Protein AF-0000000083140421 (afdb_homodimer)

Secondary structure (DSSP, 8-state):
---HHHHHHHHTS-HHHHHHHHTT-S---HHHHHHHHHHHHHTT----HHHHS-SS----EEEEEES-TTSHHHHHHHHHHHHHHHHTT-EEEEEE-TT-HHHHHHHHHHHHTTSSSEEEE----S-HHHHHT--S-EEEESB---TTS-EEEE-HHHHHHHHHHHHHHTT--EEEEEEEE-SS-BTHHHHHHHHHHHHHHTT-EEEEEEEEET---HHHHHHHHHHHHHH-TT--EEEEEHHHHHHHHHHHHHTT--TTTT-EEEEEE--GGGSSSSSPPEEEEP-HHHHHHHHHHHHHHHHTT---S-SEEEE--EEE--S--/---HHHHHHHHTS-HHHHHHHHTT-S---HHHHHHHHHHHHHTT----HHHHS-SS----EEEEEES-TTSHHHHHHHHHHHHHHHHTT-EEEEEE-TT-HHHHHHHHHHHHTTSSSEEEE----S-HHHHHT--S-EEEESB---TTS-EEEE-HHHHHHHHHHHHHHTT--EEEEEEEE-SS-BTHHHHHHHHHHHHHHTT-EEEEEEEEET---HHHHHHHHHHHHHH-TT--EEEEEHHHHHHHHHHHHHTT--TTTT-EEEEEE--GGGSSSSSPPEEEE--HHHHHHHHHHHHHHHHTT---S-SEEEE--EEE--S--

Nearest PDB structures (foldseek):
  5ysz-assembly1_A-2  TM=7.248E-01  e=3.208E-23  Thermobifida fusca YX
  3c3k-assembly1_B  TM=9.009E-01  e=6.404E-18  Actinobacillus succinogenes 130Z
  3h5o-assembly1_A  TM=8.463E-01  e=3.401E-14  Chromobacterium violaceum
  4xxh-assembly1_B  TM=8.665E-01  e=7.188E-13  Escherichia coli K-12
  7ce1-assembly5_P  TM=6.812E-01  e=3.603E-13  Agrobacterium tumefaciens A6

Structure (mmCIF, N/CA/C/O backbone):
data_AF-0000000083140421-model_v1
#
loop_
_entity.id
_entity.type
_entity.pdbx_description
1 polymer 'HTH-type transcriptional repressor CytR'
#
loop_
_atom_site.group_PDB
_atom_site.id
_atom_site.type_symbol
_atom_site.label_atom_id
_atom_site.label_alt_id
_atom_site.label_comp_id
_atom_site.label_asym_id
_atom_site.label_entity_id
_atom_site.label_seq_id
_atom_site.pdbx_PDB_ins_code
_atom_site.Cartn_x
_atom_site.Cartn_y
_atom_site.Cartn_z
_atom_site.occupancy
_atom_site.B_iso_or_equiv
_atom_site.auth_seq_id
_atom_site.auth_comp_id
_atom_site.auth_asym_id
_atom_site.auth_atom_id
_atom_site.pdbx_PDB_model_num
ATOM 1 N N . MET A 1 1 ? 19.719 34.188 2.229 1 49.88 1 MET A N 1
ATOM 2 C CA . MET A 1 1 ? 18.391 34.688 2.584 1 49.88 1 MET A CA 1
ATOM 3 C C . MET A 1 1 ? 18.469 35.75 3.68 1 49.88 1 MET A C 1
ATOM 5 O O . MET A 1 1 ? 19.344 35.656 4.547 1 49.88 1 MET A O 1
ATOM 9 N N . ALA A 1 2 ? 17.766 36.75 3.445 1 66.62 2 ALA A N 1
ATOM 10 C CA . ALA A 1 2 ? 17.875 37.875 4.387 1 66.62 2 ALA A CA 1
ATOM 11 C C . ALA A 1 2 ? 17.328 37.469 5.758 1 66.62 2 ALA A C 1
ATOM 13 O O . ALA A 1 2 ? 16.328 36.781 5.852 1 66.62 2 ALA A O 1
ATOM 14 N N . SER A 1 3 ? 18.094 37.656 6.828 1 70.56 3 SER A N 1
ATOM 15 C CA . SER A 1 3 ? 17.688 37.438 8.211 1 70.56 3 SER A CA 1
ATOM 16 C C . SER A 1 3 ? 17.016 38.656 8.797 1 70.56 3 SER A C 1
ATOM 18 O O . SER A 1 3 ? 17.047 39.75 8.188 1 70.56 3 SER A O 1
ATOM 20 N N . ILE A 1 4 ? 16.344 38.25 9.969 1 75.75 4 ILE A N 1
ATOM 21 C CA . ILE A 1 4 ? 15.758 39.375 10.695 1 75.75 4 ILE A CA 1
ATOM 22 C C . ILE A 1 4 ? 16.844 40.375 11.023 1 75.75 4 ILE A C 1
ATOM 24 O O . ILE A 1 4 ? 16.578 41.594 11.062 1 75.75 4 ILE A O 1
ATOM 28 N N . GLY A 1 5 ? 18.016 39.844 11.234 1 80.12 5 GLY A N 1
ATOM 29 C CA . GLY A 1 5 ? 19.141 40.719 11.484 1 80.12 5 GLY A CA 1
ATOM 30 C C . GLY A 1 5 ? 19.516 41.562 10.289 1 80.12 5 GLY A C 1
ATOM 31 O O . GLY A 1 5 ? 19.844 42.75 10.438 1 80.12 5 GLY A O 1
ATOM 32 N N . ASP A 1 6 ? 19.375 41.031 9.086 1 82.06 6 ASP A N 1
ATOM 33 C CA . ASP A 1 6 ? 19.656 41.781 7.859 1 82.06 6 ASP A CA 1
ATOM 34 C C . ASP A 1 6 ? 18.641 42.875 7.633 1 82.06 6 ASP A C 1
ATOM 36 O O . ASP A 1 6 ? 19 44 7.215 1 82.06 6 ASP A O 1
ATOM 40 N N . VAL A 1 7 ? 17.438 42.5 7.906 1 83.56 7 VAL A N 1
ATOM 41 C CA . VAL A 1 7 ? 16.359 43.469 7.801 1 83.56 7 VAL A CA 1
ATOM 42 C C . VAL A 1 7 ? 16.609 44.625 8.781 1 83.56 7 VAL A C 1
ATOM 44 O O . VAL A 1 7 ? 16.453 45.781 8.43 1 83.56 7 VAL A O 1
ATOM 47 N N . ALA A 1 8 ? 17 44.281 9.922 1 86.12 8 ALA A N 1
ATOM 48 C CA . ALA A 1 8 ? 17.266 45.25 10.977 1 86.12 8 ALA A CA 1
ATOM 49 C C . ALA A 1 8 ? 18.391 46.188 10.562 1 86.12 8 ALA A C 1
ATOM 51 O O . ALA A 1 8 ? 18.266 47.406 10.719 1 86.12 8 ALA A O 1
ATOM 52 N N . LYS A 1 9 ? 19.344 45.594 10.086 1 87.56 9 LYS A N 1
ATOM 53 C CA . LYS A 1 9 ? 20.5 46.375 9.648 1 87.56 9 LYS A CA 1
ATOM 54 C C . LYS A 1 9 ? 20.125 47.344 8.523 1 87.56 9 LYS A C 1
ATOM 56 O O . LYS A 1 9 ? 20.5 48.531 8.547 1 87.56 9 LYS A O 1
ATOM 61 N N . LEU A 1 10 ? 19.391 46.875 7.574 1 86.94 10 LEU A N 1
ATOM 62 C CA . LEU A 1 10 ? 19.016 47.688 6.414 1 86.94 10 LEU A CA 1
ATOM 63 C C . LEU A 1 10 ? 18.031 48.781 6.801 1 86.94 10 LEU A C 1
ATOM 65 O O . LEU A 1 10 ? 18.078 49.875 6.27 1 86.94 10 LEU A O 1
ATOM 69 N N . ALA A 1 11 ? 17.156 48.469 7.711 1 85 11 ALA A N 1
ATOM 70 C CA . ALA A 1 11 ? 16.125 49.375 8.164 1 85 11 ALA A CA 1
ATOM 71 C C . ALA A 1 11 ? 16.672 50.344 9.211 1 85 11 ALA A C 1
ATOM 73 O O . ALA A 1 11 ? 16.016 51.344 9.555 1 85 11 ALA A O 1
ATOM 74 N N . GLY A 1 12 ? 17.891 50.031 9.719 1 87.69 12 GLY A N 1
ATOM 75 C CA . GLY A 1 12 ? 18.516 50.875 10.719 1 87.69 12 GLY A CA 1
ATOM 76 C C . GLY A 1 12 ? 17.844 50.781 12.078 1 87.69 12 GLY A C 1
ATOM 77 O O . GLY A 1 12 ? 17.766 51.812 12.789 1 87.69 12 GLY A O 1
ATOM 78 N N . VAL A 1 13 ? 17.234 49.75 12.297 1 86.56 13 VAL A N 1
ATOM 79 C CA . VAL A 1 13 ? 16.562 49.531 13.57 1 86.56 13 VAL A CA 1
ATOM 80 C C . VAL A 1 13 ? 17.125 48.281 14.258 1 86.56 13 VAL A C 1
ATOM 82 O O . VAL A 1 13 ? 17.922 47.562 13.672 1 86.56 13 VAL A O 1
ATOM 85 N N . SER A 1 14 ? 16.734 48.062 15.461 1 80.88 14 SER A N 1
ATOM 86 C CA . SER A 1 14 ? 17.156 46.875 16.172 1 80.88 14 SER A CA 1
ATOM 87 C C . SER A 1 14 ? 16.422 45.625 15.648 1 80.88 14 SER A C 1
ATOM 89 O O . SER A 1 14 ? 15.352 45.75 15.055 1 80.88 14 SER A O 1
ATOM 91 N N . ARG A 1 15 ? 16.984 44.375 15.93 1 80.88 15 ARG A N 1
ATOM 92 C CA . ARG A 1 15 ? 16.312 43.125 15.594 1 80.88 15 ARG A CA 1
ATOM 93 C C . ARG A 1 15 ? 14.953 43.031 16.266 1 80.88 15 ARG A C 1
ATOM 95 O O . ARG A 1 15 ? 14.008 42.5 15.68 1 80.88 15 ARG A O 1
ATOM 102 N N . SER A 1 16 ? 14.938 43.625 17.422 1 78.25 16 SER A N 1
ATOM 103 C CA . SER A 1 16 ? 13.695 43.594 18.188 1 78.25 16 SER A CA 1
ATOM 104 C C . SER A 1 16 ? 12.617 44.438 17.516 1 78.25 16 SER A C 1
ATOM 106 O O . SER A 1 16 ? 11.445 44.062 17.5 1 78.25 16 SER A O 1
ATOM 108 N N . THR A 1 17 ? 13.008 45.531 16.969 1 80.25 17 THR A N 1
ATOM 109 C CA . THR A 1 17 ? 12.062 46.406 16.312 1 80.25 17 THR A CA 1
ATOM 110 C C . THR A 1 17 ? 11.516 45.781 15.031 1 80.25 17 THR A C 1
ATOM 112 O O . THR A 1 17 ? 10.328 45.875 14.734 1 80.25 17 THR A O 1
ATOM 115 N N . VAL A 1 18 ? 12.422 45.031 14.273 1 79.38 18 VAL A N 1
ATOM 116 C CA . VAL A 1 18 ? 11.984 44.281 13.086 1 79.38 18 VAL A CA 1
ATOM 117 C C . VAL A 1 18 ? 11.016 43.188 13.492 1 79.38 18 VAL A C 1
ATOM 119 O O . VAL A 1 18 ? 9.984 43 12.844 1 79.38 18 VAL A O 1
ATOM 122 N N . SER A 1 19 ? 11.422 42.656 14.523 1 73.44 19 SER A N 1
ATOM 123 C CA . SER A 1 19 ? 10.57 41.594 15.047 1 73.44 19 SER A CA 1
ATOM 124 C C . SER A 1 19 ? 9.188 42.125 15.43 1 73.44 19 SER A C 1
ATOM 126 O O . SER A 1 19 ? 8.172 41.469 15.148 1 73.44 19 SER A O 1
ATOM 128 N N . LEU A 1 20 ? 9.258 43.312 15.914 1 73.25 20 LEU A N 1
ATOM 129 C CA . LEU A 1 20 ? 8.008 43.938 16.312 1 73.25 20 LEU A CA 1
ATOM 130 C C . LEU A 1 20 ? 7.129 44.219 15.094 1 73.25 20 LEU A C 1
ATOM 132 O O . LEU A 1 20 ? 5.922 43.969 15.125 1 73.25 20 LEU A O 1
ATOM 136 N N . VAL A 1 21 ? 7.688 44.594 14.047 1 74.5 21 VAL A N 1
ATOM 137 C CA . VAL A 1 21 ? 6.953 44.906 12.82 1 74.5 21 VAL A CA 1
ATOM 138 C C . VAL A 1 21 ? 6.496 43.625 12.141 1 74.5 21 VAL A C 1
ATOM 140 O O . VAL A 1 21 ? 5.352 43.5 11.695 1 74.5 21 VAL A O 1
ATOM 143 N N . CYS A 1 22 ? 7.434 42.594 12.07 1 70.38 22 CYS A N 1
ATOM 144 C CA . CYS A 1 22 ? 7.141 41.312 11.398 1 70.38 22 CYS A CA 1
ATOM 145 C C . CYS A 1 22 ? 6.035 40.562 12.117 1 70.38 22 CYS A C 1
ATOM 147 O O . CYS A 1 22 ? 5.254 39.844 11.484 1 70.38 22 CYS A O 1
ATOM 149 N N . ASN A 1 23 ? 6.078 40.844 13.453 1 64.31 23 ASN A N 1
ATOM 150 C CA . ASN A 1 23 ? 5.121 40.156 14.297 1 64.31 23 ASN A CA 1
ATOM 151 C C . ASN A 1 23 ? 3.961 41.031 14.711 1 64.31 23 ASN A C 1
ATOM 153 O O . ASN A 1 23 ? 3.125 40.656 15.523 1 64.31 23 ASN A O 1
ATOM 157 N N . ASN A 1 24 ? 4.012 42.062 14.125 1 61.06 24 ASN A N 1
ATOM 158 C CA . ASN A 1 24 ? 3.045 43.125 14.414 1 61.06 24 ASN A CA 1
ATOM 159 C C . ASN A 1 24 ? 2.855 43.312 15.914 1 61.06 24 ASN A C 1
ATOM 161 O O . ASN A 1 24 ? 1.723 43.375 16.406 1 61.06 24 ASN A O 1
ATOM 165 N N . LYS A 1 25 ? 4.02 43.219 16.641 1 66.19 25 LYS A N 1
ATOM 166 C CA . LYS A 1 25 ? 4.047 43.406 18.094 1 66.19 25 LYS A CA 1
ATOM 167 C C . LYS A 1 25 ? 4.723 44.719 18.453 1 66.19 25 LYS A C 1
ATOM 169 O O . LYS A 1 25 ? 5.637 45.188 17.766 1 66.19 25 LYS A O 1
ATOM 174 N N . GLY A 1 26 ? 4.227 45.5 19.578 1 61.31 26 GLY A N 1
ATOM 175 C CA . GLY A 1 26 ? 4.832 46.688 20.125 1 61.31 26 GLY A CA 1
ATOM 176 C C . GLY A 1 26 ? 4.551 47.938 19.297 1 61.31 26 GLY A C 1
ATOM 177 O O . GLY A 1 26 ? 3.893 47.844 18.25 1 61.31 26 GLY A O 1
ATOM 178 N N . TYR A 1 27 ? 4.691 49.062 19.828 1 70.25 27 TYR A N 1
ATOM 179 C CA . TYR A 1 27 ? 4.598 50.344 19.094 1 70.25 27 TYR A CA 1
ATOM 180 C C . TYR A 1 27 ? 5.848 50.594 18.266 1 70.25 27 TYR A C 1
ATOM 182 O O . TYR A 1 27 ? 6.969 50.469 18.766 1 70.25 27 TYR A O 1
ATOM 190 N N . VAL A 1 28 ? 5.621 50.531 16.984 1 77.75 28 VAL A N 1
ATOM 191 C CA . VAL A 1 28 ? 6.641 51 16.062 1 77.75 28 VAL A CA 1
ATOM 192 C C . VAL A 1 28 ? 6.074 52.156 15.219 1 77.75 28 VAL A C 1
ATOM 194 O O . VAL A 1 28 ? 4.93 52.094 14.758 1 77.75 28 VAL A O 1
ATOM 197 N N . SER A 1 29 ? 6.723 53.312 15.18 1 79.5 29 SER A N 1
ATOM 198 C CA . SER A 1 29 ? 6.25 54.469 14.43 1 79.5 29 SER A CA 1
ATOM 199 C C . SER A 1 29 ? 6 54.125 12.969 1 79.5 29 SER A C 1
ATOM 201 O O . SER A 1 29 ? 6.613 53.188 12.43 1 79.5 29 SER A O 1
ATOM 203 N N . ASP A 1 3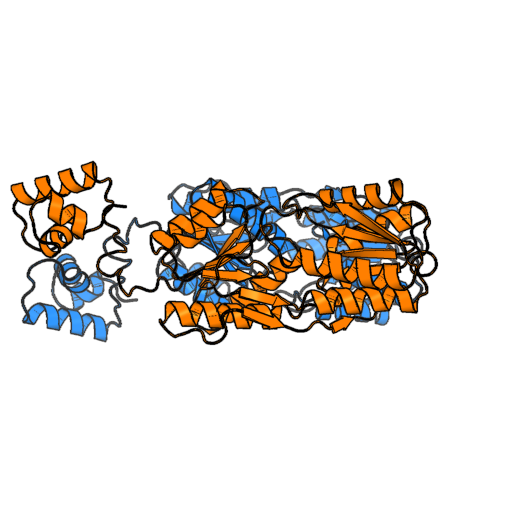0 ? 5.059 54.75 12.359 1 78.56 30 ASP A N 1
ATOM 204 C CA . ASP A 1 30 ? 4.727 54.562 10.953 1 78.56 30 ASP A CA 1
ATOM 205 C C . ASP A 1 30 ? 5.965 54.688 10.07 1 78.56 30 ASP A C 1
ATOM 207 O O . ASP A 1 30 ? 6.117 53.938 9.094 1 78.56 30 ASP A O 1
ATOM 211 N N . GLU A 1 31 ? 6.785 55.562 10.414 1 81.12 31 GLU A N 1
ATOM 212 C CA . GLU A 1 31 ? 8.016 55.781 9.664 1 81.12 31 GLU A CA 1
ATOM 213 C C . GLU A 1 31 ? 8.953 54.594 9.766 1 81.12 31 GLU A C 1
ATOM 215 O O . GLU A 1 31 ? 9.508 54.125 8.758 1 81.12 31 GLU A O 1
ATOM 220 N N . THR A 1 32 ? 9.039 54.031 10.914 1 82.31 32 THR A N 1
ATOM 221 C CA . THR A 1 32 ? 9.906 52.875 11.141 1 82.31 32 THR A CA 1
ATOM 222 C C . THR A 1 32 ? 9.328 51.625 10.477 1 82.31 32 THR A C 1
ATOM 224 O O . THR A 1 32 ? 10.062 50.844 9.891 1 82.31 32 THR A O 1
ATOM 227 N N . ARG A 1 33 ? 8.102 51.438 10.508 1 82.31 33 ARG A N 1
ATOM 228 C CA . ARG A 1 33 ? 7.414 50.312 9.867 1 82.31 33 ARG A CA 1
ATOM 229 C C . ARG A 1 33 ? 7.652 50.312 8.359 1 82.31 33 ARG A C 1
ATOM 231 O O . ARG A 1 33 ? 7.973 49.281 7.777 1 82.31 33 ARG A O 1
ATOM 238 N N . LYS A 1 34 ? 7.488 51.469 7.824 1 82 34 LYS A N 1
ATOM 239 C CA . LYS A 1 34 ? 7.711 51.594 6.387 1 82 34 LYS A CA 1
ATOM 240 C C . LYS A 1 34 ? 9.148 51.25 6.02 1 82 34 LYS A C 1
ATOM 242 O O . LYS A 1 34 ? 9.398 50.625 4.988 1 82 34 LYS A O 1
ATOM 247 N N . LYS A 1 35 ? 10.078 51.688 6.824 1 83.88 35 LYS A N 1
ATOM 248 C CA . LYS A 1 35 ? 11.484 51.375 6.594 1 83.88 35 LYS A CA 1
ATOM 249 C C . LYS A 1 35 ? 11.734 49.875 6.645 1 83.88 35 LYS A C 1
ATOM 251 O O . LYS A 1 35 ? 12.469 49.312 5.816 1 83.88 35 LYS A O 1
ATOM 256 N N . ILE A 1 36 ? 11.078 49.219 7.582 1 82.88 36 ILE A N 1
ATOM 257 C CA . ILE A 1 36 ? 11.25 47.781 7.758 1 82.88 36 ILE A CA 1
ATOM 258 C C . ILE A 1 36 ? 10.617 47.031 6.582 1 82.88 36 ILE A C 1
ATOM 260 O O . ILE A 1 36 ? 11.227 46.125 6.012 1 82.88 36 ILE A O 1
ATOM 264 N N . GLU A 1 37 ? 9.453 47.406 6.211 1 80.38 37 GLU A N 1
ATOM 265 C CA . GLU A 1 37 ? 8.766 46.781 5.09 1 80.38 37 GLU A CA 1
ATOM 266 C C . GLU A 1 37 ? 9.539 46.969 3.791 1 80.38 37 GLU A C 1
ATOM 268 O O . GLU A 1 37 ? 9.617 46.031 2.98 1 80.38 37 GLU A O 1
ATOM 273 N N . LYS A 1 38 ? 10.023 48.156 3.598 1 80.62 38 LYS A N 1
ATOM 274 C CA . LYS A 1 38 ? 10.875 48.438 2.441 1 80.62 38 LYS A CA 1
ATOM 275 C C . LYS A 1 38 ? 12.125 47.531 2.465 1 80.62 38 LYS A C 1
ATOM 277 O O . LYS A 1 38 ? 12.508 46.969 1.438 1 80.62 38 LYS A O 1
ATOM 282 N N . ALA A 1 39 ? 12.766 47.406 3.615 1 82.62 39 ALA A N 1
ATOM 283 C CA . ALA A 1 39 ? 13.945 46.562 3.764 1 82.62 39 ALA A CA 1
ATOM 284 C C . ALA A 1 39 ? 13.602 45.094 3.518 1 82.62 39 ALA A C 1
ATOM 286 O O . ALA A 1 39 ? 14.367 44.375 2.875 1 82.62 39 ALA A O 1
ATOM 287 N N . MET A 1 40 ? 12.453 44.688 3.971 1 77.06 40 MET A N 1
ATOM 288 C CA . MET A 1 40 ? 11.984 43.344 3.752 1 77.06 40 MET A CA 1
ATOM 289 C C . MET A 1 40 ? 11.789 43.062 2.266 1 77.06 40 MET A C 1
ATOM 291 O O . MET A 1 40 ? 12.18 42 1.768 1 77.06 40 MET A O 1
ATOM 295 N N . LYS A 1 41 ? 11.18 43.906 1.629 1 73.88 41 LYS A N 1
ATOM 296 C CA . LYS A 1 41 ? 10.953 43.812 0.191 1 73.88 41 LYS A CA 1
ATOM 297 C C . LYS A 1 41 ? 12.273 43.812 -0.577 1 73.88 41 LYS A C 1
ATOM 299 O O . LYS A 1 41 ? 12.461 43 -1.496 1 73.88 41 LYS A O 1
ATOM 304 N N . GLU A 1 42 ? 13.109 44.688 -0.23 1 77.5 42 GLU A N 1
ATOM 305 C CA . GLU A 1 42 ? 14.391 44.812 -0.917 1 77.5 42 GLU A CA 1
ATOM 306 C C . GLU A 1 42 ? 15.25 43.594 -0.704 1 77.5 42 GLU A C 1
ATOM 308 O O . GLU A 1 42 ? 15.992 43.156 -1.601 1 77.5 42 GLU A O 1
ATOM 313 N N . LEU A 1 43 ? 15.062 43.031 0.512 1 76.38 43 LEU A N 1
ATOM 314 C CA . LEU A 1 43 ? 15.875 41.844 0.845 1 76.38 43 LEU A CA 1
ATOM 315 C C . LEU A 1 43 ? 15.109 40.562 0.561 1 76.38 43 LEU A C 1
ATOM 317 O O . LEU A 1 43 ? 15.625 39.469 0.779 1 76.38 43 LEU A O 1
ATOM 321 N N . ASN A 1 44 ? 13.906 40.75 0.028 1 65.5 44 ASN A N 1
ATOM 322 C CA . ASN A 1 44 ? 12.992 39.625 -0.154 1 65.5 44 ASN A CA 1
ATOM 323 C C . ASN A 1 44 ? 12.859 38.781 1.12 1 65.5 44 ASN A C 1
ATOM 325 O O . ASN A 1 44 ? 12.922 37.562 1.074 1 65.5 44 ASN A O 1
ATOM 329 N N . TYR A 1 45 ? 12.859 39.562 2.148 1 61.03 45 TYR A N 1
ATOM 330 C CA . TYR A 1 45 ? 12.711 38.938 3.451 1 61.03 45 TYR A CA 1
ATOM 331 C C . TYR A 1 45 ? 11.25 38.594 3.736 1 61.03 45 TYR A C 1
ATOM 333 O O . TYR A 1 45 ? 10.383 39.469 3.629 1 61.03 45 TYR A O 1
ATOM 341 N N . ILE A 1 46 ? 10.828 37.438 3.895 1 52.41 46 ILE A N 1
ATOM 342 C CA . ILE A 1 46 ? 9.5 37 4.309 1 52.41 46 ILE A CA 1
ATOM 343 C C . ILE A 1 46 ? 9.5 36.688 5.801 1 52.41 46 ILE A C 1
ATOM 345 O O . ILE A 1 46 ? 10.273 35.844 6.27 1 52.41 46 ILE A O 1
ATOM 349 N N . PRO A 1 47 ? 8.844 37.62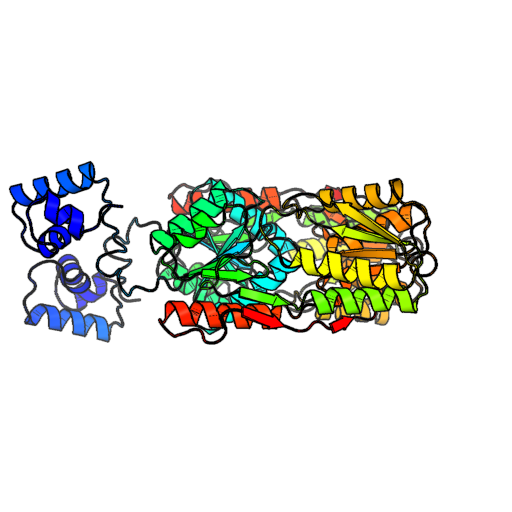5 6.535 1 47.19 47 PRO A N 1
ATOM 350 C CA . PRO A 1 47 ? 8.781 37.281 7.961 1 47.19 47 PRO A CA 1
ATOM 351 C C . PRO A 1 47 ? 8.297 35.875 8.211 1 47.19 47 PRO A C 1
ATOM 353 O O . PRO A 1 47 ? 7.355 35.406 7.551 1 47.19 47 PRO A O 1
ATOM 356 N N . SER A 1 48 ? 9.125 35 8.406 1 40.12 48 SER A N 1
ATOM 357 C CA . SER A 1 48 ? 8.648 33.656 8.672 1 40.12 48 SER A CA 1
ATOM 358 C C . SER A 1 48 ? 7.73 33.625 9.883 1 40.12 48 SER A C 1
ATOM 360 O O . SER A 1 48 ? 8.078 34.125 10.953 1 40.12 48 SER A O 1
ATOM 362 N N . GLU A 1 49 ? 6.516 33.938 9.734 1 38.38 49 GLU A N 1
ATOM 363 C CA . GLU A 1 49 ? 5.641 33.625 10.867 1 38.38 49 GLU A CA 1
ATOM 364 C C . GLU A 1 49 ? 6.184 32.469 11.695 1 38.38 49 GLU A C 1
ATOM 366 O O . GLU A 1 49 ? 5.992 32.438 12.914 1 38.38 49 GLU A O 1
ATOM 371 N N . LEU A 1 50 ? 6.676 31.453 11.039 1 34.84 50 LEU A N 1
ATOM 372 C CA . LEU A 1 50 ? 7.371 30.375 11.727 1 34.84 50 LEU A CA 1
ATOM 373 C C . LEU A 1 50 ? 8.586 30.906 12.477 1 34.84 50 LEU A C 1
ATOM 375 O O . LEU A 1 50 ? 9.211 30.172 13.25 1 34.84 50 LEU A O 1
ATOM 379 N N . GLY A 1 51 ? 9.016 32.062 12.344 1 33.25 51 GLY A N 1
ATOM 380 C CA . GLY A 1 51 ? 10.25 32.625 12.867 1 33.25 51 GLY A CA 1
ATOM 381 C C . GLY A 1 51 ? 10.148 33 14.32 1 33.25 51 GLY A C 1
ATOM 382 O O . GLY A 1 51 ? 11.141 32.969 15.055 1 33.25 51 GLY A O 1
ATOM 383 N N . ARG A 1 52 ? 9.289 33.906 14.688 1 32.66 52 ARG A N 1
ATOM 384 C CA . ARG A 1 52 ? 9.367 34.438 16.062 1 32.66 52 ARG A CA 1
ATOM 385 C C . ARG A 1 52 ? 9.203 33.281 17.062 1 32.66 52 ARG A C 1
ATOM 387 O O . ARG A 1 52 ? 9.938 33.219 18.062 1 32.66 52 ARG A O 1
ATOM 394 N N . ASN A 1 53 ? 7.898 32.75 17.344 1 32.41 53 ASN A N 1
ATOM 395 C CA . ASN A 1 53 ? 7.734 31.531 18.109 1 32.41 53 ASN A CA 1
ATOM 396 C C . ASN A 1 53 ? 8.344 30.328 17.406 1 32.41 53 ASN A C 1
ATOM 398 O O . ASN A 1 53 ? 8.07 29.188 17.766 1 32.41 53 ASN A O 1
ATOM 402 N N . LEU A 1 54 ? 9.07 30.344 16.438 1 38.06 54 LEU A N 1
ATOM 403 C CA . LEU A 1 54 ? 9.742 29.641 15.359 1 38.06 54 LEU A CA 1
ATOM 404 C C . LEU A 1 54 ? 10.984 28.922 15.867 1 38.06 54 LEU A C 1
ATOM 406 O O . LEU A 1 54 ? 11.477 27.984 15.219 1 38.06 54 LEU A O 1
ATOM 410 N N . LYS A 1 55 ? 11.719 29.734 16.516 1 39.97 55 LYS A N 1
ATOM 411 C CA . LYS A 1 55 ? 12.898 29.062 17.062 1 39.97 55 LYS A CA 1
ATOM 412 C C . LYS A 1 55 ? 12.586 27.625 17.438 1 39.97 55 LYS A C 1
ATOM 414 O O . LYS A 1 55 ? 13.352 26.719 17.094 1 39.97 55 LYS A O 1
ATOM 419 N N . MET A 1 56 ? 12.023 27.422 18.656 1 43.03 56 MET A N 1
ATOM 420 C CA . MET A 1 56 ? 11.898 26.078 19.203 1 43.03 56 MET A CA 1
ATOM 421 C C . MET A 1 56 ? 10.75 25.328 18.531 1 43.03 56 MET A C 1
ATOM 423 O O . MET A 1 56 ? 10.344 24.266 19.016 1 43.03 56 MET A O 1
ATOM 427 N N . GLN A 1 57 ? 9.805 25.922 17.766 1 54.03 57 GLN A N 1
ATOM 428 C CA . GLN A 1 57 ? 8.461 25.406 17.516 1 54.03 57 GLN A CA 1
ATOM 429 C C . GLN A 1 57 ? 8.508 24.172 16.609 1 54.03 57 GLN A C 1
ATOM 431 O O . GLN A 1 57 ? 8.719 24.297 15.391 1 54.03 57 GLN A O 1
ATOM 436 N N . LYS A 1 58 ? 8.734 23.188 17.172 1 77.31 58 LYS A N 1
ATOM 437 C CA . LYS A 1 58 ? 8.617 21.844 16.609 1 77.31 58 LYS A CA 1
ATOM 438 C C . LYS A 1 58 ? 7.301 21.672 15.859 1 77.31 58 LYS A C 1
ATOM 440 O O . LYS A 1 58 ? 6.23 22 16.391 1 77.31 58 LYS A O 1
ATOM 445 N N . SER A 1 59 ? 7.434 21.688 14.57 1 83.38 59 SER A N 1
ATOM 446 C CA . SER A 1 59 ? 6.238 21.391 13.789 1 83.38 59 SER A CA 1
ATOM 447 C C . SER A 1 59 ? 5.625 20.062 14.195 1 83.38 59 SER A C 1
ATOM 449 O O . SER A 1 59 ? 4.422 19.844 14.031 1 83.38 59 SER A O 1
ATOM 451 N N . GLY A 1 60 ? 6.465 19.25 14.789 1 92.62 60 GLY A N 1
ATOM 452 C CA . GLY A 1 60 ? 6.031 17.891 15.078 1 92.62 60 GLY A CA 1
ATOM 453 C C . GLY A 1 60 ? 5.918 17.031 13.844 1 92.62 60 GLY A C 1
ATOM 454 O O . GLY A 1 60 ? 5.371 15.922 13.906 1 92.62 60 GLY A O 1
ATOM 455 N N . ILE A 1 61 ? 6.441 17.547 12.703 1 94.62 61 ILE A N 1
ATOM 456 C CA . ILE A 1 61 ? 6.324 16.859 11.43 1 94.62 61 ILE A CA 1
ATOM 457 C C . ILE A 1 61 ? 7.711 16.453 10.922 1 94.62 61 ILE A C 1
ATOM 459 O O . ILE A 1 61 ? 8.656 17.25 11.016 1 94.62 61 ILE A O 1
ATOM 463 N N . VAL A 1 62 ? 7.859 15.234 10.539 1 97.5 62 VAL A N 1
ATOM 464 C CA . VAL A 1 62 ? 9.055 14.75 9.859 1 97.5 62 VAL A CA 1
ATOM 465 C C . VAL A 1 62 ? 8.711 14.312 8.438 1 97.5 62 VAL A C 1
ATOM 467 O O . VAL A 1 62 ? 7.738 13.578 8.234 1 97.5 62 VAL A O 1
ATOM 470 N N . GLY A 1 63 ? 9.422 14.812 7.449 1 97.62 63 GLY A N 1
ATOM 471 C CA . GLY A 1 63 ? 9.227 14.414 6.066 1 97.62 63 GLY A CA 1
ATOM 472 C C . GLY A 1 63 ? 9.898 13.094 5.723 1 97.62 63 GLY A C 1
ATOM 473 O O . GLY A 1 63 ? 11.008 12.82 6.188 1 97.62 63 GLY A O 1
ATOM 474 N N . ILE A 1 64 ? 9.211 12.266 5.035 1 98.25 64 ILE A N 1
ATOM 475 C CA . ILE A 1 64 ? 9.758 11.055 4.43 1 98.25 64 ILE A CA 1
ATOM 476 C C . ILE A 1 64 ? 9.711 11.18 2.908 1 98.25 64 ILE A C 1
ATOM 478 O O . ILE A 1 64 ? 8.625 11.188 2.312 1 98.25 64 ILE A O 1
ATOM 482 N N . ILE A 1 65 ? 10.859 11.273 2.285 1 96.44 65 ILE A N 1
ATOM 483 C CA . ILE A 1 65 ? 10.977 11.484 0.845 1 96.44 65 ILE A CA 1
ATOM 484 C C . ILE A 1 65 ? 11.5 10.211 0.18 1 96.44 65 ILE A C 1
ATOM 486 O O . ILE A 1 65 ? 12.578 9.727 0.514 1 96.44 65 ILE A O 1
ATOM 490 N N . VAL A 1 66 ? 10.703 9.656 -0.744 1 95.5 66 VAL A N 1
ATOM 491 C CA . VAL A 1 66 ? 11.062 8.398 -1.395 1 95.5 66 VAL A CA 1
ATOM 492 C C . VAL A 1 66 ? 10.859 8.523 -2.902 1 95.5 66 VAL A C 1
ATOM 494 O O . VAL A 1 66 ? 10.133 9.406 -3.367 1 95.5 66 VAL A O 1
ATOM 497 N N . PRO A 1 67 ? 11.461 7.641 -3.668 1 92.81 67 PRO A N 1
ATOM 498 C CA . PRO A 1 67 ? 11.289 7.719 -5.121 1 92.81 67 PRO A CA 1
ATOM 499 C C . PRO A 1 67 ? 9.898 7.293 -5.574 1 92.81 67 PRO A C 1
ATOM 501 O O . PRO A 1 67 ? 9.367 7.828 -6.551 1 92.81 67 PRO A O 1
ATOM 504 N N . ASP A 1 68 ? 9.352 6.297 -4.898 1 95.06 68 ASP A N 1
ATOM 505 C CA . ASP A 1 68 ? 8.039 5.758 -5.258 1 95.06 68 ASP A CA 1
ATOM 506 C C . ASP A 1 68 ? 7.309 5.227 -4.027 1 95.06 68 ASP A C 1
ATOM 508 O O . ASP A 1 68 ? 7.715 4.219 -3.441 1 95.06 68 ASP A O 1
ATOM 512 N N . ILE A 1 69 ? 6.23 5.836 -3.732 1 96.94 69 ILE A N 1
ATOM 513 C CA . ILE A 1 69 ? 5.496 5.551 -2.506 1 96.94 69 ILE A CA 1
ATOM 514 C C . ILE A 1 69 ? 4.918 4.137 -2.566 1 96.94 69 ILE A C 1
ATOM 516 O O . ILE A 1 69 ? 4.848 3.443 -1.551 1 96.94 69 ILE A O 1
ATOM 520 N N . ALA A 1 70 ? 4.59 3.674 -3.756 1 96.69 70 ALA A N 1
ATOM 521 C CA . ALA A 1 70 ? 3.869 2.412 -3.895 1 96.69 70 ALA A CA 1
ATOM 522 C C . ALA A 1 70 ? 4.836 1.234 -3.982 1 96.69 70 ALA A C 1
ATOM 524 O O . ALA A 1 70 ? 4.426 0.077 -3.859 1 96.69 70 ALA A O 1
ATOM 525 N N . HIS A 1 71 ? 6.109 1.509 -4.215 1 96 71 HIS A N 1
ATOM 526 C CA . HIS A 1 71 ? 7.098 0.435 -4.277 1 96 71 HIS A CA 1
ATOM 527 C C . HIS A 1 71 ? 7.137 -0.354 -2.975 1 96 71 HIS A C 1
ATOM 529 O O . HIS A 1 71 ? 7.16 0.233 -1.89 1 96 71 HIS A O 1
ATOM 535 N N . PRO A 1 72 ? 7.148 -1.691 -3.07 1 96.62 72 PRO A N 1
ATOM 536 C CA . PRO A 1 72 ? 6.992 -2.504 -1.861 1 96.62 72 PRO A CA 1
ATOM 537 C C . PRO A 1 72 ? 8.047 -2.201 -0.803 1 96.62 72 PRO A C 1
ATOM 539 O O . PRO A 1 72 ? 7.762 -2.262 0.396 1 96.62 72 PRO A O 1
ATOM 542 N N . PHE A 1 73 ? 9.281 -1.895 -1.183 1 96.62 73 PHE A N 1
ATOM 543 C CA . PHE A 1 73 ? 10.312 -1.548 -0.21 1 96.62 73 PHE A CA 1
ATOM 544 C C . PHE A 1 73 ? 9.969 -0.244 0.499 1 96.62 73 PHE A C 1
ATOM 546 O O . PHE A 1 73 ? 9.977 -0.18 1.73 1 96.62 73 PHE A O 1
ATOM 553 N N . PHE A 1 74 ? 9.57 0.701 -0.257 1 97.12 74 PHE A N 1
ATOM 554 C CA . PHE A 1 74 ? 9.391 2.035 0.302 1 97.12 74 PHE A CA 1
ATOM 555 C C . PHE A 1 74 ? 8.062 2.129 1.051 1 97.12 74 PHE A C 1
ATOM 557 O O . PHE A 1 74 ? 7.965 2.824 2.062 1 97.12 74 PHE A O 1
ATOM 564 N N . SER A 1 75 ? 7.02 1.498 0.559 1 97.88 75 SER A N 1
ATOM 565 C CA . SER A 1 75 ? 5.758 1.521 1.29 1 97.88 75 SER A CA 1
ATOM 566 C C . SER A 1 75 ? 5.891 0.833 2.645 1 97.88 75 SER A C 1
ATOM 568 O O . SER A 1 75 ? 5.332 1.297 3.639 1 97.88 75 SER A O 1
ATOM 570 N N . THR A 1 76 ? 6.652 -0.298 2.668 1 98.06 76 THR A N 1
ATOM 571 C CA . THR A 1 76 ? 6.93 -0.983 3.926 1 98.06 76 THR A CA 1
ATOM 572 C C . THR A 1 76 ? 7.754 -0.098 4.855 1 98.06 76 THR A C 1
ATOM 574 O O . THR A 1 76 ? 7.477 -0.018 6.051 1 98.06 76 THR A O 1
ATOM 577 N N . PHE A 1 77 ? 8.727 0.555 4.27 1 98.56 77 PHE A N 1
ATOM 578 C CA . PHE A 1 77 ? 9.562 1.471 5.039 1 98.56 77 PHE A CA 1
ATOM 579 C C . PHE A 1 77 ? 8.727 2.594 5.637 1 98.56 77 PHE A C 1
ATOM 581 O O . PHE A 1 77 ? 8.852 2.898 6.824 1 98.56 77 PHE A O 1
ATOM 588 N N . ILE A 1 78 ? 7.855 3.219 4.812 1 98.69 78 ILE A N 1
ATOM 589 C CA . ILE A 1 78 ? 7 4.312 5.262 1 98.69 78 ILE A CA 1
ATOM 590 C C . ILE A 1 78 ? 6.094 3.83 6.391 1 98.69 78 ILE A C 1
ATOM 592 O O . ILE A 1 78 ? 5.891 4.539 7.379 1 98.69 78 ILE A O 1
ATOM 596 N N . LYS A 1 79 ? 5.559 2.654 6.262 1 98.12 79 LYS A N 1
ATOM 597 C CA . LYS A 1 79 ? 4.691 2.082 7.281 1 98.12 79 LYS A CA 1
ATOM 598 C C . LYS A 1 79 ? 5.383 2.057 8.641 1 98.12 79 LYS A C 1
ATOM 600 O O . LYS A 1 79 ? 4.844 2.564 9.625 1 98.12 79 LYS A O 1
ATOM 605 N N . TYR A 1 80 ? 6.59 1.561 8.68 1 98.5 80 TYR A N 1
ATOM 606 C CA . TYR A 1 80 ? 7.281 1.379 9.953 1 98.5 80 TYR A CA 1
ATOM 607 C C . TYR A 1 80 ? 7.836 2.703 10.461 1 98.5 80 TYR A C 1
ATOM 609 O O . TYR A 1 80 ? 7.859 2.945 11.672 1 98.5 80 TYR A O 1
ATOM 617 N N . ALA A 1 81 ? 8.305 3.531 9.539 1 98.75 81 ALA A N 1
ATOM 618 C CA . ALA A 1 81 ? 8.789 4.848 9.945 1 98.75 81 ALA A CA 1
ATOM 619 C C . ALA A 1 81 ? 7.656 5.691 10.531 1 98.75 81 ALA A C 1
ATOM 621 O O . ALA A 1 81 ? 7.836 6.363 11.547 1 98.75 81 ALA A O 1
ATOM 622 N N . GLU A 1 82 ? 6.504 5.66 9.844 1 98.44 82 GLU A N 1
ATOM 623 C CA . GLU A 1 82 ? 5.336 6.398 10.32 1 98.44 82 GLU A CA 1
ATOM 624 C C . GLU A 1 82 ? 4.902 5.91 11.703 1 98.44 82 GLU A C 1
ATOM 626 O O . GLU A 1 82 ? 4.629 6.715 12.594 1 98.44 82 GLU A O 1
ATOM 631 N N . LYS A 1 83 ? 4.855 4.609 11.859 1 97.44 83 LYS A N 1
ATOM 632 C CA . LYS A 1 83 ? 4.477 4.023 13.141 1 97.44 83 LYS A CA 1
ATOM 633 C C . LYS A 1 83 ? 5.426 4.469 14.25 1 97.44 83 LYS A C 1
ATOM 635 O O . LYS A 1 83 ? 4.984 4.848 15.344 1 97.44 83 LYS A O 1
ATOM 640 N N . GLU A 1 84 ? 6.719 4.418 13.961 1 98.38 84 GLU A N 1
ATOM 641 C CA . GLU A 1 84 ? 7.727 4.805 14.945 1 98.38 84 GLU A CA 1
ATOM 642 C C . GLU A 1 84 ? 7.664 6.301 15.242 1 98.38 84 GLU A C 1
ATOM 644 O O . GLU A 1 84 ? 7.785 6.715 16.391 1 98.38 84 GLU A O 1
ATOM 649 N N . LEU A 1 85 ? 7.512 7.141 14.219 1 97.94 85 LEU A N 1
ATOM 650 C CA . LEU A 1 85 ? 7.355 8.578 14.414 1 97.94 85 LEU A CA 1
ATOM 651 C C . LEU A 1 85 ? 6.156 8.883 15.297 1 97.94 85 LEU A C 1
ATOM 653 O O . LEU A 1 85 ? 6.258 9.68 16.234 1 97.94 85 LEU A O 1
ATOM 657 N N . TYR A 1 86 ? 5.07 8.242 15.016 1 96.31 86 TYR A N 1
ATOM 658 C CA . TYR A 1 86 ? 3.857 8.43 15.805 1 96.31 86 TYR A CA 1
ATOM 659 C C . TYR A 1 86 ? 4.105 8.102 17.281 1 96.31 86 TYR A C 1
ATOM 661 O O . TYR A 1 86 ? 3.693 8.852 18.156 1 96.31 86 TYR A O 1
ATOM 669 N N . SER A 1 87 ? 4.758 6.996 17.5 1 96.12 87 SER A N 1
ATOM 670 C CA . SER A 1 87 ? 5.012 6.543 18.859 1 96.12 87 SER A CA 1
ATOM 671 C C . SER A 1 87 ? 5.887 7.531 19.609 1 96.12 87 SER A C 1
ATOM 673 O O . SER A 1 87 ? 5.902 7.539 20.844 1 96.12 87 SER A O 1
ATOM 675 N N . ARG A 1 88 ? 6.555 8.422 18.859 1 95.5 88 ARG A N 1
ATOM 676 C CA . ARG A 1 88 ? 7.461 9.391 19.469 1 95.5 88 ARG A CA 1
ATOM 677 C C . ARG A 1 88 ? 6.875 10.797 19.422 1 95.5 88 ARG A C 1
ATOM 679 O O . ARG A 1 88 ? 7.57 11.773 19.688 1 95.5 88 ARG A O 1
ATOM 686 N N . GLY A 1 89 ? 5.609 10.867 19.016 1 94 89 GLY A N 1
ATOM 687 C CA . GLY A 1 89 ? 4.891 12.125 19.062 1 94 89 GLY A CA 1
ATOM 688 C C . GLY A 1 89 ? 5.043 12.953 17.797 1 94 89 GLY A C 1
ATOM 689 O O . GLY A 1 89 ? 4.715 14.141 17.781 1 94 89 GLY A O 1
ATOM 690 N N . TYR A 1 90 ? 5.594 12.391 16.719 1 95.44 90 TYR A N 1
ATOM 691 C CA . TYR A 1 90 ? 5.758 13.07 15.445 1 95.44 90 TYR A CA 1
ATOM 692 C C . TYR A 1 90 ? 4.789 12.516 14.406 1 95.44 90 TYR A C 1
ATOM 694 O O . TYR A 1 90 ? 4.266 11.406 14.562 1 95.44 90 TYR A O 1
ATOM 702 N N . LYS A 1 91 ? 4.535 13.344 13.383 1 95.88 91 LYS A N 1
ATOM 703 C CA . LYS A 1 91 ? 3.725 12.938 12.234 1 95.88 91 LYS A CA 1
ATOM 704 C C . LYS A 1 91 ? 4.562 12.875 10.961 1 95.88 91 LYS A C 1
ATOM 706 O O . LYS A 1 91 ? 5.543 13.609 10.82 1 95.88 91 LYS A O 1
ATOM 711 N N . ALA A 1 92 ? 4.121 12.047 10.086 1 97.81 92 ALA A N 1
ATOM 712 C CA . ALA A 1 92 ? 4.895 11.812 8.875 1 97.81 92 ALA A CA 1
ATOM 713 C C . ALA A 1 92 ? 4.273 12.531 7.68 1 97.81 92 ALA A C 1
ATOM 715 O O . ALA A 1 92 ? 3.104 12.312 7.355 1 97.81 92 ALA A O 1
ATOM 716 N N . LEU A 1 93 ? 5.027 13.414 7.113 1 97.56 93 LEU A N 1
ATOM 717 C CA . LEU A 1 93 ? 4.723 13.977 5.801 1 97.56 93 LEU A CA 1
ATOM 718 C C . LEU A 1 93 ? 5.441 13.203 4.699 1 97.56 93 LEU A C 1
ATOM 720 O O . LEU A 1 93 ? 6.66 13.016 4.762 1 97.56 93 LEU A O 1
ATOM 724 N N . VAL A 1 94 ? 4.688 12.703 3.676 1 98.12 94 VAL A N 1
ATOM 725 C CA . VAL A 1 94 ? 5.316 11.82 2.695 1 98.12 94 VAL A CA 1
ATOM 726 C C . VAL A 1 94 ? 5.402 12.531 1.346 1 98.12 94 VAL A C 1
ATOM 728 O O . VAL A 1 94 ? 4.52 13.312 0.988 1 98.12 94 VAL A O 1
ATOM 731 N N . CYS A 1 95 ? 6.48 12.227 0.671 1 95.81 95 CYS A N 1
ATOM 732 C CA . CYS A 1 95 ? 6.715 12.75 -0.671 1 95.81 95 CYS A CA 1
ATOM 733 C C . CYS A 1 95 ? 7.242 11.656 -1.596 1 95.81 95 CYS A C 1
ATOM 735 O O . CYS A 1 95 ? 8.227 10.984 -1.277 1 95.81 95 CYS A O 1
ATOM 737 N N . GLY A 1 96 ? 6.504 11.492 -2.684 1 94.62 96 GLY A N 1
ATOM 738 C CA . GLY A 1 96 ? 7.02 10.703 -3.789 1 94.62 96 GLY A CA 1
ATOM 739 C C . GLY A 1 96 ? 7.641 11.547 -4.887 1 94.62 96 GLY A C 1
ATOM 740 O O . GLY A 1 96 ? 6.93 12.234 -5.621 1 94.62 96 GLY A O 1
ATOM 741 N N . THR A 1 97 ? 8.961 11.398 -5.078 1 92.25 97 THR A N 1
ATOM 742 C CA . THR A 1 97 ? 9.648 12.297 -6.004 1 92.25 97 THR A CA 1
ATOM 743 C C . THR A 1 97 ? 9.438 11.852 -7.445 1 92.25 97 THR A C 1
ATOM 745 O O . THR A 1 97 ? 9.5 12.664 -8.367 1 92.25 97 THR A O 1
ATOM 748 N N . ALA A 1 98 ? 9.219 10.586 -7.645 1 87.5 98 ALA A N 1
ATOM 749 C CA . ALA A 1 98 ? 9.125 10.008 -8.984 1 87.5 98 ALA A CA 1
ATOM 750 C C . ALA A 1 98 ? 10.312 10.422 -9.844 1 87.5 98 ALA A C 1
ATOM 752 O O . ALA A 1 98 ? 10.156 10.711 -11.031 1 87.5 98 ALA A O 1
ATOM 753 N N . GLY A 1 99 ? 11.43 10.602 -9.188 1 84.5 99 GLY A N 1
ATOM 754 C CA . GLY A 1 99 ? 12.656 10.938 -9.898 1 84.5 99 GLY A CA 1
ATOM 755 C C . GLY A 1 99 ? 12.75 12.406 -10.266 1 84.5 99 GLY A C 1
ATOM 756 O O . GLY A 1 99 ? 13.711 12.828 -10.914 1 84.5 99 GLY A O 1
ATOM 757 N N . ARG A 1 100 ? 11.875 13.195 -9.867 1 87.62 100 ARG A N 1
ATOM 758 C CA . ARG A 1 100 ? 11.844 14.609 -10.227 1 87.62 100 ARG A CA 1
ATOM 759 C C . ARG A 1 100 ? 12.656 15.445 -9.25 1 87.62 100 ARG A C 1
ATOM 761 O O . ARG A 1 100 ? 12.336 15.508 -8.062 1 87.62 100 ARG A O 1
ATOM 768 N N . GLU A 1 101 ? 13.578 16.172 -9.742 1 87.69 101 GLU A N 1
ATOM 769 C CA . GLU A 1 101 ? 14.445 17.016 -8.938 1 87.69 101 GLU A CA 1
ATOM 770 C C . GLU A 1 101 ? 13.672 18.188 -8.336 1 87.69 101 GLU A C 1
ATOM 772 O O . GLU A 1 101 ? 13.93 18.578 -7.191 1 87.69 101 GLU A O 1
ATOM 777 N N . ASP A 1 102 ? 12.773 18.703 -9.117 1 90.75 102 ASP A N 1
ATOM 778 C CA . ASP A 1 102 ? 12.023 19.875 -8.656 1 90.75 102 ASP A CA 1
ATOM 779 C C . ASP A 1 102 ? 11.148 19.516 -7.457 1 90.75 102 ASP A C 1
ATOM 781 O O . ASP A 1 102 ? 10.984 20.344 -6.551 1 90.75 102 ASP A O 1
ATOM 785 N N . VAL A 1 103 ? 10.648 18.359 -7.441 1 90.69 103 VAL A N 1
ATOM 786 C CA . VAL A 1 103 ? 9.828 17.906 -6.32 1 90.69 103 VAL A CA 1
ATOM 787 C C . VAL A 1 103 ? 10.695 17.75 -5.074 1 90.69 103 VAL A C 1
ATOM 789 O O . VAL A 1 103 ? 10.336 18.234 -3.998 1 90.69 103 VAL A O 1
ATOM 792 N N . GLU A 1 104 ? 11.773 17.047 -5.234 1 89.81 104 GLU A N 1
ATOM 793 C CA . GLU A 1 104 ? 12.703 16.891 -4.117 1 89.81 104 GLU A CA 1
ATOM 794 C C . GLU A 1 104 ? 13.133 18.234 -3.555 1 89.81 104 GLU A C 1
ATOM 796 O O . GLU A 1 104 ? 13.148 18.438 -2.338 1 89.81 104 GLU A O 1
ATOM 801 N N . GLU A 1 105 ? 13.43 19.172 -4.43 1 90.94 105 GLU A N 1
ATOM 802 C CA . GLU A 1 105 ? 13.852 20.516 -4.035 1 90.94 105 GLU A CA 1
ATOM 803 C C . GLU A 1 105 ? 12.758 21.234 -3.262 1 90.94 105 GLU A C 1
ATOM 805 O O . GLU A 1 105 ? 13.031 21.922 -2.273 1 90.94 105 GLU A O 1
ATOM 810 N N . ALA A 1 106 ? 11.609 21.109 -3.697 1 89.81 106 ALA A N 1
ATOM 811 C CA . ALA A 1 106 ? 10.484 21.766 -3.041 1 89.81 106 ALA A CA 1
ATOM 812 C C . ALA A 1 106 ? 10.367 21.328 -1.585 1 89.81 106 ALA A C 1
ATOM 814 O O . ALA A 1 106 ? 10.07 22.141 -0.707 1 89.81 106 ALA A O 1
ATOM 815 N N . TYR A 1 107 ? 10.594 20.109 -1.325 1 89.25 107 TYR A N 1
ATOM 816 C CA . TYR A 1 107 ? 10.469 19.594 0.035 1 89.25 107 TYR A CA 1
ATOM 817 C C . TYR A 1 107 ? 11.664 20.016 0.885 1 89.25 107 TYR A C 1
ATOM 819 O O . TYR A 1 107 ? 11.523 20.266 2.084 1 89.25 107 TYR A O 1
ATOM 827 N N . LEU A 1 108 ? 12.812 20.062 0.28 1 89.5 108 LEU A N 1
ATOM 828 C CA . LEU A 1 108 ? 13.977 20.562 1.007 1 89.5 108 LEU A CA 1
ATOM 829 C C . LEU A 1 108 ? 13.797 22.031 1.369 1 89.5 108 LEU A C 1
ATOM 831 O O . LEU A 1 108 ? 14.242 22.469 2.432 1 89.5 108 LEU A O 1
ATOM 835 N N . GLN A 1 109 ? 13.156 22.734 0.481 1 88.19 109 GLN A N 1
ATOM 836 C CA . GLN A 1 109 ? 12.852 24.125 0.78 1 88.19 109 GLN A CA 1
ATOM 837 C C . GLN A 1 109 ? 11.891 24.234 1.964 1 88.19 109 GLN A C 1
ATOM 839 O O . GLN A 1 109 ? 12.016 25.156 2.783 1 88.19 109 GLN A O 1
ATOM 844 N N . MET A 1 110 ? 10.992 23.297 1.996 1 87 110 MET A N 1
ATOM 845 C CA . MET A 1 110 ? 10.094 23.25 3.143 1 87 110 MET A CA 1
ATOM 846 C C . MET A 1 110 ? 10.867 23.016 4.438 1 87 110 MET A C 1
ATOM 848 O O . MET A 1 110 ? 10.547 23.609 5.469 1 87 110 MET A O 1
ATOM 852 N N . LEU A 1 111 ? 11.805 22.172 4.359 1 89.19 111 LEU A N 1
ATOM 853 C CA . LEU A 1 111 ? 12.656 21.922 5.516 1 89.19 111 LEU A CA 1
ATOM 854 C C . LEU A 1 111 ? 13.422 23.188 5.91 1 89.19 111 LEU A C 1
ATOM 856 O O . LEU A 1 111 ? 13.5 23.516 7.094 1 89.19 111 LEU A O 1
ATOM 860 N N . ASP A 1 112 ? 13.875 23.875 4.93 1 86.38 112 ASP A N 1
ATOM 861 C CA . ASP A 1 112 ? 14.625 25.109 5.152 1 86.38 112 ASP A CA 1
ATOM 862 C C . ASP A 1 112 ? 13.758 26.156 5.855 1 86.38 112 ASP A C 1
ATOM 864 O O . ASP A 1 112 ? 14.242 26.906 6.703 1 86.38 112 ASP A O 1
ATOM 868 N N . ARG A 1 113 ? 12.5 26.125 5.5 1 83.5 113 ARG A N 1
ATOM 869 C CA . ARG A 1 113 ? 11.562 27.109 6.035 1 83.5 113 ARG A CA 1
ATOM 870 C C . ARG A 1 113 ? 10.984 26.641 7.367 1 83.5 113 ARG A C 1
ATOM 872 O O . ARG A 1 113 ? 10.094 27.297 7.926 1 83.5 113 ARG A O 1
ATOM 879 N N . ARG A 1 114 ? 11.375 25.453 7.812 1 85 114 ARG A N 1
ATOM 880 C CA . ARG A 1 114 ? 11.039 24.906 9.125 1 85 114 ARG A CA 1
ATOM 881 C C . ARG A 1 114 ? 9.57 24.5 9.188 1 85 114 ARG A C 1
ATOM 883 O O . ARG A 1 114 ? 8.938 24.594 10.242 1 85 114 ARG A O 1
ATOM 890 N N . THR A 1 115 ? 9.062 24.203 7.961 1 83.38 115 THR A N 1
ATOM 891 C CA . THR A 1 115 ? 7.715 23.641 7.906 1 83.38 115 THR A CA 1
ATOM 892 C C . THR A 1 115 ? 7.7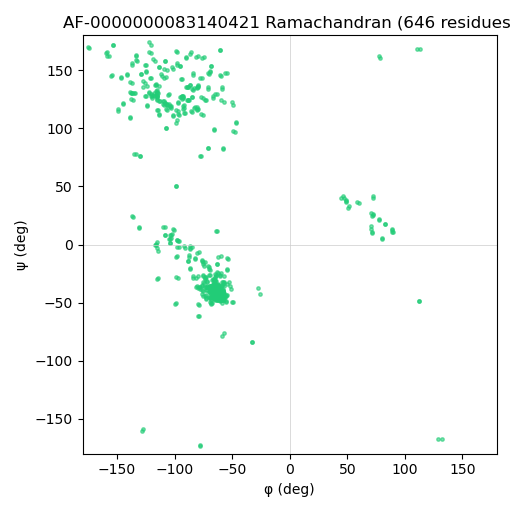03 22.219 8.461 1 83.38 115 THR A C 1
ATOM 894 O O . THR A 1 115 ? 6.645 21.688 8.812 1 83.38 115 THR A O 1
ATOM 897 N N . MET A 1 116 ? 8.828 21.578 8.523 1 91.38 116 MET A N 1
ATOM 898 C CA . MET A 1 116 ? 9.055 20.297 9.164 1 91.38 116 MET A CA 1
ATOM 899 C C . MET A 1 116 ? 10.312 20.328 10.031 1 91.38 116 MET A C 1
ATOM 901 O O . MET A 1 116 ? 11.188 21.172 9.836 1 91.38 116 MET A O 1
ATOM 905 N N . ASP A 1 117 ? 10.312 19.422 10.922 1 94.75 117 ASP A N 1
ATOM 906 C CA . ASP A 1 117 ? 11.406 19.422 11.883 1 94.75 117 ASP A CA 1
ATOM 907 C C . ASP A 1 117 ? 12.609 18.656 11.352 1 94.75 117 ASP A C 1
ATOM 909 O O . ASP A 1 117 ? 13.734 18.828 11.828 1 94.75 117 ASP A O 1
ATOM 913 N N . GLY A 1 118 ? 12.422 17.797 10.422 1 96.44 118 GLY A N 1
ATOM 914 C CA . GLY A 1 118 ? 13.469 16.969 9.836 1 96.44 118 GLY A CA 1
ATOM 915 C C . GLY A 1 118 ? 12.977 16.141 8.656 1 96.44 118 GLY A C 1
ATOM 916 O O . GLY A 1 118 ? 11.781 16.141 8.352 1 96.44 118 GLY A O 1
ATOM 917 N N . VAL A 1 119 ? 13.977 15.539 7.953 1 96.56 119 VAL A N 1
ATOM 918 C CA . VAL A 1 119 ? 13.633 14.742 6.781 1 96.56 119 VAL A CA 1
ATOM 919 C C . VAL A 1 119 ? 14.406 13.422 6.809 1 96.56 119 VAL A C 1
ATOM 921 O O . VAL A 1 119 ? 15.594 13.398 7.137 1 96.56 119 VAL A O 1
ATOM 924 N N . ILE A 1 120 ? 13.648 12.398 6.609 1 97.44 120 ILE A N 1
ATOM 925 C CA . ILE A 1 120 ? 14.234 11.109 6.246 1 97.44 120 ILE A CA 1
ATOM 926 C C . ILE A 1 120 ? 14.281 10.977 4.727 1 97.44 120 ILE A C 1
ATOM 928 O O . ILE A 1 120 ? 13.242 10.883 4.07 1 97.44 120 ILE A O 1
ATOM 932 N N . MET A 1 121 ? 15.484 10.883 4.203 1 93.75 121 MET A N 1
ATOM 933 C CA . MET A 1 121 ? 15.695 10.977 2.762 1 93.75 121 MET A CA 1
ATOM 934 C C . MET A 1 121 ? 16.016 9.609 2.162 1 93.75 121 MET A C 1
ATOM 936 O O . MET A 1 121 ? 17.062 9.039 2.443 1 93.75 121 MET A O 1
ATOM 940 N N . GLY A 1 122 ? 15.07 9.188 1.29 1 90.88 122 GLY A N 1
ATOM 941 C CA . GLY A 1 122 ? 15.289 7.945 0.565 1 90.88 122 GLY A CA 1
ATOM 942 C C . GLY A 1 122 ? 15.43 8.141 -0.931 1 90.88 122 GLY A C 1
ATOM 943 O O . GLY A 1 122 ? 15.688 7.188 -1.668 1 90.88 122 GLY A O 1
ATOM 944 N N . ALA A 1 123 ? 15.273 9.367 -1.387 1 83.81 123 ALA A N 1
ATOM 945 C CA . ALA A 1 123 ? 15.43 9.719 -2.795 1 83.81 123 ALA A CA 1
ATOM 946 C C . ALA A 1 123 ? 16.594 10.68 -2.99 1 83.81 123 ALA A C 1
ATOM 948 O O . ALA A 1 123 ? 16.828 11.57 -2.166 1 83.81 123 ALA A O 1
ATOM 949 N N . HIS A 1 124 ? 17.375 10.469 -3.988 1 80.62 124 HIS A N 1
ATOM 950 C CA . HIS A 1 124 ? 18.547 11.305 -4.238 1 80.62 124 HIS A CA 1
ATOM 951 C C . HIS A 1 124 ? 18.641 11.68 -5.715 1 80.62 124 HIS A C 1
ATOM 953 O O . HIS A 1 124 ? 19.5 11.156 -6.434 1 80.62 124 HIS A O 1
ATOM 959 N N . SER A 1 125 ? 17.812 12.625 -5.996 1 75.31 125 SER A N 1
ATOM 960 C CA . SER A 1 125 ? 17.797 13.055 -7.387 1 75.31 125 SER A CA 1
ATOM 961 C C . SER A 1 125 ? 18.641 14.32 -7.582 1 75.31 125 SER A C 1
ATOM 963 O O . SER A 1 125 ? 18.906 14.727 -8.711 1 75.31 125 SER A O 1
ATOM 965 N N . LEU A 1 126 ? 19.062 14.953 -6.48 1 74.44 126 LEU A N 1
ATOM 966 C CA . LEU A 1 126 ? 19.797 16.203 -6.543 1 74.44 126 LEU A CA 1
ATOM 967 C C . LEU A 1 126 ? 21.297 15.969 -6.414 1 74.44 126 LEU A C 1
ATOM 969 O O . LEU A 1 126 ? 21.734 14.867 -6.066 1 74.44 126 LEU A O 1
ATOM 973 N N . LYS A 1 127 ? 21.938 17.016 -6.766 1 76.38 127 LYS A N 1
ATOM 974 C CA . LYS A 1 127 ? 23.391 16.969 -6.543 1 76.38 127 LYS A CA 1
ATOM 975 C C . LYS A 1 127 ? 23.719 17.016 -5.055 1 76.38 127 LYS A C 1
ATOM 977 O O . LYS A 1 127 ? 23.016 17.672 -4.281 1 76.38 127 LYS A O 1
ATOM 982 N N . LYS A 1 128 ? 24.75 16.359 -4.707 1 77.5 128 LYS A N 1
ATOM 983 C CA . LYS A 1 128 ? 25.203 16.234 -3.322 1 77.5 128 LYS A CA 1
ATOM 984 C C . LYS A 1 128 ? 25.344 17.609 -2.664 1 77.5 128 LYS A C 1
ATOM 986 O O . LYS A 1 128 ? 25.031 17.766 -1.479 1 77.5 128 LYS A O 1
ATOM 991 N N . GLU A 1 129 ? 25.672 18.562 -3.336 1 79.88 129 GLU A N 1
ATOM 992 C CA . GLU A 1 129 ? 25.969 19.906 -2.822 1 79.88 129 GLU A CA 1
ATOM 993 C C . GLU A 1 129 ? 24.719 20.562 -2.254 1 79.88 129 GLU A C 1
ATOM 995 O O . GLU A 1 129 ? 24.797 21.359 -1.312 1 79.88 129 GLU A O 1
ATOM 1000 N N . ARG A 1 130 ? 23.625 20.219 -2.773 1 80.69 130 ARG A N 1
ATOM 1001 C CA . ARG A 1 130 ? 22.391 20.844 -2.311 1 80.69 130 ARG A CA 1
ATOM 1002 C C . ARG A 1 130 ? 22.047 20.406 -0.888 1 80.69 130 ARG A C 1
ATOM 1004 O O . ARG A 1 130 ? 21.547 21.203 -0.088 1 80.69 130 ARG A O 1
ATOM 1011 N N . TYR A 1 131 ? 22.359 19.188 -0.638 1 80.88 131 TYR A N 1
ATOM 1012 C CA . TYR A 1 131 ? 22.047 18.641 0.676 1 80.88 131 TYR A CA 1
ATOM 1013 C C . TYR A 1 131 ? 22.969 19.203 1.741 1 80.88 131 TYR A C 1
ATOM 1015 O O . TYR A 1 131 ? 22.594 19.344 2.906 1 80.88 131 TYR A O 1
ATOM 1023 N N . LEU A 1 132 ? 24.172 19.578 1.374 1 81.69 132 LEU A N 1
ATOM 1024 C CA . LEU A 1 132 ? 25.188 20.062 2.297 1 81.69 132 LEU A CA 1
ATOM 1025 C C . LEU A 1 132 ? 24.875 21.469 2.77 1 81.69 132 LEU A C 1
ATOM 1027 O O . LEU A 1 132 ? 25.406 21.922 3.793 1 81.69 132 LEU A O 1
ATOM 1031 N N . LYS A 1 133 ? 24 22.094 2.088 1 82.44 133 LYS A N 1
ATOM 1032 C CA . LYS A 1 133 ? 23.656 23.484 2.406 1 82.44 133 LYS A CA 1
ATOM 1033 C C . LYS A 1 133 ? 22.484 23.547 3.387 1 82.44 133 LYS A C 1
ATOM 1035 O O . LYS A 1 133 ? 22.141 24.625 3.867 1 82.44 133 LYS A O 1
ATOM 1040 N N . ILE A 1 134 ? 22.031 22.406 3.697 1 82.38 134 ILE A N 1
ATOM 1041 C CA . ILE A 1 134 ? 20.859 22.391 4.562 1 82.38 134 ILE A CA 1
ATOM 1042 C C . ILE A 1 134 ? 21.297 22.297 6.023 1 82.38 134 ILE A C 1
ATOM 1044 O O . ILE A 1 134 ? 21.984 21.344 6.414 1 82.38 134 ILE A O 1
ATOM 1048 N N . ASP A 1 135 ? 20.922 23.312 6.797 1 84.69 135 ASP A N 1
ATOM 1049 C CA . ASP A 1 135 ? 21.219 23.328 8.227 1 84.69 135 ASP A CA 1
ATOM 1050 C C . ASP A 1 135 ? 20.016 22.875 9.039 1 84.69 135 ASP A C 1
ATOM 1052 O O . ASP A 1 135 ? 19.531 23.594 9.906 1 84.69 135 ASP A O 1
ATOM 1056 N N . ARG A 1 136 ? 19.453 21.766 8.68 1 91 136 ARG A N 1
ATOM 1057 C CA . ARG A 1 136 ?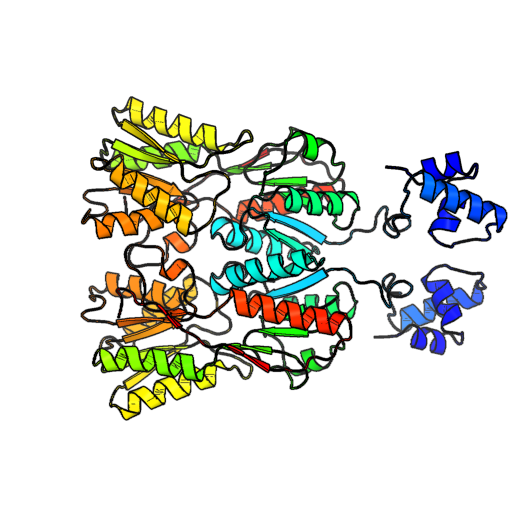 18.312 21.141 9.328 1 91 136 ARG A CA 1
ATOM 1058 C C . ARG A 1 136 ? 18.516 19.625 9.461 1 91 136 ARG A C 1
ATOM 1060 O O . ARG A 1 136 ? 19.344 19.047 8.758 1 91 136 ARG A O 1
ATOM 1067 N N . PRO A 1 137 ? 17.875 19.016 10.367 1 95.06 137 PRO A N 1
ATOM 1068 C CA . PRO A 1 137 ? 18.047 17.562 10.547 1 95.06 137 PRO A CA 1
ATOM 1069 C C . PRO A 1 137 ? 17.672 16.781 9.289 1 95.06 137 PRO A C 1
ATOM 1071 O O . PRO A 1 137 ? 16.562 16.906 8.773 1 95.06 137 PRO A O 1
ATOM 1074 N N . ILE A 1 138 ? 18.594 15.992 8.805 1 94.94 138 ILE A N 1
ATOM 1075 C CA . ILE A 1 138 ? 18.422 15.086 7.676 1 94.94 138 ILE A CA 1
ATOM 1076 C C . ILE A 1 138 ? 19.109 13.758 7.965 1 94.94 138 ILE A C 1
ATOM 1078 O O . ILE A 1 138 ? 20.219 13.734 8.492 1 94.94 138 ILE A O 1
ATOM 1082 N N . VAL A 1 139 ? 18.406 12.711 7.742 1 95.94 139 VAL A N 1
ATOM 1083 C CA . VAL A 1 139 ? 19 11.383 7.734 1 95.94 139 VAL A CA 1
ATOM 1084 C C . VAL A 1 139 ? 18.672 10.68 6.418 1 95.94 139 VAL A C 1
ATOM 1086 O O . VAL A 1 139 ? 17.703 11.023 5.742 1 95.94 139 VAL A O 1
ATOM 1089 N N . THR A 1 140 ? 19.516 9.75 6.023 1 94 140 THR A N 1
ATOM 1090 C CA . THR A 1 140 ? 19.328 9.109 4.723 1 94 140 THR A CA 1
ATOM 1091 C C . THR A 1 140 ? 19.25 7.594 4.871 1 94 140 THR A C 1
ATOM 1093 O O . THR A 1 140 ? 19.781 7.027 5.828 1 94 140 THR A O 1
ATOM 1096 N N . ILE A 1 141 ? 18.5 7.027 3.992 1 93.69 141 ILE A N 1
ATOM 1097 C CA . ILE A 1 141 ? 18.484 5.574 3.855 1 93.69 141 ILE A CA 1
ATOM 1098 C C . ILE A 1 141 ? 19.172 5.176 2.553 1 93.69 141 ILE A C 1
ATOM 1100 O O . ILE A 1 141 ? 18.844 5.691 1.482 1 93.69 141 ILE A O 1
ATOM 1104 N N . ASP A 1 142 ? 20.172 4.367 2.562 1 87.56 142 ASP A N 1
ATOM 1105 C CA . ASP A 1 142 ? 20.859 3.707 1.452 1 87.56 142 ASP A CA 1
ATOM 1106 C C . ASP A 1 142 ? 21.656 4.711 0.627 1 87.56 142 ASP A C 1
ATOM 1108 O O . ASP A 1 142 ? 21.953 4.469 -0.546 1 87.56 142 ASP A O 1
ATOM 1112 N N . CYS A 1 143 ? 21.875 5.871 1.161 1 81.69 143 CYS A N 1
ATOM 1113 C CA . CYS A 1 143 ? 22.641 6.871 0.414 1 81.69 143 CYS A CA 1
ATOM 1114 C C . CYS A 1 143 ? 23.609 7.617 1.323 1 81.69 143 CYS A C 1
ATOM 1116 O O . CYS A 1 143 ? 23.25 7.977 2.449 1 81.69 143 CYS A O 1
ATOM 1118 N N . TYR A 1 144 ? 24.75 7.816 0.748 1 80.81 144 TYR A N 1
ATOM 1119 C CA . TYR A 1 144 ? 25.766 8.609 1.439 1 80.81 144 TYR A CA 1
ATOM 1120 C C . TYR A 1 144 ? 25.828 10.023 0.883 1 80.81 144 TYR A C 1
ATOM 1122 O O . TYR A 1 144 ? 26.25 10.234 -0.256 1 80.81 144 TYR A O 1
ATOM 1130 N N . LEU A 1 145 ? 25.422 10.914 1.658 1 78.88 145 LEU A N 1
ATOM 1131 C CA . LEU A 1 145 ? 25.422 12.305 1.208 1 78.88 145 LEU A CA 1
ATOM 1132 C C . LEU A 1 145 ? 26.641 13.047 1.74 1 78.88 145 LEU A C 1
ATOM 1134 O O . LEU A 1 145 ? 27.328 13.742 0.987 1 78.88 145 LEU A O 1
ATOM 1138 N N . ALA A 1 146 ? 26.906 12.961 3.057 1 79.25 146 ALA A N 1
ATOM 1139 C CA . ALA A 1 146 ? 28.031 13.602 3.732 1 79.25 146 ALA A CA 1
ATOM 1140 C C . ALA A 1 146 ? 28.344 12.906 5.047 1 79.25 146 ALA A C 1
ATOM 1142 O O . ALA A 1 146 ? 27.5 12.203 5.609 1 79.25 146 ALA A O 1
ATOM 1143 N N . ASP A 1 147 ? 29.5 13.172 5.508 1 81 147 ASP A N 1
ATOM 1144 C CA . ASP A 1 147 ? 29.969 12.508 6.715 1 81 147 ASP A CA 1
ATOM 1145 C C . ASP A 1 147 ? 29.125 12.891 7.926 1 81 147 ASP A C 1
ATOM 1147 O O . ASP A 1 147 ? 29 12.109 8.875 1 81 147 ASP A O 1
ATOM 1151 N N . TYR A 1 148 ? 28.594 14.039 7.832 1 84.19 148 TYR A N 1
ATOM 1152 C CA . TYR A 1 148 ? 27.875 14.516 9.008 1 84.19 148 TYR A CA 1
ATOM 1153 C C . TYR A 1 148 ? 26.391 14.25 8.891 1 84.19 148 TYR A C 1
ATOM 1155 O O . TYR A 1 148 ? 25.625 14.539 9.812 1 84.19 148 TYR A O 1
ATOM 1163 N N . ILE A 1 149 ? 25.953 13.68 7.762 1 89.5 149 ILE A N 1
ATOM 1164 C CA . ILE A 1 149 ? 24.547 13.297 7.586 1 89.5 149 ILE A CA 1
ATOM 1165 C C . ILE A 1 149 ? 24.375 11.82 7.902 1 89.5 149 ILE A C 1
ATOM 1167 O O . ILE A 1 149 ? 24.875 10.953 7.176 1 89.5 149 ILE A O 1
ATOM 1171 N N . PRO A 1 150 ? 23.672 11.531 8.977 1 93.94 150 PRO A N 1
ATOM 1172 C CA . PRO A 1 150 ? 23.516 10.133 9.367 1 93.94 150 PRO A CA 1
ATOM 1173 C C . PRO A 1 150 ? 22.812 9.289 8.297 1 93.94 150 PRO A C 1
ATOM 1175 O O . PRO A 1 150 ? 21.922 9.781 7.602 1 93.94 150 PRO A O 1
ATOM 1178 N N . THR A 1 151 ? 23.234 8.031 8.219 1 94.06 151 THR A N 1
ATOM 1179 C CA . THR A 1 151 ? 22.703 7.133 7.207 1 94.06 151 THR A CA 1
ATOM 1180 C C . THR A 1 151 ? 22.516 5.727 7.77 1 94.06 151 THR A C 1
ATOM 1182 O O . THR A 1 151 ? 23.219 5.328 8.703 1 94.06 151 THR A O 1
ATOM 1185 N N . VAL A 1 152 ? 21.484 5.074 7.289 1 96.44 152 VAL A N 1
ATOM 1186 C CA . VAL A 1 152 ? 21.219 3.672 7.59 1 96.44 152 VAL A CA 1
ATOM 1187 C C . VAL A 1 152 ? 21.156 2.863 6.297 1 96.44 152 VAL A C 1
ATOM 1189 O O . VAL A 1 152 ? 20.562 3.301 5.312 1 96.44 152 VAL A O 1
ATOM 1192 N N . HIS A 1 153 ? 21.844 1.789 6.227 1 95.25 153 HIS A N 1
ATOM 1193 C CA . HIS A 1 153 ? 21.781 0.846 5.117 1 95.25 153 HIS A CA 1
ATOM 1194 C C . HIS A 1 153 ? 22.156 -0.562 5.566 1 95.25 153 HIS A C 1
ATOM 1196 O O . HIS A 1 153 ? 22.562 -0.765 6.715 1 95.25 153 HIS A O 1
ATOM 1202 N N . VAL A 1 154 ? 21.984 -1.498 4.727 1 97.06 154 VAL A N 1
ATOM 1203 C CA . VAL A 1 154 ? 22.422 -2.854 5.039 1 97.06 154 VAL A CA 1
ATOM 1204 C C . VAL A 1 154 ? 23.859 -3.049 4.574 1 97.06 154 VAL A C 1
ATOM 1206 O O . VAL A 1 154 ? 24.391 -2.246 3.801 1 97.06 154 VAL A O 1
ATOM 1209 N N . ASP A 1 155 ? 24.484 -4.016 5.113 1 97.12 155 ASP A N 1
ATOM 1210 C CA . ASP A 1 155 ? 25.812 -4.414 4.66 1 97.12 155 ASP A CA 1
ATOM 1211 C C . ASP A 1 155 ? 25.766 -4.965 3.234 1 97.12 155 ASP A C 1
ATOM 1213 O O . ASP A 1 155 ? 25.516 -6.156 3.033 1 97.12 155 ASP A O 1
ATOM 1217 N N . LYS A 1 156 ? 26.109 -4.102 2.355 1 95.75 156 LYS A N 1
ATOM 1218 C CA . LYS A 1 156 ? 26 -4.449 0.943 1 95.75 156 LYS A CA 1
ATOM 1219 C C . LYS A 1 156 ? 26.938 -5.59 0.581 1 95.75 156 LYS A C 1
ATOM 1221 O O . LYS A 1 156 ? 26.641 -6.395 -0.302 1 95.75 156 LYS A O 1
ATOM 1226 N N . ARG A 1 157 ? 28.016 -5.645 1.231 1 97 157 ARG A N 1
ATOM 1227 C CA . ARG A 1 157 ? 28.922 -6.77 1.03 1 97 157 ARG A CA 1
ATOM 1228 C C . ARG A 1 157 ? 28.281 -8.078 1.459 1 97 157 ARG A C 1
ATOM 1230 O O . ARG A 1 157 ? 28.375 -9.094 0.759 1 97 157 ARG A O 1
ATOM 1237 N N . GLN A 1 158 ? 27.609 -8.023 2.588 1 98.31 158 GLN A N 1
ATOM 1238 C CA . GLN A 1 158 ? 26.922 -9.219 3.062 1 98.31 158 GLN A CA 1
ATOM 1239 C C . GLN A 1 158 ? 25.812 -9.633 2.094 1 98.31 158 GLN A C 1
ATOM 1241 O O . GLN A 1 158 ? 25.609 -10.828 1.861 1 98.31 158 GLN A O 1
ATOM 1246 N N . VAL A 1 159 ? 25.125 -8.664 1.536 1 98.38 159 VAL A N 1
ATOM 1247 C CA . VAL A 1 159 ? 24.109 -8.945 0.528 1 98.38 159 VAL A CA 1
ATOM 1248 C C . VAL A 1 159 ? 24.734 -9.703 -0.639 1 98.38 159 VAL A C 1
ATOM 1250 O O . VAL A 1 159 ? 24.219 -10.734 -1.066 1 98.38 159 VAL A O 1
ATOM 1253 N N . ALA A 1 160 ? 25.875 -9.18 -1.104 1 98.06 160 ALA A N 1
ATOM 1254 C CA . ALA A 1 160 ? 26.562 -9.781 -2.24 1 98.06 160 ALA A CA 1
ATOM 1255 C C . ALA A 1 160 ? 27.047 -11.195 -1.911 1 98.06 160 ALA A C 1
ATOM 1257 O O . ALA A 1 160 ? 26.859 -12.117 -2.709 1 98.06 160 ALA A O 1
ATOM 1258 N N . GLU A 1 161 ? 27.609 -11.344 -0.729 1 98.5 161 GLU A N 1
ATOM 1259 C CA . GLU A 1 161 ? 28.172 -12.625 -0.318 1 98.5 161 GLU A CA 1
ATOM 1260 C C . GLU A 1 161 ? 27.094 -13.695 -0.193 1 98.5 161 GLU A C 1
ATOM 1262 O O . GLU A 1 161 ? 27.266 -14.812 -0.682 1 98.5 161 GLU A O 1
ATOM 1267 N N . LYS A 1 162 ? 26.031 -13.352 0.436 1 98.75 162 LYS A N 1
ATOM 1268 C CA . LYS A 1 162 ? 24.938 -14.305 0.613 1 98.75 162 LYS A CA 1
ATOM 1269 C C . LYS A 1 162 ? 24.281 -14.656 -0.725 1 98.75 162 LYS A C 1
ATOM 1271 O O . LYS A 1 162 ? 23.938 -15.82 -0.966 1 98.75 162 LYS A O 1
ATOM 1276 N N . ALA A 1 163 ? 24.125 -13.641 -1.574 1 98.75 163 ALA A N 1
ATOM 1277 C CA . ALA A 1 163 ? 23.547 -13.898 -2.891 1 98.75 163 ALA A CA 1
ATOM 1278 C C . ALA A 1 163 ? 24.453 -14.805 -3.721 1 98.75 163 ALA A C 1
ATOM 1280 O O . ALA A 1 163 ? 24 -15.781 -4.312 1 98.75 163 ALA A O 1
ATOM 1281 N N . ALA A 1 164 ? 25.75 -14.477 -3.752 1 98.75 164 ALA A N 1
ATOM 1282 C CA . ALA A 1 164 ? 26.703 -15.258 -4.523 1 98.75 164 ALA A CA 1
ATOM 1283 C C . ALA A 1 164 ? 26.766 -16.703 -4.035 1 98.75 164 ALA A C 1
ATOM 1285 O O . ALA A 1 164 ? 26.812 -17.641 -4.84 1 98.75 164 ALA A O 1
ATOM 1286 N N . SER A 1 165 ? 26.719 -16.859 -2.729 1 98.69 165 SER A N 1
ATOM 1287 C CA . SER A 1 165 ? 26.781 -18.188 -2.139 1 98.69 165 SER A CA 1
ATOM 1288 C C . SER A 1 165 ? 25.625 -19.062 -2.6 1 98.69 165 SER A C 1
ATOM 1290 O O . SER A 1 165 ? 25.797 -20.25 -2.846 1 98.69 165 SER A O 1
ATOM 1292 N N . LEU A 1 166 ? 24.469 -18.469 -2.729 1 98.81 166 LEU A N 1
ATOM 1293 C CA . LEU A 1 166 ? 23.281 -19.203 -3.17 1 98.81 166 LEU A CA 1
ATOM 1294 C C . LEU A 1 166 ? 23.484 -19.75 -4.586 1 98.81 166 LEU A C 1
ATOM 1296 O O . LEU A 1 166 ? 23.156 -20.906 -4.859 1 98.81 166 LEU A O 1
ATOM 1300 N N . PHE A 1 167 ? 23.969 -18.922 -5.48 1 98.69 167 PHE A N 1
ATOM 1301 C CA . PHE A 1 167 ? 24.172 -19.328 -6.867 1 98.69 167 PHE A CA 1
ATOM 1302 C C . PHE A 1 167 ? 25.266 -20.375 -6.98 1 98.69 167 PHE A C 1
ATOM 1304 O O . PHE A 1 167 ? 25.156 -21.328 -7.766 1 98.69 167 PHE A O 1
ATOM 1311 N N . LEU A 1 168 ? 26.344 -20.219 -6.191 1 98.38 168 LEU A N 1
ATOM 1312 C CA . LEU A 1 168 ? 27.469 -21.156 -6.223 1 98.38 168 LEU A CA 1
ATOM 1313 C C . LEU A 1 168 ? 27.047 -22.516 -5.68 1 98.38 168 LEU A C 1
ATOM 1315 O O . LEU A 1 168 ? 27.453 -23.547 -6.215 1 98.38 168 LEU A O 1
ATOM 1319 N N . GLU A 1 169 ? 26.25 -22.469 -4.609 1 97.88 169 GLU A N 1
ATOM 1320 C CA . GLU A 1 169 ? 25.766 -23.719 -4.02 1 97.88 169 GLU A CA 1
ATOM 1321 C C . GLU A 1 169 ? 24.938 -24.516 -5.023 1 97.88 169 GLU A C 1
ATOM 1323 O O . GLU A 1 169 ? 24.891 -25.75 -4.965 1 97.88 169 GLU A O 1
ATOM 1328 N N . LYS A 1 170 ? 24.344 -23.828 -5.98 1 97.69 170 LYS A N 1
ATOM 1329 C CA . LYS A 1 170 ? 23.5 -24.469 -6.992 1 97.69 170 LYS A CA 1
ATOM 1330 C C . LYS A 1 170 ? 24.281 -24.703 -8.281 1 97.69 170 LYS A C 1
ATOM 1332 O O . LYS A 1 170 ? 23.719 -25.156 -9.281 1 97.69 170 LYS A O 1
ATOM 1337 N N . ASN A 1 171 ? 25.594 -24.391 -8.305 1 97.69 171 ASN A N 1
ATOM 1338 C CA . ASN A 1 171 ? 26.516 -24.594 -9.422 1 97.69 171 ASN A CA 1
ATOM 1339 C C . ASN A 1 171 ? 26.062 -23.828 -10.664 1 97.69 171 ASN A C 1
ATOM 1341 O O . ASN A 1 171 ? 26.094 -24.375 -11.773 1 97.69 171 ASN A O 1
ATOM 1345 N N . ARG A 1 172 ? 25.484 -22.625 -10.43 1 98.19 172 ARG A N 1
ATOM 1346 C CA . ARG A 1 172 ? 25.125 -21.781 -11.562 1 98.19 172 ARG A CA 1
ATOM 1347 C C . ARG A 1 172 ? 26.375 -21.25 -12.266 1 98.19 172 ARG A C 1
ATOM 1349 O O . ARG A 1 172 ? 27.406 -21.016 -11.625 1 98.19 172 ARG A O 1
ATOM 1356 N N . LYS A 1 173 ? 26.25 -21.062 -13.602 1 98.38 173 LYS A N 1
ATOM 1357 C CA . LYS A 1 173 ? 27.453 -20.797 -14.391 1 98.38 173 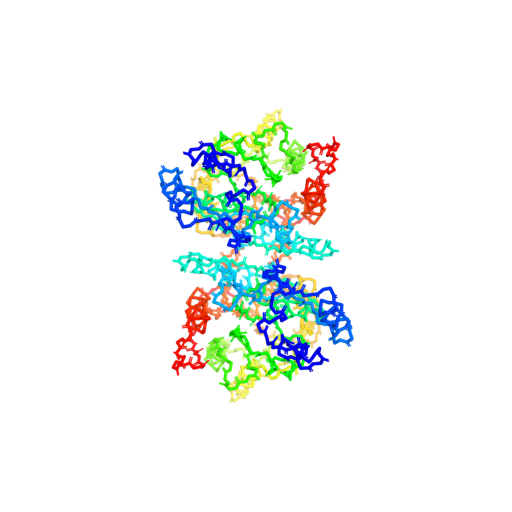LYS A CA 1
ATOM 1358 C C . LYS A 1 173 ? 27.406 -19.391 -14.984 1 98.38 173 LYS A C 1
ATOM 1360 O O . LYS A 1 173 ? 28.453 -18.812 -15.289 1 98.38 173 LYS A O 1
ATOM 1365 N N . LYS A 1 174 ? 26.266 -18.859 -15.25 1 98.75 174 LYS A N 1
ATOM 1366 C CA . LYS A 1 174 ? 26.078 -17.531 -15.836 1 98.75 174 LYS A CA 1
ATOM 1367 C C . LYS A 1 174 ? 24.922 -16.797 -15.18 1 98.75 174 LYS A C 1
ATOM 1369 O O . LYS A 1 174 ? 23.75 -17.094 -15.445 1 98.75 174 LYS A O 1
ATOM 1374 N N . VAL A 1 175 ? 25.266 -15.758 -14.414 1 98.75 175 VAL A N 1
ATOM 1375 C CA . VAL A 1 175 ? 24.266 -15.078 -13.594 1 98.75 175 VAL A CA 1
ATOM 1376 C C . VAL A 1 175 ? 24.109 -13.633 -14.078 1 98.75 175 VAL A C 1
ATOM 1378 O O . VAL A 1 175 ? 25.094 -12.938 -14.312 1 98.75 175 VAL A O 1
ATOM 1381 N N . VAL A 1 176 ? 22.828 -13.242 -14.258 1 98.56 176 VAL A N 1
ATOM 1382 C CA . VAL A 1 176 ? 22.5 -11.859 -14.578 1 98.56 176 VAL A CA 1
ATOM 1383 C C . VAL A 1 176 ? 22.203 -11.094 -13.289 1 98.56 176 VAL A C 1
ATOM 1385 O O . VAL A 1 176 ? 21.406 -11.547 -12.461 1 98.56 176 VAL A O 1
ATOM 1388 N N . GLN A 1 177 ? 22.859 -10.039 -13.148 1 97.44 177 GLN A N 1
ATOM 1389 C CA . GLN A 1 177 ? 22.547 -9.094 -12.078 1 97.44 177 GLN A CA 1
ATOM 1390 C C . GLN A 1 177 ? 21.812 -7.867 -12.633 1 97.44 177 GLN A C 1
ATOM 1392 O O . GLN A 1 177 ? 22.328 -7.18 -13.516 1 97.44 177 GLN A O 1
ATOM 1397 N N . LEU A 1 178 ? 20.562 -7.688 -12.133 1 95.69 178 LEU A N 1
ATOM 1398 C CA . LEU A 1 178 ? 19.797 -6.5 -12.508 1 95.69 178 LEU A CA 1
ATOM 1399 C C . LEU A 1 178 ? 20.188 -5.309 -11.641 1 95.69 178 LEU A C 1
ATOM 1401 O O . LEU A 1 178 ? 19.969 -5.32 -10.43 1 95.69 178 LEU A O 1
ATOM 1405 N N . VAL A 1 179 ? 20.734 -4.254 -12.297 1 90.69 179 VAL A N 1
ATOM 1406 C CA . VAL A 1 179 ? 21.359 -3.16 -11.555 1 90.69 179 VAL A CA 1
ATOM 1407 C C . VAL A 1 179 ? 20.641 -1.848 -11.883 1 90.69 179 VAL A C 1
ATOM 1409 O O . VAL A 1 179 ? 20.062 -1.7 -12.961 1 90.69 179 VAL A O 1
ATOM 1412 N N . SER A 1 180 ? 20.547 -1.035 -10.852 1 81.62 180 SER A N 1
ATOM 1413 C CA . SER A 1 180 ? 20.047 0.312 -11.078 1 81.62 180 SER A CA 1
ATOM 1414 C C . SER A 1 180 ? 21.172 1.307 -11.305 1 81.62 180 SER A C 1
ATOM 1416 O O . SER A 1 180 ? 22.281 1.119 -10.797 1 81.62 180 SER A O 1
ATOM 1418 N N . SER A 1 181 ? 20.906 2.209 -12.188 1 70.69 181 SER A N 1
ATOM 1419 C CA . SER A 1 181 ? 21.891 3.271 -12.398 1 70.69 181 SER A CA 1
ATOM 1420 C C . SER A 1 181 ? 21.641 4.441 -11.445 1 70.69 181 SER A C 1
ATOM 1422 O O . SER A 1 181 ? 20.5 4.719 -11.078 1 70.69 181 SER A O 1
ATOM 1424 N N . HIS A 1 182 ? 22.781 4.91 -10.875 1 64.56 182 HIS A N 1
ATOM 1425 C CA . HIS A 1 182 ? 22.688 6.027 -9.938 1 64.56 182 HIS A CA 1
ATOM 1426 C C . HIS A 1 182 ? 23.672 7.133 -10.297 1 64.56 182 HIS A C 1
ATOM 1428 O O . HIS A 1 182 ? 24.703 6.875 -10.914 1 64.56 182 HIS A O 1
ATOM 1434 N N . THR A 1 183 ? 23.156 8.297 -9.984 1 58.78 183 THR A N 1
ATOM 1435 C CA . THR A 1 183 ? 24 9.461 -10.234 1 58.78 183 THR A CA 1
ATOM 1436 C C . THR A 1 183 ? 24.969 9.688 -9.07 1 58.78 183 THR A C 1
ATOM 1438 O O . THR A 1 183 ? 26 10.336 -9.234 1 58.78 183 THR A O 1
ATOM 1441 N N . ILE A 1 184 ? 24.578 9.305 -7.926 1 60.38 184 ILE A N 1
ATOM 1442 C CA . ILE A 1 184 ? 25.359 9.539 -6.719 1 60.38 184 ILE A CA 1
ATOM 1443 C C . ILE A 1 184 ? 25.984 8.227 -6.246 1 60.38 184 ILE A C 1
ATOM 1445 O O . ILE A 1 184 ? 25.484 7.145 -6.559 1 60.38 184 ILE A O 1
ATOM 1449 N N . LYS A 1 185 ? 27.141 8.508 -5.617 1 58.5 185 LYS A N 1
ATOM 1450 C CA . LYS A 1 185 ? 27.734 7.316 -5.023 1 58.5 185 LYS A CA 1
ATOM 1451 C C . LYS A 1 185 ? 26.719 6.531 -4.203 1 58.5 185 LYS A C 1
ATOM 1453 O O . LYS A 1 185 ? 26 7.105 -3.379 1 58.5 185 LYS A O 1
ATOM 1458 N N . ASN A 1 186 ? 26.484 5.352 -4.547 1 68.44 186 ASN A N 1
ATOM 1459 C CA . ASN A 1 186 ? 25.516 4.465 -3.906 1 68.44 186 ASN A CA 1
ATOM 1460 C C . ASN A 1 186 ? 26.172 3.168 -3.439 1 68.44 186 ASN A C 1
ATOM 1462 O O . ASN A 1 186 ? 27.141 2.709 -4.035 1 68.44 186 ASN A O 1
ATOM 1466 N N . TYR A 1 187 ? 25.797 2.801 -2.252 1 76.5 187 TYR A N 1
ATOM 1467 C CA . TYR A 1 187 ? 26.312 1.585 -1.633 1 76.5 187 TYR A CA 1
ATOM 1468 C C . TYR A 1 187 ? 26.094 0.377 -2.533 1 76.5 187 TYR A C 1
ATOM 1470 O O . TYR A 1 187 ? 26.703 -0.676 -2.336 1 76.5 187 TYR A O 1
ATOM 1478 N N . GLU A 1 188 ? 25.312 0.635 -3.523 1 81.31 188 GLU A N 1
ATOM 1479 C CA . GLU A 1 188 ? 24.984 -0.46 -4.434 1 81.31 188 GLU A CA 1
ATOM 1480 C C . GLU A 1 188 ? 26.203 -0.865 -5.266 1 81.31 188 GLU A C 1
ATOM 1482 O O . GLU A 1 188 ? 26.328 -2.023 -5.672 1 81.31 188 GLU A O 1
ATOM 1487 N N . ASP A 1 189 ? 27.094 0.007 -5.48 1 83.06 189 ASP A N 1
ATOM 1488 C CA . ASP A 1 189 ? 28.297 -0.274 -6.262 1 83.06 189 ASP A CA 1
ATOM 1489 C C . ASP A 1 189 ? 29.125 -1.377 -5.609 1 83.06 189 ASP A C 1
ATOM 1491 O O . ASP A 1 189 ? 29.656 -2.256 -6.301 1 83.06 189 ASP A O 1
ATOM 1495 N N . GLU A 1 190 ? 29.156 -1.28 -4.332 1 88.25 190 GLU A N 1
ATOM 1496 C CA . GLU A 1 190 ? 29.906 -2.287 -3.594 1 88.25 190 GLU A CA 1
ATOM 1497 C C . GLU A 1 190 ? 29.266 -3.664 -3.719 1 88.25 190 GLU A C 1
ATOM 1499 O O . GLU A 1 190 ? 29.953 -4.668 -3.906 1 88.25 190 GLU A O 1
ATOM 1504 N N . LYS A 1 191 ? 27.984 -3.67 -3.572 1 93.62 191 LYS A N 1
ATOM 1505 C CA . LYS A 1 191 ? 27.266 -4.93 -3.713 1 93.62 191 LYS A CA 1
ATOM 1506 C C . LYS A 1 191 ? 27.5 -5.555 -5.082 1 93.62 191 LYS A C 1
ATOM 1508 O O . LYS A 1 191 ? 27.812 -6.746 -5.184 1 93.62 191 LYS A O 1
ATOM 1513 N N . GLU A 1 192 ? 27.438 -4.727 -6.117 1 93.94 192 GLU A N 1
ATOM 1514 C CA . GLU A 1 192 ? 27.594 -5.215 -7.484 1 93.94 192 GLU A CA 1
ATOM 1515 C C . GLU A 1 192 ? 29 -5.746 -7.723 1 93.94 192 GLU A C 1
ATOM 1517 O O . GLU A 1 192 ? 29.172 -6.797 -8.344 1 93.94 192 GLU A O 1
ATOM 1522 N N . LYS A 1 193 ? 29.969 -5.074 -7.227 1 94.06 193 LYS A N 1
ATOM 1523 C CA . LYS A 1 193 ? 31.359 -5.445 -7.395 1 94.06 193 LYS A CA 1
ATOM 1524 C C . LYS A 1 193 ? 31.672 -6.746 -6.66 1 94.06 193 LYS A C 1
ATOM 1526 O O . LYS A 1 193 ? 32.25 -7.672 -7.242 1 94.06 193 LYS A O 1
ATOM 1531 N N . VAL A 1 194 ? 31.297 -6.82 -5.41 1 97.19 194 VAL A N 1
ATOM 1532 C CA . VAL A 1 194 ? 31.594 -7.988 -4.586 1 97.19 194 VAL A CA 1
ATOM 1533 C C . VAL A 1 194 ? 30.875 -9.211 -5.148 1 97.19 194 VAL A C 1
ATOM 1535 O O . VAL A 1 194 ? 31.453 -10.305 -5.207 1 97.19 194 VAL A O 1
ATOM 1538 N N . PHE A 1 195 ? 29.672 -9.039 -5.594 1 98.19 195 PHE A N 1
ATOM 1539 C CA . PHE A 1 195 ? 28.906 -10.125 -6.188 1 98.19 195 PHE A CA 1
ATOM 1540 C C . PHE A 1 195 ? 29.609 -10.68 -7.418 1 98.19 195 PHE A C 1
ATOM 1542 O O . PHE A 1 195 ? 29.812 -11.891 -7.527 1 98.19 195 PHE A O 1
ATOM 1549 N N . ARG A 1 196 ? 30 -9.781 -8.242 1 97.5 196 ARG A N 1
ATOM 1550 C CA . ARG A 1 196 ? 30.688 -10.156 -9.477 1 97.5 196 ARG A CA 1
ATOM 1551 C C . ARG A 1 196 ? 31.984 -10.875 -9.172 1 97.5 196 ARG A C 1
ATOM 1553 O O . ARG A 1 196 ? 32.25 -11.938 -9.734 1 97.5 196 ARG A O 1
ATOM 1560 N N . GLU A 1 197 ? 32.75 -10.383 -8.297 1 97.69 197 GLU A N 1
ATOM 1561 C CA . GLU A 1 197 ? 34.062 -10.93 -7.969 1 97.69 197 GLU A CA 1
ATOM 1562 C C . GLU A 1 197 ? 33.969 -12.32 -7.367 1 97.69 197 GLU A C 1
ATOM 1564 O O . GLU A 1 197 ? 34.719 -13.227 -7.73 1 97.69 197 GLU A O 1
ATOM 1569 N N . MET A 1 198 ? 33.031 -12.469 -6.492 1 98.19 198 MET A N 1
ATOM 1570 C CA . MET A 1 198 ? 32.844 -13.758 -5.824 1 98.19 198 MET A CA 1
ATOM 1571 C C . MET A 1 198 ? 32.469 -14.844 -6.824 1 98.19 198 MET A C 1
ATOM 1573 O O . MET A 1 198 ? 32.969 -15.969 -6.754 1 98.19 198 MET A O 1
ATOM 1577 N N . LEU A 1 199 ? 31.625 -14.516 -7.73 1 98.62 199 LEU A N 1
ATOM 1578 C CA . LEU A 1 199 ? 31.156 -15.484 -8.719 1 98.62 199 LEU A CA 1
ATOM 1579 C C . LEU A 1 199 ? 32.25 -15.773 -9.75 1 98.62 199 LEU A C 1
ATOM 1581 O O . LEU A 1 199 ? 32.5 -16.922 -10.086 1 98.62 199 LEU A O 1
ATOM 1585 N N . GLN A 1 200 ? 32.875 -14.734 -10.18 1 97.94 200 GLN A N 1
ATOM 1586 C CA . GLN A 1 200 ? 33.906 -14.891 -11.195 1 97.94 200 GLN A CA 1
ATOM 1587 C C . GLN A 1 200 ? 35.094 -15.711 -10.664 1 97.94 200 GLN A C 1
ATOM 1589 O O . GLN A 1 200 ? 35.688 -16.5 -11.406 1 97.94 200 GLN A O 1
ATOM 1594 N N . LYS A 1 201 ? 35.438 -15.523 -9.438 1 97.75 201 LYS A N 1
ATOM 1595 C CA . LYS A 1 201 ? 36.5 -16.281 -8.797 1 97.75 201 LYS A CA 1
ATOM 1596 C C . LYS A 1 201 ? 36.219 -17.781 -8.852 1 97.75 201 LYS A C 1
ATOM 1598 O O . LYS A 1 201 ? 37.156 -18.594 -8.852 1 97.75 201 LYS A O 1
ATOM 1603 N N . LYS A 1 202 ? 35 -18.125 -8.906 1 97.88 202 LYS A N 1
ATOM 1604 C CA . LYS A 1 202 ? 34.625 -19.531 -8.922 1 97.88 202 LYS A CA 1
ATOM 1605 C C . LYS A 1 202 ? 34.25 -19.984 -10.336 1 97.88 202 LYS A C 1
ATOM 1607 O O . LYS A 1 202 ? 33.625 -21.047 -10.516 1 97.88 202 LYS A O 1
ATOM 1612 N N . GLY A 1 203 ? 34.5 -19.109 -11.336 1 97.88 203 GLY A N 1
ATOM 1613 C CA . GLY A 1 203 ? 34.312 -19.469 -12.727 1 97.88 203 GLY A CA 1
ATOM 1614 C C . GLY A 1 203 ? 32.906 -19.203 -13.234 1 97.88 203 GLY A C 1
ATOM 1615 O O . GLY A 1 203 ? 32.531 -19.672 -14.312 1 97.88 203 GLY A O 1
ATOM 1616 N N . CYS A 1 204 ? 32.156 -18.469 -12.484 1 98.31 204 CYS A N 1
ATOM 1617 C CA . CYS A 1 204 ? 30.797 -18.109 -12.875 1 98.31 204 CYS A CA 1
ATOM 1618 C C . CYS A 1 204 ? 30.766 -16.75 -13.562 1 98.31 204 CYS A C 1
ATOM 1620 O O . CYS A 1 204 ? 31.312 -15.773 -13.039 1 98.31 204 CYS A O 1
ATOM 1622 N N . GLU A 1 205 ? 30.188 -16.672 -14.734 1 98.38 205 GLU A N 1
ATOM 1623 C CA . GLU A 1 205 ? 30.062 -15.414 -15.469 1 98.38 205 GLU A CA 1
ATOM 1624 C C . GLU A 1 205 ? 28.953 -14.539 -14.883 1 98.38 205 GLU A C 1
ATOM 1626 O O . GLU A 1 205 ? 27.906 -15.031 -14.484 1 98.38 205 GLU A O 1
ATOM 1631 N N . VAL A 1 206 ? 29.234 -13.227 -14.898 1 98.38 206 VAL A N 1
ATOM 1632 C CA . VAL A 1 206 ? 28.234 -12.273 -14.422 1 98.38 206 VAL A CA 1
ATOM 1633 C C . VAL A 1 206 ? 27.969 -11.219 -15.492 1 98.38 206 VAL A C 1
ATOM 1635 O O . VAL A 1 206 ? 28.922 -10.641 -16.047 1 98.38 206 VAL A O 1
ATOM 1638 N N . VAL A 1 207 ? 26.703 -11.016 -15.828 1 97.69 207 VAL A N 1
ATOM 1639 C CA . VAL A 1 207 ? 26.297 -9.992 -16.797 1 97.69 207 VAL A CA 1
ATOM 1640 C C . VAL A 1 207 ? 25.391 -8.969 -16.109 1 97.69 207 VAL A C 1
ATOM 1642 O O . VAL A 1 207 ? 24.406 -9.336 -15.453 1 97.69 207 VAL A O 1
ATOM 1645 N N . ASP A 1 208 ? 25.703 -7.703 -16.281 1 95.31 208 ASP A N 1
ATOM 1646 C CA . ASP A 1 208 ? 24.891 -6.633 -15.727 1 95.31 208 ASP A CA 1
ATOM 1647 C C . ASP A 1 208 ? 23.875 -6.133 -16.734 1 95.31 208 ASP A C 1
ATOM 1649 O O . ASP A 1 208 ? 24.219 -5.848 -17.891 1 95.31 208 ASP A O 1
ATOM 1653 N N . ILE A 1 209 ? 22.656 -6.105 -16.297 1 94.81 209 ILE A N 1
ATOM 1654 C CA . ILE A 1 209 ? 21.594 -5.496 -17.094 1 94.81 209 ILE A CA 1
ATOM 1655 C C . ILE A 1 209 ? 20.953 -4.352 -16.297 1 94.81 209 ILE A C 1
ATOM 1657 O O . ILE A 1 209 ? 20.5 -4.547 -15.172 1 94.81 209 ILE A O 1
ATOM 1661 N N . SER A 1 210 ? 20.844 -3.205 -16.906 1 91.44 210 SER A N 1
ATOM 1662 C CA . SER A 1 210 ? 20.344 -2.023 -16.219 1 91.44 210 SER A CA 1
ATOM 1663 C C . SER A 1 210 ? 18.812 -2.008 -16.203 1 91.44 210 SER A C 1
ATOM 1665 O O . SER A 1 210 ? 18.172 -2.316 -17.203 1 91.44 210 SER A O 1
ATOM 1667 N N . VAL A 1 211 ? 18.25 -1.701 -15.031 1 90.88 211 VAL A N 1
ATOM 1668 C CA . VAL A 1 211 ? 16.812 -1.513 -14.938 1 90.88 211 VAL A CA 1
ATOM 1669 C C . VAL A 1 211 ? 16.453 -0.059 -15.242 1 90.88 211 VAL A C 1
ATOM 1671 O O . VAL A 1 211 ? 15.289 0.277 -15.422 1 90.88 211 VAL A O 1
ATOM 1674 N N . GLY A 1 212 ? 17.359 0.801 -15.32 1 82.69 212 GLY A N 1
ATOM 1675 C CA . GLY A 1 212 ? 17.125 2.215 -15.578 1 82.69 212 GLY A CA 1
ATOM 1676 C C . GLY A 1 212 ? 17.469 3.096 -14.391 1 82.69 212 GLY A C 1
ATOM 1677 O O . GLY A 1 212 ? 17.625 2.605 -13.273 1 82.69 212 GLY A O 1
ATOM 1678 N N . TYR A 1 213 ? 17.5 4.426 -14.688 1 74.06 213 TYR A N 1
ATOM 1679 C CA . TYR A 1 213 ? 17.828 5.402 -13.656 1 74.06 213 TYR A CA 1
ATOM 1680 C C . TYR A 1 213 ? 16.609 5.785 -12.844 1 74.06 213 TYR A C 1
ATOM 1682 O O . TYR A 1 213 ? 15.586 6.199 -13.406 1 74.06 213 TYR A O 1
ATOM 1690 N N . ASN A 1 214 ? 16.719 5.668 -11.609 1 73.31 214 ASN A N 1
ATOM 1691 C CA . ASN A 1 214 ? 15.68 6.09 -10.68 1 73.31 214 ASN A CA 1
ATOM 1692 C C . ASN A 1 214 ? 14.305 5.59 -11.109 1 73.31 214 ASN A C 1
ATOM 1694 O O . ASN A 1 214 ? 13.344 6.359 -11.164 1 73.31 214 ASN A O 1
ATOM 1698 N N . THR A 1 215 ? 14.273 4.426 -11.555 1 74.88 215 THR A N 1
ATOM 1699 C CA . THR A 1 215 ? 13.031 3.824 -12.039 1 74.88 215 THR A CA 1
ATOM 1700 C C . THR A 1 215 ? 12.492 2.816 -11.031 1 74.88 215 THR A C 1
ATOM 1702 O O . THR A 1 215 ? 13.211 1.908 -10.602 1 74.88 215 THR A O 1
ATOM 1705 N N . PHE A 1 216 ? 11.242 2.955 -10.695 1 83.31 216 PHE A N 1
ATOM 1706 C CA . PHE A 1 216 ? 10.633 2.074 -9.703 1 83.31 216 PHE A CA 1
ATOM 1707 C C . PHE A 1 216 ? 9.25 1.626 -10.148 1 83.31 216 PHE A C 1
ATOM 1709 O O . PHE A 1 216 ? 8.43 1.207 -9.328 1 83.31 216 PHE A O 1
ATOM 1716 N N . THR A 1 217 ? 9.055 1.649 -11.477 1 86.56 217 THR A N 1
ATOM 1717 C CA . THR A 1 217 ? 7.727 1.274 -11.961 1 86.56 217 THR A CA 1
ATOM 1718 C C . THR A 1 217 ? 7.711 -0.183 -12.414 1 86.56 217 THR A C 1
ATOM 1720 O O . THR A 1 217 ? 8.734 -0.72 -12.836 1 86.56 217 THR A O 1
ATOM 1723 N N . THR A 1 218 ? 6.551 -0.728 -12.398 1 90 218 THR A N 1
ATOM 1724 C CA . THR A 1 218 ? 6.348 -2.111 -12.812 1 90 218 THR A CA 1
ATOM 1725 C C . THR A 1 218 ? 6.781 -2.311 -14.258 1 90 218 THR A C 1
ATOM 1727 O O . THR A 1 218 ? 7.461 -3.287 -14.586 1 90 218 THR A O 1
ATOM 1730 N N . GLU A 1 219 ? 6.445 -1.387 -15.102 1 91.06 219 GLU A N 1
ATOM 1731 C CA . GLU A 1 219 ? 6.742 -1.473 -16.531 1 91.06 219 GLU A CA 1
ATOM 1732 C C . GLU A 1 219 ? 8.25 -1.516 -16.781 1 91.06 219 GLU A C 1
ATOM 1734 O O . GLU A 1 219 ? 8.719 -2.256 -17.656 1 91.06 219 GLU A O 1
ATOM 1739 N N . LYS A 1 220 ? 8.977 -0.802 -16.047 1 91.44 220 LYS A N 1
ATOM 1740 C CA . LYS A 1 220 ? 10.422 -0.748 -16.234 1 91.44 220 LYS A CA 1
ATOM 1741 C C . LYS A 1 220 ? 11.086 -2.045 -15.773 1 91.44 220 LYS A C 1
ATOM 1743 O O . LYS A 1 220 ? 12.086 -2.475 -16.344 1 91.44 220 LYS A O 1
ATOM 1748 N N . TYR A 1 221 ? 10.539 -2.615 -14.734 1 94.31 221 TYR A N 1
ATOM 1749 C CA . TYR A 1 221 ? 11.062 -3.898 -14.281 1 94.31 221 TYR A CA 1
ATOM 1750 C C . TYR A 1 221 ? 10.742 -5.004 -15.273 1 94.31 221 TYR A C 1
ATOM 1752 O O . TYR A 1 221 ? 11.57 -5.891 -15.516 1 94.31 221 TYR A O 1
ATOM 1760 N N . GLN A 1 222 ? 9.594 -4.914 -15.875 1 94.62 222 GLN A N 1
ATOM 1761 C CA . GLN A 1 222 ? 9.211 -5.883 -16.891 1 94.62 222 GLN A CA 1
ATOM 1762 C C . GLN A 1 222 ? 10.086 -5.754 -18.141 1 94.62 222 GLN A C 1
ATOM 1764 O O . GLN A 1 222 ? 10.508 -6.758 -18.719 1 94.62 222 GLN A O 1
ATOM 1769 N N . ASP A 1 223 ? 10.375 -4.535 -18.484 1 95.19 223 ASP A N 1
ATOM 1770 C CA . ASP A 1 223 ? 11.258 -4.277 -19.625 1 95.19 223 ASP A CA 1
ATOM 1771 C C . ASP A 1 223 ? 12.656 -4.836 -19.359 1 95.19 223 ASP A C 1
ATOM 1773 O O . ASP A 1 223 ? 13.266 -5.441 -20.25 1 95.19 223 ASP A O 1
ATOM 1777 N N . ALA A 1 224 ? 13.133 -4.613 -18.188 1 95.25 224 ALA A N 1
ATOM 1778 C CA . ALA A 1 224 ? 14.461 -5.102 -17.828 1 95.25 224 ALA A CA 1
ATOM 1779 C C . ALA A 1 224 ? 14.508 -6.629 -17.828 1 95.25 224 ALA A C 1
ATOM 1781 O O . ALA A 1 224 ? 15.508 -7.223 -18.266 1 95.25 224 ALA A O 1
ATOM 1782 N N . ALA A 1 225 ? 13.492 -7.23 -17.344 1 96.81 225 ALA A N 1
ATOM 1783 C CA . ALA A 1 225 ? 13.406 -8.688 -17.359 1 96.81 225 ALA A CA 1
ATOM 1784 C C . ALA A 1 225 ? 13.445 -9.227 -18.781 1 96.81 225 ALA A C 1
ATOM 1786 O O . ALA A 1 225 ? 14.188 -10.164 -19.078 1 96.81 225 ALA A O 1
ATOM 1787 N N . ALA A 1 226 ? 12.648 -8.602 -19.641 1 97.19 226 ALA A N 1
ATOM 1788 C CA . ALA A 1 226 ? 12.633 -9.023 -21.031 1 97.19 226 ALA A CA 1
ATOM 1789 C C . ALA A 1 226 ? 14.016 -8.891 -21.672 1 97.19 226 ALA A C 1
ATOM 1791 O O . ALA A 1 226 ? 14.477 -9.789 -22.375 1 97.19 226 ALA A O 1
ATOM 1792 N N . ARG A 1 227 ? 14.656 -7.789 -21.391 1 97.06 227 ARG A N 1
ATOM 1793 C CA . ARG A 1 227 ? 15.992 -7.535 -21.922 1 97.06 227 ARG A CA 1
ATOM 1794 C C . ARG A 1 227 ? 16.984 -8.562 -21.406 1 97.06 227 ARG A C 1
ATOM 1796 O O . ARG A 1 227 ? 17.875 -9.008 -22.156 1 97.06 227 ARG A O 1
ATOM 1803 N N . ALA A 1 228 ? 16.875 -8.953 -20.188 1 97.62 228 ALA A N 1
ATOM 1804 C CA . ALA A 1 228 ? 17.781 -9.938 -19.609 1 97.62 228 ALA A CA 1
ATOM 1805 C C . ALA A 1 228 ? 17.703 -11.258 -20.359 1 97.62 228 ALA A C 1
ATOM 1807 O O . ALA A 1 228 ? 18.734 -11.844 -20.719 1 97.62 228 ALA A O 1
ATOM 1808 N N . PHE A 1 229 ? 16.516 -11.688 -20.656 1 97.75 229 PHE A N 1
ATOM 1809 C CA . PHE A 1 229 ? 16.312 -12.969 -21.328 1 97.75 229 PHE A CA 1
ATOM 1810 C C . PHE A 1 229 ? 16.703 -12.883 -22.797 1 97.75 229 PHE A C 1
ATOM 1812 O O . PHE A 1 229 ? 17.141 -13.875 -23.391 1 97.75 229 PHE A O 1
ATOM 1819 N N . GLU A 1 230 ? 16.547 -11.711 -23.344 1 97.19 230 GLU A N 1
ATOM 1820 C CA . GLU A 1 230 ? 16.906 -11.508 -24.75 1 97.19 230 GLU A CA 1
ATOM 1821 C C . GLU A 1 230 ? 18.422 -11.438 -24.922 1 97.19 230 GLU A C 1
ATOM 1823 O O . GLU A 1 230 ? 18.969 -11.984 -25.875 1 97.19 230 GLU A O 1
ATOM 1828 N N . THR A 1 231 ? 19.047 -10.797 -24.016 1 96.31 231 THR A N 1
ATOM 1829 C CA . THR A 1 231 ? 20.484 -10.547 -24.094 1 96.31 231 THR A CA 1
ATOM 1830 C C . THR A 1 231 ? 21.266 -11.773 -23.641 1 96.31 231 THR A C 1
ATOM 1832 O O . THR A 1 231 ? 22.344 -12.062 -24.172 1 96.31 231 THR A O 1
ATOM 1835 N N . CYS A 1 232 ? 20.734 -12.5 -22.625 1 96.44 232 CYS A N 1
ATOM 1836 C CA . CYS A 1 232 ? 21.438 -13.633 -22.031 1 96.44 232 CYS A CA 1
ATOM 1837 C C . CYS A 1 232 ? 20.516 -14.852 -21.953 1 96.44 232 CYS A C 1
ATOM 1839 O O . CYS A 1 232 ? 20.172 -15.297 -20.859 1 96.44 232 CYS A O 1
ATOM 1841 N N . ASN A 1 233 ? 20.328 -15.461 -23.031 1 94.12 233 ASN A N 1
ATOM 1842 C CA . ASN A 1 233 ? 19.375 -16.562 -23.109 1 94.12 233 ASN A CA 1
ATOM 1843 C C . ASN A 1 233 ? 19.922 -17.828 -22.438 1 94.12 233 ASN A C 1
ATOM 1845 O O . ASN A 1 233 ? 19.172 -18.719 -22.078 1 94.12 233 ASN A O 1
ATOM 1849 N N . ASP A 1 234 ? 21.219 -17.875 -22.25 1 97.06 234 ASP A N 1
ATOM 1850 C CA . ASP A 1 234 ? 21.844 -19.078 -21.688 1 97.06 234 ASP A CA 1
ATOM 1851 C C . ASP A 1 234 ? 22.141 -18.906 -20.203 1 97.06 234 ASP A C 1
ATOM 1853 O O . ASP A 1 234 ? 22.797 -19.75 -19.594 1 97.06 234 ASP A O 1
ATOM 1857 N N . MET A 1 235 ? 21.562 -17.844 -19.625 1 98.38 235 MET A N 1
ATOM 1858 C CA . MET A 1 235 ? 21.781 -17.641 -18.203 1 98.38 235 MET A CA 1
ATOM 1859 C C . MET A 1 235 ? 21.094 -18.719 -17.375 1 98.38 235 MET A C 1
ATOM 1861 O O . MET A 1 235 ? 20.094 -19.297 -17.812 1 98.38 235 MET A O 1
ATOM 1865 N N . ASP A 1 236 ? 21.656 -18.922 -16.219 1 98.75 236 ASP A N 1
ATOM 1866 C CA . ASP A 1 236 ? 21.016 -19.891 -15.328 1 98.75 236 ASP A CA 1
ATOM 1867 C C . ASP A 1 236 ? 20.844 -19.312 -13.93 1 98.75 236 ASP A C 1
ATOM 1869 O O . ASP A 1 236 ? 20.562 -20.047 -12.977 1 98.75 236 ASP A O 1
ATOM 1873 N N . GLY A 1 237 ? 20.984 -17.984 -13.766 1 98.81 237 GLY A N 1
ATOM 1874 C CA . GLY A 1 237 ? 20.75 -17.266 -12.516 1 98.81 237 GLY A CA 1
ATOM 1875 C C . GLY A 1 237 ? 20.391 -15.812 -12.727 1 98.81 237 GLY A C 1
ATOM 1876 O O . GLY A 1 237 ? 20.891 -15.172 -13.648 1 98.81 237 GLY A O 1
ATOM 1877 N N . ILE A 1 238 ? 19.547 -15.297 -11.898 1 98.81 238 ILE A N 1
ATOM 1878 C CA . ILE A 1 238 ? 19.188 -13.883 -11.922 1 98.81 238 ILE A CA 1
ATOM 1879 C C . ILE A 1 238 ? 19.141 -13.336 -10.492 1 98.81 238 ILE A C 1
ATOM 1881 O O . ILE A 1 238 ? 18.562 -13.961 -9.602 1 98.81 238 ILE A O 1
ATOM 1885 N N . LEU A 1 239 ? 19.797 -12.242 -10.297 1 98.69 239 LEU A N 1
ATOM 1886 C CA . LEU A 1 239 ? 19.719 -11.477 -9.055 1 98.69 239 LEU A CA 1
ATOM 1887 C C . LEU A 1 239 ? 19.094 -10.109 -9.297 1 98.69 239 LEU A C 1
ATOM 1889 O O . LEU A 1 239 ? 19.516 -9.375 -10.188 1 98.69 239 LEU A O 1
ATOM 1893 N N . GLY A 1 240 ? 18.047 -9.773 -8.57 1 97 240 GLY A N 1
ATOM 1894 C CA . GLY A 1 240 ? 17.406 -8.469 -8.664 1 97 240 GLY A CA 1
ATOM 1895 C C . GLY A 1 240 ? 16.578 -8.125 -7.445 1 97 240 GLY A C 1
ATOM 1896 O O . GLY A 1 240 ? 16.344 -8.977 -6.586 1 97 240 GLY A O 1
ATOM 1897 N N . VAL A 1 241 ? 16.234 -6.879 -7.32 1 95.69 241 VAL A N 1
ATOM 1898 C CA . VAL A 1 241 ? 15.312 -6.5 -6.25 1 95.69 241 VAL A CA 1
ATOM 1899 C C . VAL A 1 241 ? 13.984 -7.234 -6.422 1 95.69 241 VAL A C 1
ATOM 1901 O O . VAL A 1 241 ? 13.727 -7.836 -7.469 1 95.69 241 VAL A O 1
ATOM 1904 N N . ASP A 1 242 ? 13.156 -7.215 -5.457 1 96.88 242 ASP A N 1
ATOM 1905 C CA . ASP A 1 242 ? 11.938 -8.016 -5.398 1 96.88 242 ASP A CA 1
ATOM 1906 C C . ASP A 1 242 ? 11.117 -7.871 -6.68 1 96.88 242 ASP A C 1
ATOM 1908 O O . ASP A 1 242 ? 10.719 -8.867 -7.285 1 96.88 242 ASP A O 1
ATOM 1912 N N . MET A 1 243 ? 10.891 -6.652 -7.102 1 95.69 243 MET A N 1
ATOM 1913 C CA . MET A 1 243 ? 10.031 -6.391 -8.258 1 95.69 243 MET A CA 1
ATOM 1914 C C . MET A 1 243 ? 10.672 -6.902 -9.539 1 95.69 243 MET A C 1
ATOM 1916 O O . MET A 1 243 ? 9.984 -7.418 -10.422 1 95.69 243 MET A O 1
ATOM 1920 N N . ALA A 1 244 ? 11.977 -6.746 -9.641 1 95.81 244 ALA A N 1
ATOM 1921 C CA . ALA A 1 244 ? 12.688 -7.246 -10.812 1 95.81 244 ALA A CA 1
ATOM 1922 C C . ALA A 1 244 ? 12.68 -8.773 -10.852 1 95.81 244 ALA A C 1
ATOM 1924 O O . ALA A 1 244 ? 12.492 -9.375 -11.914 1 95.81 244 ALA A O 1
ATOM 1925 N N . ALA A 1 245 ? 12.938 -9.359 -9.664 1 97.19 245 ALA A N 1
ATOM 1926 C CA . ALA A 1 245 ? 12.898 -10.82 -9.57 1 97.19 245 ALA A CA 1
ATOM 1927 C C . ALA A 1 245 ? 11.531 -11.359 -9.953 1 97.19 245 ALA A C 1
ATOM 1929 O O . ALA A 1 245 ? 11.43 -12.352 -10.688 1 97.19 245 ALA A O 1
ATOM 1930 N N . ALA A 1 246 ? 10.492 -10.688 -9.484 1 96.31 246 ALA A N 1
ATOM 1931 C CA . ALA A 1 246 ? 9.133 -11.102 -9.805 1 96.31 246 ALA A CA 1
ATOM 1932 C C . ALA A 1 246 ? 8.859 -10.992 -11.305 1 96.31 246 ALA A C 1
ATOM 1934 O O . ALA A 1 246 ? 8.219 -11.859 -11.898 1 96.31 246 ALA A O 1
ATOM 1935 N N . ALA A 1 247 ? 9.328 -9.898 -11.922 1 96.06 247 ALA A N 1
ATOM 1936 C CA . ALA A 1 247 ? 9.172 -9.719 -13.359 1 96.06 247 ALA A CA 1
ATOM 1937 C C . ALA A 1 247 ? 9.906 -10.812 -14.133 1 96.06 247 ALA A C 1
ATOM 1939 O O . ALA A 1 247 ? 9.438 -11.258 -15.188 1 96.06 247 ALA A O 1
ATOM 1940 N N . CYS A 1 248 ? 11.008 -11.242 -13.617 1 97.44 248 CYS A N 1
ATOM 1941 C CA . CYS A 1 248 ? 11.789 -12.281 -14.281 1 97.44 248 CYS A CA 1
ATOM 1942 C C . CYS A 1 248 ? 11.086 -13.633 -14.18 1 97.44 248 CYS A C 1
ATOM 1944 O O . CYS A 1 248 ? 11.219 -14.477 -15.07 1 97.44 248 CYS A O 1
ATOM 1946 N N . MET A 1 249 ? 10.344 -13.867 -13.086 1 97 249 MET A N 1
ATOM 1947 C CA . MET A 1 249 ? 9.531 -15.078 -12.992 1 97 249 MET A CA 1
ATOM 1948 C C . MET A 1 249 ? 8.547 -15.164 -14.148 1 97 249 MET A C 1
ATOM 1950 O O . MET A 1 249 ? 8.32 -16.234 -14.703 1 97 249 MET A O 1
ATOM 1954 N N . ARG A 1 250 ? 7.969 -14 -14.477 1 95.75 250 ARG A N 1
ATOM 1955 C CA . ARG A 1 250 ? 7.027 -13.93 -15.594 1 95.75 250 ARG A CA 1
ATOM 1956 C C . ARG A 1 250 ? 7.707 -14.281 -16.906 1 95.75 250 ARG A C 1
ATOM 1958 O O . ARG A 1 250 ? 7.191 -15.094 -17.688 1 95.75 250 ARG A O 1
ATOM 1965 N N . GLU A 1 251 ? 8.844 -13.695 -17.141 1 96.69 251 GLU A N 1
ATOM 1966 C CA . GLU A 1 251 ? 9.578 -13.93 -18.375 1 96.69 251 GLU A CA 1
ATOM 1967 C C . GLU A 1 251 ? 10.023 -15.391 -18.484 1 96.69 251 GLU A C 1
ATOM 1969 O O . GLU A 1 251 ? 10.008 -15.969 -19.562 1 96.69 251 GLU A O 1
ATOM 1974 N N . ALA A 1 252 ? 10.477 -15.953 -17.344 1 97.19 252 ALA A N 1
ATOM 1975 C CA . ALA A 1 252 ? 10.867 -17.359 -17.312 1 97.19 252 ALA A CA 1
ATOM 1976 C C . ALA A 1 252 ? 9.703 -18.25 -17.734 1 97.19 252 ALA A C 1
ATOM 1978 O O . ALA A 1 252 ? 9.883 -19.172 -18.547 1 97.19 252 ALA A O 1
ATOM 1979 N N . GLN A 1 253 ? 8.547 -17.969 -17.203 1 95.25 253 GLN A N 1
ATOM 1980 C CA . GLN A 1 253 ? 7.352 -18.75 -17.516 1 95.25 253 GLN A CA 1
ATOM 1981 C C . GLN A 1 253 ? 7.008 -18.641 -19 1 95.25 253 GLN A C 1
ATOM 1983 O O . GLN A 1 253 ? 6.727 -19.641 -19.656 1 95.25 253 GLN A O 1
ATOM 1988 N N . LEU A 1 254 ? 7.074 -17.438 -19.531 1 95.25 254 LEU A N 1
ATOM 1989 C CA . LEU A 1 254 ? 6.723 -17.188 -20.922 1 95.25 254 LEU A CA 1
ATOM 1990 C C . LEU A 1 254 ? 7.68 -17.906 -21.859 1 95.25 254 LEU A C 1
ATOM 1992 O O . LEU A 1 254 ? 7.285 -18.328 -22.953 1 95.25 254 LEU A O 1
ATOM 1996 N N . ARG A 1 255 ? 8.852 -18.141 -21.375 1 96.25 255 ARG A N 1
ATOM 1997 C CA . ARG A 1 255 ? 9.891 -18.703 -22.234 1 96.25 255 ARG A CA 1
ATOM 1998 C C . ARG A 1 255 ? 10.102 -20.188 -21.938 1 96.25 255 ARG A C 1
ATOM 2000 O O . ARG A 1 255 ? 11 -20.812 -22.5 1 96.25 255 ARG A O 1
ATOM 2007 N N . GLY A 1 256 ? 9.344 -20.672 -21.047 1 95.75 256 GLY A N 1
ATOM 2008 C CA . GLY A 1 256 ? 9.359 -22.109 -20.766 1 95.75 256 GLY A CA 1
ATOM 2009 C C . GLY A 1 256 ? 10.555 -22.547 -19.938 1 95.75 256 GLY A C 1
ATOM 2010 O O . GLY A 1 256 ? 10.961 -23.703 -19.984 1 95.75 256 GLY A O 1
ATOM 2011 N N . ARG A 1 257 ? 11.156 -21.578 -19.219 1 96.94 257 ARG A N 1
ATOM 2012 C CA . ARG A 1 257 ? 12.266 -21.906 -18.328 1 96.94 257 ARG A CA 1
ATOM 2013 C C . ARG A 1 257 ? 11.758 -22.391 -16.969 1 96.94 257 ARG A C 1
ATOM 2015 O O . ARG A 1 257 ? 10.852 -21.797 -16.391 1 96.94 257 ARG A O 1
ATOM 2022 N N . LYS A 1 258 ? 12.32 -23.5 -16.484 1 96.81 258 LYS A N 1
ATOM 2023 C CA . LYS A 1 258 ? 11.906 -24.047 -15.195 1 96.81 258 LYS A CA 1
ATOM 2024 C C . LYS A 1 258 ? 12.703 -23.422 -14.047 1 96.81 258 LYS A C 1
ATOM 2026 O O . LYS A 1 258 ? 13.93 -23.484 -14.039 1 96.81 258 LYS A O 1
ATOM 2031 N N . VAL A 1 259 ? 12.047 -22.891 -13.148 1 97.5 259 VAL A N 1
ATOM 2032 C CA . VAL A 1 259 ? 12.641 -22.359 -11.93 1 97.5 259 VAL A CA 1
ATOM 2033 C C . VAL A 1 259 ? 12.328 -23.281 -10.758 1 97.5 259 VAL A C 1
ATOM 2035 O O . VAL A 1 259 ? 11.156 -23.562 -10.477 1 97.5 259 VAL A O 1
ATOM 2038 N N . PRO A 1 260 ? 13.312 -23.781 -10.125 1 97.12 260 PRO A N 1
ATOM 2039 C CA . PRO A 1 260 ? 14.734 -23.422 -10.125 1 97.12 260 PRO A CA 1
ATOM 2040 C C . PRO A 1 260 ? 15.586 -24.391 -10.938 1 97.12 260 PRO A C 1
ATOM 2042 O O . PRO A 1 260 ? 16.812 -24.297 -10.93 1 97.12 260 PRO A O 1
ATOM 2045 N N . GLU A 1 261 ? 14.992 -25.281 -11.562 1 97.12 261 GLU A N 1
ATOM 2046 C CA . GLU A 1 261 ? 15.758 -26.375 -12.18 1 97.12 261 GLU A CA 1
ATOM 2047 C C . GLU A 1 261 ? 16.734 -25.844 -13.219 1 97.12 261 GLU A C 1
ATOM 2049 O O . GLU A 1 261 ? 17.922 -26.188 -13.203 1 97.12 261 GLU A O 1
ATOM 2054 N N . ASP A 1 262 ? 16.234 -24.891 -14.125 1 96 262 ASP A N 1
ATOM 2055 C CA . ASP A 1 262 ? 17.031 -24.328 -15.203 1 96 262 ASP A CA 1
ATOM 2056 C C . ASP A 1 262 ? 17.594 -22.969 -14.82 1 96 262 ASP A C 1
ATOM 2058 O O . ASP A 1 262 ? 18.625 -22.547 -15.344 1 96 262 ASP A O 1
ATOM 2062 N N . LEU A 1 263 ? 16.875 -22.359 -13.984 1 98.19 263 LEU A N 1
ATOM 2063 C CA . LEU A 1 263 ? 17.141 -20.969 -13.695 1 98.19 263 LEU A CA 1
ATOM 2064 C C . LEU A 1 263 ? 16.875 -20.656 -12.227 1 98.19 263 LEU A C 1
ATOM 2066 O O . LEU A 1 263 ? 15.781 -20.922 -11.727 1 98.19 263 LEU A O 1
ATOM 2070 N N . SER A 1 264 ? 17.906 -20.172 -11.547 1 98.75 264 SER A N 1
ATOM 2071 C CA . SER A 1 264 ? 17.703 -19.656 -10.195 1 98.75 264 SER A CA 1
ATOM 2072 C C . SER A 1 264 ? 17.375 -18.172 -10.211 1 98.75 264 SER A C 1
ATOM 2074 O O . SER A 1 264 ? 17.969 -17.406 -10.984 1 98.75 264 SER A O 1
ATOM 2076 N N . ILE A 1 265 ? 16.406 -17.766 -9.445 1 98.69 265 ILE A N 1
ATOM 2077 C CA . ILE A 1 265 ? 16.078 -16.344 -9.281 1 98.69 265 ILE A CA 1
ATOM 2078 C C . ILE A 1 265 ? 16.125 -15.977 -7.797 1 98.69 265 ILE A C 1
ATOM 2080 O O . ILE A 1 265 ? 15.414 -16.578 -6.98 1 98.69 265 ILE A O 1
ATOM 2084 N N . VAL A 1 266 ? 16.969 -15.047 -7.438 1 98.88 266 VAL A N 1
ATOM 2085 C CA . VAL A 1 266 ? 17.141 -14.578 -6.066 1 98.88 266 VAL A CA 1
ATOM 2086 C C . VAL A 1 266 ? 16.75 -13.102 -5.973 1 98.88 266 VAL A C 1
ATOM 2088 O O . VAL A 1 266 ? 17.203 -12.281 -6.773 1 98.88 266 VAL A O 1
ATOM 2091 N N . ALA A 1 267 ? 15.867 -12.828 -5.027 1 98.62 267 ALA A N 1
ATOM 2092 C CA . ALA A 1 267 ? 15.398 -11.461 -4.82 1 98.62 267 ALA A CA 1
ATOM 2093 C C . ALA A 1 267 ? 16.203 -10.766 -3.723 1 98.62 267 ALA A C 1
ATOM 2095 O O . ALA A 1 267 ? 16.781 -11.43 -2.861 1 98.62 267 ALA A O 1
ATOM 2096 N N . ILE A 1 268 ? 16.266 -9.43 -3.818 1 98 268 ILE A N 1
ATOM 2097 C CA . ILE A 1 268 ? 16.844 -8.594 -2.77 1 98 268 ILE A CA 1
ATOM 2098 C C . ILE A 1 268 ? 15.773 -7.684 -2.182 1 98 268 ILE A C 1
ATOM 2100 O O . ILE A 1 268 ? 15.016 -7.055 -2.918 1 98 268 ILE A O 1
ATOM 2104 N N . ASP A 1 269 ? 15.695 -7.477 -0.854 1 97.62 269 ASP A N 1
ATOM 2105 C CA . ASP A 1 269 ? 14.82 -6.719 0.033 1 97.62 269 ASP A CA 1
ATOM 2106 C C . ASP A 1 269 ? 13.984 -7.656 0.907 1 97.62 269 ASP A C 1
ATOM 2108 O O . ASP A 1 269 ? 13.867 -7.441 2.115 1 97.62 269 ASP A O 1
ATOM 2112 N N . GLY A 1 270 ? 13.352 -8.688 0.2 1 98.06 270 GLY A N 1
ATOM 2113 C CA . GLY A 1 270 ? 12.594 -9.664 0.955 1 98.06 270 GLY A CA 1
ATOM 2114 C C . GLY A 1 270 ? 11.289 -9.117 1.515 1 98.06 270 GLY A C 1
ATOM 2115 O O . GLY A 1 270 ? 10.93 -9.406 2.656 1 98.06 270 GLY A O 1
ATOM 2116 N N . THR A 1 271 ? 10.586 -8.312 0.745 1 97.38 271 THR A N 1
ATOM 2117 C CA . THR A 1 271 ? 9.305 -7.77 1.18 1 97.38 271 THR A CA 1
ATOM 2118 C C . THR A 1 271 ? 8.203 -8.82 1.054 1 97.38 271 THR A C 1
ATOM 2120 O O . THR A 1 271 ? 8.477 -9.969 0.714 1 97.38 271 THR A O 1
ATOM 2123 N N . TYR A 1 272 ? 6.977 -8.391 1.278 1 94.75 272 TYR A N 1
ATOM 2124 C CA . TYR A 1 272 ? 5.828 -9.289 1.272 1 94.75 272 TYR A CA 1
ATOM 2125 C C . TYR A 1 272 ? 5.629 -9.906 -0.105 1 94.75 272 TYR A C 1
ATOM 2127 O O . TYR A 1 272 ? 5.09 -11.008 -0.223 1 94.75 272 TYR A O 1
ATOM 2135 N N . ILE A 1 273 ? 6.102 -9.273 -1.142 1 93.94 273 ILE A N 1
ATOM 2136 C CA . ILE A 1 273 ? 5.824 -9.75 -2.494 1 93.94 273 ILE A CA 1
ATOM 2137 C C . ILE A 1 273 ? 6.559 -11.062 -2.744 1 93.94 273 ILE A C 1
ATOM 2139 O O . ILE A 1 273 ? 6.203 -11.82 -3.65 1 93.94 273 ILE A O 1
ATOM 2143 N N . THR A 1 274 ? 7.629 -11.273 -1.921 1 96.12 274 THR A N 1
ATOM 2144 C CA . THR A 1 274 ? 8.391 -12.508 -2.094 1 96.12 274 THR A CA 1
ATOM 2145 C C . THR A 1 274 ? 7.672 -13.688 -1.436 1 96.12 274 THR A C 1
ATOM 2147 O O . THR A 1 274 ? 8.062 -14.836 -1.62 1 96.12 274 THR A O 1
ATOM 2150 N N . LYS A 1 275 ? 6.574 -13.328 -0.713 1 92.94 275 LYS A N 1
ATOM 2151 C CA . LYS A 1 275 ? 5.918 -14.344 0.101 1 92.94 275 LYS A CA 1
ATOM 2152 C C . LYS A 1 275 ? 4.492 -14.594 -0.378 1 92.94 275 LYS A C 1
ATOM 2154 O O . LYS A 1 275 ? 3.76 -15.383 0.22 1 92.94 275 LYS A O 1
ATOM 2159 N N . ILE A 1 276 ? 4.227 -13.781 -1.438 1 86.12 276 ILE A N 1
ATOM 2160 C CA . ILE A 1 276 ? 2.859 -13.906 -1.923 1 86.12 276 ILE A CA 1
ATOM 2161 C C . ILE A 1 276 ? 2.865 -14.461 -3.346 1 86.12 276 ILE A C 1
ATOM 2163 O O . ILE A 1 276 ? 3.875 -14.367 -4.051 1 86.12 276 ILE A O 1
ATOM 2167 N N . GLY A 1 277 ? 2.158 -15.484 -3.742 1 86.94 277 GLY A N 1
ATOM 2168 C CA . GLY A 1 277 ? 2.084 -16.125 -5.047 1 86.94 277 GLY A CA 1
ATOM 2169 C C . GLY A 1 277 ? 2.188 -17.641 -4.98 1 86.94 277 GLY A C 1
ATOM 2170 O O . GLY A 1 277 ? 2.166 -18.219 -3.893 1 86.94 277 GLY A O 1
ATOM 2171 N N . PRO A 1 278 ? 2.379 -18.125 -6.188 1 90.88 278 PRO A N 1
ATOM 2172 C CA . PRO A 1 278 ? 2.404 -19.594 -6.207 1 90.88 278 PRO A CA 1
ATOM 2173 C C . PRO A 1 278 ? 3.711 -20.172 -5.664 1 90.88 278 PRO A C 1
ATOM 2175 O O . PRO A 1 278 ? 3.73 -21.297 -5.152 1 90.88 278 PRO A O 1
ATOM 2178 N N . GLU A 1 279 ? 4.781 -19.375 -5.785 1 93.69 279 GLU A N 1
ATOM 2179 C CA . GLU A 1 279 ? 6.074 -19.781 -5.238 1 93.69 279 GLU A CA 1
ATOM 2180 C C . GLU A 1 279 ? 6.637 -18.719 -4.301 1 93.69 279 GLU A C 1
ATOM 2182 O O . GLU A 1 279 ? 6.523 -17.516 -4.574 1 93.69 279 GLU A O 1
ATOM 2187 N N . ILE A 1 280 ? 7.195 -19.188 -3.213 1 95.44 280 ILE A N 1
ATOM 2188 C CA . ILE A 1 280 ? 7.977 -18.312 -2.355 1 95.44 280 ILE A CA 1
ATOM 2189 C C . ILE A 1 280 ? 9.336 -18.031 -2.996 1 95.44 280 ILE A C 1
ATOM 2191 O O . ILE A 1 280 ? 10.047 -18.969 -3.371 1 95.44 280 ILE A O 1
ATOM 2195 N N . LEU A 1 281 ? 9.68 -16.781 -3.156 1 97.69 281 LEU A N 1
ATOM 2196 C CA . LEU A 1 281 ? 10.961 -16.453 -3.77 1 97.69 281 LEU A CA 1
ATOM 2197 C C . LEU A 1 281 ? 12.094 -16.578 -2.764 1 97.69 281 LEU A C 1
ATOM 2199 O O . LEU A 1 281 ? 11.945 -16.219 -1.597 1 97.69 281 LEU A O 1
ATOM 2203 N N . THR A 1 282 ? 13.203 -17.172 -3.172 1 98.75 282 THR A N 1
ATOM 2204 C CA . THR A 1 282 ? 14.438 -17.031 -2.418 1 98.75 282 THR A CA 1
ATOM 2205 C C . THR A 1 282 ? 14.898 -15.57 -2.396 1 98.75 282 THR A C 1
ATOM 2207 O O . THR A 1 282 ? 14.898 -14.898 -3.43 1 98.75 282 THR A O 1
ATOM 2210 N N . ALA A 1 283 ? 15.18 -15.086 -1.189 1 98.88 283 ALA A N 1
ATOM 2211 C CA . ALA A 1 283 ? 15.445 -13.656 -1.115 1 98.88 283 ALA A CA 1
ATOM 2212 C C . ALA A 1 283 ? 16.484 -13.344 -0.041 1 98.88 283 ALA A C 1
ATOM 2214 O O . ALA A 1 283 ? 16.578 -14.055 0.959 1 98.88 283 ALA A O 1
ATOM 2215 N N . ILE A 1 284 ? 17.344 -12.344 -0.323 1 98.88 284 ILE A N 1
ATOM 2216 C CA . ILE A 1 284 ? 18.109 -11.672 0.722 1 98.88 284 ILE A CA 1
ATOM 2217 C C . ILE A 1 284 ? 17.234 -10.633 1.421 1 98.88 284 ILE A C 1
ATOM 2219 O O . ILE A 1 284 ? 16.812 -9.656 0.805 1 98.88 284 ILE A O 1
ATOM 2223 N N . VAL A 1 285 ? 16.984 -10.836 2.707 1 98.81 285 VAL A N 1
ATOM 2224 C CA . VAL A 1 285 ? 15.977 -10.062 3.428 1 98.81 285 VAL A CA 1
ATOM 2225 C C . VAL A 1 285 ? 16.641 -8.914 4.184 1 98.81 285 VAL A C 1
ATOM 2227 O O . VAL A 1 285 ? 17.578 -9.141 4.953 1 98.81 285 VAL A O 1
ATOM 2230 N N . GLN A 1 286 ? 16.234 -7.711 3.893 1 98.56 286 GLN A N 1
ATOM 2231 C CA . GLN A 1 286 ? 16.641 -6.543 4.668 1 98.56 286 GLN A CA 1
ATOM 2232 C C . GLN A 1 286 ? 15.719 -6.324 5.863 1 98.56 286 GLN A C 1
ATOM 2234 O O . GLN A 1 286 ? 14.508 -6.508 5.762 1 98.56 286 GLN A O 1
ATOM 2239 N N . PRO A 1 287 ? 16.25 -6.012 7 1 98.69 287 PRO A N 1
ATOM 2240 C CA . PRO A 1 287 ? 15.422 -5.719 8.172 1 98.69 287 PRO A CA 1
ATOM 2241 C C . PRO A 1 287 ? 14.812 -4.316 8.125 1 98.69 287 PRO A C 1
ATOM 2243 O O . PRO A 1 287 ? 15.172 -3.459 8.93 1 98.69 287 PRO A O 1
ATOM 2246 N N . ILE A 1 288 ? 13.82 -4.102 7.352 1 98.5 288 ILE A N 1
ATOM 2247 C CA . ILE A 1 288 ? 13.258 -2.801 7.012 1 98.5 288 ILE A CA 1
ATOM 2248 C C . ILE A 1 288 ? 12.688 -2.141 8.266 1 98.5 288 ILE A C 1
ATOM 2250 O O . ILE A 1 288 ? 12.859 -0.938 8.477 1 98.5 288 ILE A O 1
ATOM 2254 N N . GLU A 1 289 ? 12.008 -2.902 9.102 1 98.44 289 GLU A N 1
ATOM 2255 C CA . GLU A 1 289 ? 11.414 -2.357 10.32 1 98.44 289 GLU A CA 1
ATOM 2256 C C . GLU A 1 289 ? 12.492 -1.804 11.258 1 98.44 289 GLU A C 1
ATOM 2258 O O . GLU A 1 289 ? 12.367 -0.685 11.758 1 98.44 289 GLU A O 1
ATOM 2263 N N . GLU A 1 290 ? 13.531 -2.57 11.445 1 98.69 290 GLU A N 1
ATOM 2264 C CA . GLU A 1 290 ? 14.625 -2.141 12.312 1 98.69 290 GLU A CA 1
ATOM 2265 C C . GLU A 1 290 ? 15.336 -0.916 11.742 1 98.69 290 GLU A C 1
ATOM 2267 O O . GLU A 1 290 ? 15.711 -0.005 12.477 1 98.69 290 GLU A O 1
ATOM 2272 N N . MET A 1 291 ? 15.531 -0.937 10.461 1 98.5 291 MET A N 1
ATOM 2273 C CA . MET A 1 291 ? 16.156 0.2 9.789 1 98.5 291 MET A CA 1
ATOM 2274 C C . MET A 1 291 ? 15.32 1.461 9.953 1 98.5 291 MET A C 1
ATOM 2276 O O . MET A 1 291 ? 15.852 2.535 10.242 1 98.5 291 MET A O 1
ATOM 2280 N N . ALA A 1 292 ? 14.008 1.319 9.797 1 98.62 292 ALA A N 1
ATOM 2281 C CA . ALA A 1 292 ? 13.102 2.451 9.961 1 98.62 292 ALA A CA 1
ATOM 2282 C C . ALA A 1 292 ? 13.164 2.998 11.383 1 98.62 292 ALA A C 1
ATOM 2284 O O . ALA A 1 292 ? 13.227 4.215 11.586 1 98.62 292 ALA A O 1
ATOM 2285 N N . GLN A 1 293 ? 13.133 2.115 12.344 1 98.5 293 GLN A N 1
ATOM 2286 C CA . GLN A 1 293 ? 13.195 2.506 13.75 1 98.5 293 GLN A CA 1
ATOM 2287 C C . GLN A 1 293 ? 14.484 3.258 14.055 1 98.5 293 GLN A C 1
ATOM 2289 O O . GLN A 1 293 ? 14.469 4.266 14.766 1 98.5 293 GLN A O 1
ATOM 2294 N N . LYS A 1 294 ? 15.578 2.752 13.508 1 98.25 294 LYS A N 1
ATOM 2295 C CA . LYS A 1 294 ? 16.875 3.398 13.711 1 98.25 294 LYS A CA 1
ATOM 2296 C C . LYS A 1 294 ? 16.891 4.793 13.094 1 98.25 294 LYS A C 1
ATOM 2298 O O . LYS A 1 294 ? 17.375 5.742 13.711 1 98.25 294 LYS A O 1
ATOM 2303 N N . LEU A 1 295 ? 16.391 4.914 11.914 1 98.12 295 LEU A N 1
ATOM 2304 C CA . LEU A 1 295 ? 16.375 6.195 11.219 1 98.12 295 LEU A CA 1
ATOM 2305 C C . LEU A 1 295 ? 15.539 7.215 11.984 1 98.12 295 LEU A C 1
ATOM 2307 O O . LEU A 1 295 ? 15.93 8.375 12.109 1 98.12 295 LEU A O 1
ATOM 2311 N N . VAL A 1 296 ? 14.406 6.793 12.477 1 98.25 296 VAL A N 1
ATOM 2312 C CA . VAL A 1 296 ? 13.539 7.676 13.25 1 98.25 296 VAL A CA 1
ATOM 2313 C C . VAL A 1 296 ? 14.242 8.102 14.531 1 98.25 296 VAL A C 1
ATOM 2315 O O . VAL A 1 296 ? 14.188 9.273 14.922 1 98.25 296 VAL A O 1
ATOM 2318 N N . SER A 1 297 ? 14.883 7.148 15.195 1 97.56 297 SER A N 1
ATOM 2319 C CA . SER A 1 297 ? 15.648 7.477 16.391 1 97.56 297 SER A CA 1
ATOM 2320 C C . SER A 1 297 ? 16.719 8.531 16.109 1 97.56 297 SER A C 1
ATOM 2322 O O . SER A 1 297 ? 16.875 9.484 16.875 1 97.56 297 SER A O 1
ATOM 2324 N N . MET A 1 298 ? 17.359 8.375 14.992 1 97.5 298 MET A N 1
ATOM 2325 C CA . MET A 1 298 ? 18.438 9.289 14.609 1 97.5 298 MET A CA 1
ATOM 2326 C C . MET A 1 298 ? 17.875 10.68 14.305 1 97.5 298 MET A C 1
ATOM 2328 O O . MET A 1 298 ? 18.406 11.688 14.766 1 97.5 298 MET A O 1
ATOM 2332 N N . ILE A 1 299 ? 16.781 10.758 13.523 1 97.31 299 ILE A N 1
ATOM 2333 C CA . ILE A 1 299 ? 16.25 12.047 13.109 1 97.31 299 ILE A CA 1
ATOM 2334 C C . ILE A 1 299 ? 15.703 12.797 14.32 1 97.31 299 ILE A C 1
ATOM 2336 O O . ILE A 1 299 ? 15.852 14.016 14.43 1 97.31 299 ILE A O 1
ATOM 2340 N N . ILE A 1 300 ? 15.102 12.078 15.258 1 96.31 300 ILE A N 1
ATOM 2341 C CA . ILE A 1 300 ? 14.547 12.711 16.453 1 96.31 300 ILE A CA 1
ATOM 2342 C C . ILE A 1 300 ? 15.688 13.211 17.344 1 96.31 300 ILE A C 1
ATOM 2344 O O . ILE A 1 300 ? 15.602 14.297 17.922 1 96.31 300 ILE A O 1
ATOM 2348 N N . SER A 1 301 ? 16.703 12.422 17.453 1 95.81 301 SER A N 1
ATOM 2349 C CA . SER A 1 301 ? 17.875 12.859 18.188 1 95.81 301 SER A CA 1
ATOM 2350 C C . SER A 1 301 ? 18.422 14.172 17.641 1 95.81 301 SER A C 1
ATOM 2352 O O . SER A 1 301 ? 18.75 15.086 18.391 1 95.81 301 SER A O 1
ATOM 2354 N N . GLN A 1 302 ? 18.5 14.258 16.344 1 94.94 302 GLN A N 1
ATOM 2355 C CA . GLN A 1 302 ? 18.969 15.484 15.711 1 94.94 302 GLN A CA 1
ATOM 2356 C C . GLN A 1 302 ? 18.047 16.656 16.016 1 94.94 302 GLN A C 1
ATOM 2358 O O . GLN A 1 302 ? 18.516 17.766 16.297 1 94.94 302 GLN A O 1
ATOM 2363 N N . ILE A 1 303 ? 16.797 16.391 15.891 1 94.25 303 ILE A N 1
ATOM 2364 C CA . ILE A 1 303 ? 15.797 17.422 16.125 1 94.25 303 ILE A CA 1
ATOM 2365 C C . ILE A 1 303 ? 15.914 17.938 17.547 1 94.25 303 ILE A C 1
ATOM 2367 O O . ILE A 1 303 ? 15.758 19.141 17.797 1 94.25 303 ILE A O 1
ATOM 2371 N N . GLU A 1 304 ? 16.234 17.031 18.406 1 92.88 304 GLU A N 1
ATOM 2372 C CA . GLU A 1 304 ? 16.312 17.375 19.828 1 92.88 304 GLU A CA 1
ATOM 2373 C C . GLU A 1 304 ? 17.688 17.922 20.203 1 92.88 304 GLU A C 1
ATOM 2375 O O . GLU A 1 304 ? 17.953 18.219 21.359 1 92.88 304 GLU A O 1
ATOM 2380 N N . GLY A 1 305 ? 18.562 17.938 19.328 1 91.44 305 GLY A N 1
ATOM 2381 C CA . GLY A 1 305 ? 19.891 18.5 19.547 1 91.44 305 GLY A CA 1
ATOM 2382 C C . GLY A 1 305 ? 20.828 17.531 20.219 1 91.44 305 GLY A C 1
ATOM 2383 O O . GLY A 1 305 ? 21.828 17.938 20.828 1 91.44 305 GLY A O 1
ATOM 2384 N N . LYS A 1 306 ? 20.422 16.312 20.156 1 91.56 306 LYS A N 1
ATOM 2385 C CA . LYS A 1 306 ? 21.297 15.281 20.734 1 91.56 306 LYS A CA 1
ATOM 2386 C C . LYS A 1 306 ? 22.375 14.852 19.734 1 91.56 306 LYS A C 1
ATOM 2388 O O . LYS A 1 306 ? 22.156 14.891 18.516 1 91.56 306 LYS A O 1
ATOM 2393 N N . LYS A 1 307 ? 23.453 14.531 20.266 1 86 307 LYS A N 1
ATOM 2394 C CA . LYS A 1 307 ? 24.547 14.039 19.438 1 86 307 LYS A CA 1
ATOM 2395 C C . LYS A 1 307 ? 24.25 12.641 18.906 1 86 307 LYS A C 1
ATOM 2397 O O . LYS A 1 307 ? 23.719 11.797 19.625 1 86 307 LYS A O 1
ATOM 2402 N N . ILE A 1 308 ? 24.5 12.5 17.641 1 87.88 308 ILE A N 1
ATOM 2403 C CA . ILE A 1 308 ? 24.406 11.18 17.031 1 87.88 308 ILE A CA 1
ATOM 2404 C C . ILE A 1 308 ? 25.766 10.477 17.094 1 87.88 308 ILE A C 1
ATOM 2406 O O . ILE A 1 308 ? 26.734 10.953 16.5 1 87.88 308 ILE A O 1
ATOM 2410 N N . GLU A 1 309 ? 25.828 9.438 17.844 1 83.5 309 GLU A N 1
ATOM 2411 C CA . GLU A 1 309 ? 27.094 8.727 18.047 1 83.5 309 GLU A CA 1
ATOM 2412 C C . GLU A 1 309 ? 27.484 7.938 16.797 1 83.5 309 GLU A C 1
ATOM 2414 O O . GLU A 1 309 ? 28.641 7.961 16.359 1 83.5 309 GLU A O 1
ATOM 2419 N N . GLU A 1 310 ? 26.594 7.246 16.266 1 88.19 310 GLU A N 1
ATOM 2420 C CA . GLU A 1 310 ? 26.812 6.43 15.07 1 88.19 310 GLU A CA 1
ATOM 2421 C C . GLU A 1 310 ? 26.141 7.051 13.852 1 88.19 310 GLU A C 1
ATOM 2423 O O . GLU A 1 310 ? 24.953 6.812 13.594 1 88.19 310 GLU A O 1
ATOM 2428 N N . VAL A 1 311 ? 26.984 7.723 13.047 1 91.06 311 VAL A N 1
ATOM 2429 C CA . VAL A 1 311 ? 26.469 8.445 11.898 1 91.06 311 VAL A CA 1
ATOM 2430 C C . VAL A 1 311 ? 26.078 7.457 10.797 1 91.06 311 VAL A C 1
ATOM 2432 O O . VAL A 1 311 ? 25.141 7.699 10.039 1 91.06 311 VAL A O 1
ATOM 2435 N N . GLU A 1 312 ? 26.844 6.395 10.781 1 93.75 312 GLU A N 1
ATOM 2436 C CA . GLU A 1 312 ? 26.531 5.328 9.836 1 93.75 312 GLU A CA 1
ATOM 2437 C C . GLU A 1 312 ? 26.125 4.047 10.555 1 93.75 312 GLU A C 1
ATOM 2439 O O . GLU A 1 312 ? 26.906 3.486 11.32 1 93.75 312 GLU A O 1
ATOM 2444 N N . SER A 1 313 ? 24.922 3.629 10.375 1 96 313 SER A N 1
ATOM 2445 C CA . SER A 1 313 ? 24.438 2.375 10.938 1 96 313 SER A CA 1
ATOM 2446 C C . SER A 1 313 ? 24.25 1.319 9.852 1 96 313 SER A C 1
ATOM 2448 O O . SER A 1 313 ? 23.5 1.526 8.898 1 96 313 SER A O 1
ATOM 2450 N N . ILE A 1 314 ? 24.938 0.232 10.023 1 96.88 314 ILE A N 1
ATOM 2451 C CA . ILE A 1 314 ? 24.922 -0.847 9.039 1 96.88 314 ILE A CA 1
ATOM 2452 C C . ILE A 1 314 ? 24.234 -2.074 9.633 1 96.88 314 ILE A C 1
ATOM 2454 O O . ILE A 1 314 ? 24.609 -2.547 10.711 1 96.88 314 ILE A O 1
ATOM 2458 N N . PHE A 1 315 ? 23.219 -2.564 9 1 98.25 315 PHE A N 1
ATOM 2459 C CA . PHE A 1 315 ? 22.469 -3.727 9.461 1 98.25 315 PHE A CA 1
ATOM 2460 C C . PHE A 1 315 ? 22.875 -4.977 8.688 1 98.25 315 PHE A C 1
ATOM 2462 O O . PHE A 1 315 ? 23.281 -4.887 7.527 1 98.25 315 PHE A O 1
ATOM 2469 N N . GLY A 1 316 ? 22.75 -6.094 9.359 1 98.44 316 GLY A N 1
ATOM 2470 C CA . GLY A 1 316 ? 22.891 -7.367 8.672 1 98.44 316 GLY A CA 1
ATOM 2471 C C . GLY A 1 316 ? 21.656 -7.785 7.906 1 98.44 316 GLY A C 1
ATOM 2472 O O . GLY A 1 316 ? 20.594 -7.191 8.07 1 98.44 316 GLY A O 1
ATOM 2473 N N . VAL A 1 317 ? 21.844 -8.727 6.969 1 98.56 317 VAL A N 1
ATOM 2474 C CA . VAL A 1 317 ? 20.734 -9.273 6.191 1 98.56 317 VAL A CA 1
ATOM 2475 C C . VAL A 1 317 ? 20.625 -10.773 6.461 1 98.56 317 VAL A C 1
ATOM 2477 O O . VAL A 1 317 ? 21.531 -11.383 7.023 1 98.56 317 VAL A O 1
ATOM 2480 N N . THR A 1 318 ? 19.484 -11.328 6.191 1 98.69 318 THR A N 1
ATOM 2481 C CA . THR A 1 318 ? 19.219 -12.766 6.316 1 98.69 318 THR A CA 1
ATOM 2482 C C . THR A 1 318 ? 18.75 -13.344 4.984 1 98.69 318 THR A C 1
ATOM 2484 O O . THR A 1 318 ? 18.438 -12.602 4.055 1 98.69 318 THR A O 1
ATOM 2487 N N . VAL A 1 319 ? 18.781 -14.703 4.926 1 98.69 319 VAL A N 1
ATOM 2488 C CA . VAL A 1 319 ? 18.328 -15.383 3.725 1 98.69 319 VAL A CA 1
ATOM 2489 C C . VAL A 1 319 ? 16.969 -16.031 3.986 1 98.69 319 VAL A C 1
ATOM 2491 O O . VAL A 1 319 ? 16.797 -16.766 4.969 1 98.69 319 VAL A O 1
ATOM 2494 N N . GLN A 1 320 ? 16.031 -15.617 3.221 1 98.44 320 GLN A N 1
ATOM 2495 C CA . GLN A 1 320 ? 14.758 -16.344 3.139 1 98.44 320 GLN A CA 1
ATOM 2496 C C . GLN A 1 320 ? 14.844 -17.469 2.125 1 98.44 320 GLN A C 1
ATOM 2498 O O . GLN A 1 320 ? 15.016 -17.234 0.928 1 98.44 320 GLN A O 1
ATOM 2503 N N . SER A 1 321 ? 14.734 -18.703 2.637 1 97.56 321 SER A N 1
ATOM 2504 C CA . SER A 1 321 ? 14.703 -19.859 1.73 1 97.56 321 SER A CA 1
ATOM 2505 C C . SER A 1 321 ? 13.367 -19.938 1 1 97.56 321 SER A C 1
ATOM 2507 O O . SER A 1 321 ? 12.305 -19.875 1.625 1 97.56 321 SER A O 1
ATOM 2509 N N . GLY A 1 322 ? 13.484 -19.953 -0.369 1 97.25 322 GLY A N 1
ATOM 2510 C CA . GLY A 1 322 ? 12.305 -20.109 -1.198 1 97.25 322 GLY A CA 1
ATOM 2511 C C . GLY A 1 322 ? 12.422 -21.219 -2.221 1 97.25 322 GLY A C 1
ATOM 2512 O O . GLY A 1 322 ? 13.195 -22.156 -2.027 1 97.25 322 GLY A O 1
ATOM 2513 N N . GLU A 1 323 ? 11.602 -21.094 -3.223 1 97.12 323 GLU A N 1
ATOM 2514 C CA . GLU A 1 323 ? 11.469 -22.172 -4.203 1 97.12 323 GLU A CA 1
ATOM 2515 C C . GLU A 1 323 ? 12.07 -21.766 -5.547 1 97.12 323 GLU A C 1
ATOM 2517 O O . GLU A 1 323 ? 11.844 -22.438 -6.559 1 97.12 323 GLU A O 1
ATOM 2522 N N . THR A 1 324 ? 12.875 -20.672 -5.516 1 98.19 324 THR A N 1
ATOM 2523 C CA . THR A 1 324 ? 13.336 -20.156 -6.801 1 98.19 324 THR A CA 1
ATOM 2524 C C . THR A 1 324 ? 14.852 -20.281 -6.914 1 98.19 324 THR A C 1
ATOM 2526 O O . THR A 1 324 ? 15.453 -19.797 -7.871 1 98.19 324 THR A O 1
ATOM 2529 N N . CYS A 1 325 ? 15.453 -20.828 -5.949 1 96.5 325 CYS A N 1
ATOM 2530 C CA . CYS A 1 325 ? 16.891 -21.094 -5.98 1 96.5 325 CYS A CA 1
ATOM 2531 C C . CYS A 1 325 ? 17.234 -22.328 -5.164 1 96.5 325 CYS A C 1
ATOM 2533 O O . CYS A 1 325 ? 16.594 -22.609 -4.152 1 96.5 325 CYS A O 1
ATOM 2535 N N . MET B 1 1 ? -14.891 22.031 23.312 1 49.75 1 MET B N 1
ATOM 2536 C CA . MET B 1 1 ? -13.633 22.734 23.562 1 49.75 1 MET B CA 1
ATOM 2537 C C . MET B 1 1 ? -13.867 24.234 23.75 1 49.75 1 MET B C 1
ATOM 2539 O O . MET B 1 1 ? -14.758 24.797 23.109 1 49.75 1 MET B O 1
ATOM 2543 N N . ALA B 1 2 ? -13.297 24.75 24.703 1 66.62 2 ALA B N 1
ATOM 2544 C CA . ALA B 1 2 ? -13.547 26.156 25.016 1 66.62 2 ALA B CA 1
ATOM 2545 C C . ALA B 1 2 ? -13.008 27.062 23.906 1 66.62 2 ALA B C 1
ATOM 2547 O O . ALA B 1 2 ? -11.938 26.797 23.359 1 66.62 2 ALA B O 1
ATOM 2548 N N . SER B 1 3 ? -13.836 27.938 23.359 1 70.56 3 SER B N 1
ATOM 2549 C CA . SER B 1 3 ? -13.453 28.938 22.359 1 70.56 3 SER B CA 1
ATOM 2550 C C . SER B 1 3 ? -12.906 30.203 23.031 1 70.56 3 SER B C 1
ATOM 2552 O O . SER B 1 3 ? -13.008 30.359 24.25 1 70.56 3 SER B O 1
ATOM 2554 N N . ILE B 1 4 ? -12.289 30.938 22.047 1 76 4 ILE B N 1
ATOM 2555 C CA . ILE B 1 4 ? -11.82 32.219 22.516 1 76 4 ILE B CA 1
ATOM 2556 C C . ILE B 1 4 ? -12.984 33.031 23.094 1 76 4 ILE B C 1
ATOM 2558 O O . ILE B 1 4 ? -12.82 33.781 24.031 1 76 4 ILE B O 1
ATOM 2562 N N . GLY B 1 5 ? -14.102 32.75 22.469 1 79.81 5 GLY B N 1
ATOM 2563 C CA . GLY B 1 5 ? -15.305 33.406 22.953 1 79.81 5 GLY B CA 1
ATOM 2564 C C . GLY B 1 5 ? -15.703 32.938 24.344 1 79.81 5 GLY B C 1
ATOM 2565 O O . GLY B 1 5 ? -16.141 33.75 25.172 1 79.81 5 GLY B O 1
ATOM 2566 N N . ASP B 1 6 ? -15.492 31.703 24.641 1 81.94 6 ASP B N 1
ATOM 2567 C CA . ASP B 1 6 ? -15.812 31.156 25.953 1 81.94 6 ASP B CA 1
ATOM 2568 C C . ASP B 1 6 ? -14.883 31.719 27.031 1 81.94 6 ASP B C 1
ATOM 2570 O O . ASP B 1 6 ? -15.32 32.031 28.141 1 81.94 6 ASP B O 1
ATOM 2574 N N . VAL B 1 7 ? -13.695 31.781 26.594 1 83.62 7 VAL B N 1
ATOM 2575 C CA . VAL B 1 7 ? -12.695 32.344 27.5 1 83.62 7 VAL B CA 1
ATOM 2576 C C . VAL B 1 7 ? -13.055 33.812 27.797 1 83.62 7 VAL B C 1
ATOM 2578 O O . VAL B 1 7 ? -12.992 34.25 28.953 1 83.62 7 VAL B O 1
ATOM 2581 N N . ALA B 1 8 ? -13.453 34.469 26.812 1 86.06 8 ALA B N 1
ATOM 2582 C CA . ALA B 1 8 ? -13.828 35.875 26.938 1 86.06 8 ALA B CA 1
ATOM 2583 C C . ALA B 1 8 ? -15.008 36.031 27.875 1 86.06 8 ALA B C 1
ATOM 2585 O O . ALA B 1 8 ? -14.992 36.906 28.75 1 86.06 8 ALA B O 1
ATOM 2586 N N . LYS B 1 9 ? -15.891 35.25 27.656 1 87.5 9 LYS B N 1
ATOM 2587 C CA . LYS B 1 9 ? -17.094 35.281 28.484 1 87.5 9 LYS B CA 1
ATOM 2588 C C . LYS B 1 9 ? -16.766 34.969 29.938 1 87.5 9 LYS B C 1
ATOM 2590 O O . LYS B 1 9 ? -17.234 35.688 30.844 1 87.5 9 LYS B O 1
ATOM 2595 N N . LEU B 1 10 ? -16 34 30.156 1 87.12 10 LEU B N 1
ATOM 2596 C CA . LEU B 1 10 ? -15.664 33.594 31.516 1 87.12 10 LEU B CA 1
ATOM 2597 C C . LEU B 1 10 ? -14.781 34.625 32.219 1 87.12 10 LEU B C 1
ATOM 2599 O O . LEU B 1 10 ? -14.914 34.875 33.406 1 87.12 10 LEU B O 1
ATOM 2603 N N . ALA B 1 11 ? -13.914 35.219 31.438 1 85.06 11 ALA B N 1
ATOM 2604 C CA . ALA B 1 11 ? -12.977 36.219 31.953 1 85.06 11 ALA B CA 1
ATOM 2605 C C . ALA B 1 11 ? -13.633 37.594 32.062 1 85.06 11 ALA B C 1
ATOM 2607 O O . ALA B 1 11 ? -13.078 38.5 32.688 1 85.06 11 ALA B O 1
ATOM 2608 N N . GLY B 1 12 ? -14.82 37.688 31.453 1 87.19 12 GLY B N 1
ATOM 2609 C CA . GLY B 1 12 ? -15.555 38.938 31.484 1 87.19 12 GLY B CA 1
ATOM 2610 C C . GLY B 1 12 ? -14.922 40.031 30.641 1 87.19 12 GLY B C 1
ATOM 2611 O O . GLY B 1 12 ? -14.938 41.219 31.016 1 87.19 12 GLY B O 1
ATOM 2612 N N . VAL B 1 13 ? -14.234 39.625 29.672 1 86.44 13 VAL B N 1
ATOM 2613 C CA . VAL B 1 13 ? -13.578 40.562 28.781 1 86.44 13 VAL B CA 1
ATOM 2614 C C . VAL B 1 13 ? -14.047 40.344 27.344 1 86.44 13 VAL B C 1
ATOM 2616 O O . VAL B 1 13 ? -14.773 39.375 27.078 1 86.44 13 VAL B O 1
ATOM 2619 N N . SER B 1 14 ? -13.664 41.156 26.438 1 80.94 14 SER B N 1
ATOM 2620 C CA . SER B 1 14 ? -13.992 40.969 25.031 1 80.94 14 SER B CA 1
ATOM 2621 C C . SER B 1 14 ? -13.133 39.875 24.406 1 80.94 14 SER B C 1
ATOM 2623 O O . SER B 1 14 ? -12.055 39.562 24.922 1 80.94 14 SER B O 1
ATOM 2625 N N . ARG B 1 15 ? -13.578 39.281 23.219 1 81.12 15 ARG B N 1
ATOM 2626 C CA . ARG B 1 15 ? -12.805 38.312 22.453 1 81.12 15 ARG B CA 1
ATOM 2627 C C . ARG B 1 15 ? -11.445 38.875 22.047 1 81.12 15 ARG B C 1
ATOM 2629 O O . ARG B 1 15 ? -10.445 38.156 22.031 1 81.12 15 ARG B O 1
ATOM 2636 N N . SER B 1 16 ? -11.531 40.188 21.828 1 78.5 16 SER B N 1
ATOM 2637 C CA . SER B 1 16 ? -10.32 40.875 21.406 1 78.5 16 SER B CA 1
ATOM 2638 C C . SER B 1 16 ? -9.289 40.906 22.531 1 78.5 16 SER B C 1
ATOM 2640 O O . SER B 1 16 ? -8.094 40.75 22.281 1 78.5 16 SER B O 1
ATOM 2642 N N . THR B 1 17 ? -9.766 41.125 23.703 1 80.19 17 THR B N 1
ATOM 2643 C CA . THR B 1 17 ? -8.875 41.188 24.844 1 80.19 17 THR B CA 1
ATOM 2644 C C . THR B 1 17 ? -8.242 39.844 25.141 1 80.19 17 THR B C 1
ATOM 2646 O O . THR B 1 17 ? -7.059 39.75 25.469 1 80.19 17 THR B O 1
ATOM 2649 N N . VAL B 1 18 ? -9.062 38.719 24.938 1 79.5 18 VAL B N 1
ATOM 2650 C CA . VAL B 1 18 ? -8.531 37.375 25.109 1 79.5 18 VAL B CA 1
ATOM 2651 C C . VAL B 1 18 ? -7.48 37.094 24.031 1 79.5 18 VAL B C 1
ATOM 2653 O O . VAL B 1 18 ? -6.422 36.531 24.328 1 79.5 18 VAL B O 1
ATOM 2656 N N . SER B 1 19 ? -7.863 37.531 22.969 1 73.56 19 SER B N 1
ATOM 2657 C CA . SER B 1 19 ? -6.938 37.375 21.844 1 73.56 19 SER B CA 1
ATOM 2658 C C . SER B 1 19 ? -5.617 38.094 22.109 1 73.56 19 SER B C 1
ATOM 2660 O O . SER B 1 19 ? -4.547 37.562 21.828 1 73.56 19 SER B O 1
ATOM 2662 N N . LEU B 1 20 ? -5.816 39.219 22.75 1 73.31 20 LEU B N 1
ATOM 2663 C CA . LEU B 1 20 ? -4.637 40 23.078 1 73.31 20 LEU B CA 1
ATOM 2664 C C . LEU B 1 20 ? -3.746 39.281 24.078 1 73.31 20 LEU B C 1
ATOM 2666 O O . LEU B 1 20 ? -2.523 39.25 23.922 1 73.31 20 LEU B O 1
ATOM 2670 N N . VAL B 1 21 ? -4.309 38.625 24.984 1 74.69 21 VAL B N 1
ATOM 2671 C CA . VAL B 1 21 ? -3.574 37.906 26.031 1 74.69 21 VAL B CA 1
ATOM 2672 C C . VAL B 1 21 ? -2.986 36.594 25.453 1 74.69 21 VAL B C 1
ATOM 2674 O O . VAL B 1 21 ? -1.824 36.281 25.703 1 74.69 21 VAL B O 1
ATOM 2677 N N . CYS B 1 22 ? -3.818 35.844 24.609 1 70.62 22 CYS B N 1
ATOM 2678 C CA . CYS B 1 22 ? -3.402 34.594 24.031 1 70.62 22 CYS B CA 1
ATOM 2679 C C . CYS B 1 22 ? -2.252 34.781 23.062 1 70.62 22 CYS B C 1
ATOM 2681 O O . CYS B 1 22 ? -1.388 33.906 22.922 1 70.62 22 CYS B O 1
ATOM 2683 N N . ASN B 1 23 ? -2.354 36 22.484 1 64.88 23 ASN B N 1
ATOM 2684 C CA . ASN B 1 23 ? -1.359 36.312 21.453 1 64.88 23 ASN B CA 1
ATOM 2685 C C . ASN B 1 23 ? -0.283 37.25 21.984 1 64.88 23 ASN B C 1
ATOM 2687 O O . ASN B 1 23 ? 0.567 37.719 21.234 1 64.88 23 ASN B O 1
ATOM 2691 N N . ASN B 1 24 ? -0.424 37.438 23.156 1 61.5 24 ASN B N 1
ATOM 2692 C CA . ASN B 1 24 ? 0.452 38.344 23.859 1 61.5 24 ASN B CA 1
ATOM 2693 C C . ASN B 1 24 ? 0.598 39.688 23.125 1 61.5 24 ASN B C 1
ATOM 2695 O O . ASN B 1 24 ? 1.712 40.188 22.938 1 61.5 24 ASN B O 1
ATOM 2699 N N . LYS B 1 25 ? -0.566 40.125 22.516 1 66.19 25 LYS B N 1
ATOM 2700 C CA . LYS B 1 25 ? -0.645 41.406 21.797 1 66.19 25 LYS B CA 1
ATOM 2701 C C . LYS B 1 25 ? -1.441 42.438 22.578 1 66.19 25 LYS B C 1
ATOM 2703 O O . LYS B 1 25 ? -2.365 42.094 23.312 1 66.19 25 LYS B O 1
ATOM 2708 N N . GLY B 1 26 ? -1.045 43.812 22.531 1 61.19 26 GLY B N 1
ATOM 2709 C CA . GLY B 1 26 ? -1.769 44.938 23.125 1 61.19 26 GLY B CA 1
ATOM 2710 C C . GLY B 1 26 ? -1.562 45.031 24.625 1 61.19 26 GLY B C 1
ATOM 2711 O O . GLY B 1 26 ? -0.877 44.219 25.219 1 61.19 26 GLY B O 1
ATOM 2712 N N . TYR B 1 27 ? -1.838 46.125 25.188 1 70.44 27 TYR B N 1
ATOM 2713 C CA . TYR B 1 27 ? -1.822 46.312 26.641 1 70.44 27 TYR B CA 1
ATOM 2714 C C . TYR B 1 27 ? -3.064 45.719 27.281 1 70.44 27 TYR B C 1
ATOM 2716 O O . TYR B 1 27 ? -4.188 45.969 26.844 1 70.44 27 TYR B O 1
ATOM 2724 N N . VAL B 1 28 ? -2.826 44.656 28.047 1 78 28 VAL B N 1
ATOM 2725 C CA . VAL B 1 28 ? -3.863 44.156 28.938 1 78 28 VAL B CA 1
ATOM 2726 C C . VAL B 1 28 ? -3.373 44.219 30.391 1 78 28 VAL B C 1
ATOM 2728 O O . VAL B 1 28 ? -2.219 43.875 30.672 1 78 28 VAL B O 1
ATOM 2731 N N . SER B 1 29 ? -4.137 44.812 31.266 1 79.75 29 SER B N 1
ATOM 2732 C CA . SER B 1 29 ? -3.75 44.969 32.656 1 79.75 29 SER B CA 1
ATOM 2733 C C . SER B 1 29 ? -3.43 43.625 33.312 1 79.75 29 SER B C 1
ATOM 2735 O O . SER B 1 29 ? -3.945 42.594 32.875 1 79.75 29 SER B O 1
ATOM 2737 N N . ASP B 1 30 ? -2.525 43.594 34.219 1 78.31 30 ASP B N 1
ATOM 2738 C CA . ASP B 1 30 ? -2.131 42.375 34.938 1 78.31 30 ASP B CA 1
ATOM 2739 C C . ASP B 1 30 ? -3.346 41.656 35.531 1 78.31 30 ASP B C 1
ATOM 2741 O O . ASP B 1 30 ? -3.408 40.438 35.531 1 78.31 30 ASP B O 1
ATOM 2745 N N . GLU B 1 31 ? -4.285 42.406 35.969 1 80.94 31 GLU B N 1
ATOM 2746 C CA . GLU B 1 31 ? -5.512 41.875 36.531 1 80.94 31 GLU B CA 1
ATOM 2747 C C . GLU B 1 31 ? -6.336 41.156 35.469 1 80.94 31 GLU B C 1
ATOM 2749 O O . GLU B 1 31 ? -6.824 40.031 35.719 1 80.94 31 GLU B O 1
ATOM 2754 N N . THR B 1 32 ? -6.406 41.719 34.344 1 82.38 32 THR B N 1
ATOM 2755 C CA . THR B 1 32 ? -7.176 41.125 33.25 1 82.38 32 THR B CA 1
ATOM 2756 C C . THR B 1 32 ? -6.473 39.906 32.688 1 82.38 32 THR B C 1
ATOM 2758 O O . THR B 1 32 ? -7.117 38.906 32.375 1 82.38 32 THR B O 1
ATOM 2761 N N . ARG B 1 33 ? -5.25 39.906 32.562 1 82 33 ARG B N 1
ATOM 2762 C CA . ARG B 1 33 ? -4.445 38.781 32.094 1 82 33 ARG B CA 1
ATOM 2763 C C . ARG B 1 33 ? -4.637 37.562 33 1 82 33 ARG B C 1
ATOM 2765 O O . ARG B 1 33 ? -4.844 36.438 32.531 1 82 33 ARG B O 1
ATOM 2772 N N . LYS B 1 34 ? -4.543 37.844 34.25 1 81.94 34 LYS B N 1
ATOM 2773 C CA . LYS B 1 34 ? -4.727 36.75 35.219 1 81.94 34 LYS B CA 1
ATOM 2774 C C . LYS B 1 34 ? -6.121 36.156 35.125 1 81.94 34 LYS B C 1
ATOM 2776 O O . LYS B 1 34 ? -6.285 34.938 35.219 1 81.94 34 LYS B O 1
ATOM 2781 N N . LYS B 1 35 ? -7.125 36.969 34.906 1 83.75 35 LYS B N 1
ATOM 2782 C CA . LYS B 1 35 ? -8.492 36.5 34.719 1 83.75 35 LYS B CA 1
ATOM 2783 C C . LYS B 1 35 ? -8.609 35.625 33.5 1 83.75 35 LYS B C 1
ATOM 2785 O O . LYS B 1 35 ? -9.273 34.562 33.531 1 83.75 35 LYS B O 1
ATOM 2790 N N . ILE B 1 36 ? -7.938 36.031 32.438 1 82.44 36 ILE B N 1
ATOM 2791 C CA . ILE B 1 36 ? -7.992 35.281 31.188 1 82.44 36 ILE B CA 1
ATOM 2792 C C . ILE B 1 36 ? -7.254 33.938 31.344 1 82.44 36 ILE B C 1
ATOM 2794 O O . ILE B 1 36 ? -7.758 32.906 30.938 1 82.44 36 ILE B O 1
ATOM 2798 N N . GLU B 1 37 ? -6.105 33.969 31.922 1 80.06 37 GLU B N 1
ATOM 2799 C CA . GLU B 1 37 ? -5.324 32.75 32.125 1 80.06 37 GLU B CA 1
ATOM 2800 C C . GLU B 1 37 ? -6.07 31.766 33.031 1 80.06 37 GLU B C 1
ATOM 2802 O O . GLU B 1 37 ? -6.043 30.562 32.781 1 80.06 37 GLU B O 1
ATOM 2807 N N . LYS B 1 38 ? -6.66 32.312 34.062 1 80.62 38 LYS B N 1
ATOM 2808 C CA . LYS B 1 38 ? -7.496 31.484 34.938 1 80.62 38 LYS B CA 1
ATOM 2809 C C . LYS B 1 38 ? -8.664 30.875 34.156 1 80.62 38 LYS B C 1
ATOM 2811 O O . LYS B 1 38 ? -8.977 29.688 34.312 1 80.62 38 LYS B O 1
ATOM 2816 N N . ALA B 1 39 ? -9.336 31.641 33.344 1 82.94 39 ALA B N 1
ATOM 2817 C CA . ALA B 1 39 ? -10.445 31.156 32.5 1 82.94 39 ALA B CA 1
ATOM 2818 C C . ALA B 1 39 ? -9.969 30.109 31.5 1 82.94 39 ALA B C 1
ATOM 2820 O O . ALA B 1 39 ? -10.656 29.109 31.281 1 82.94 39 ALA B O 1
ATOM 2821 N N . MET B 1 40 ? -8.82 30.328 30.984 1 77 40 MET B N 1
ATOM 2822 C CA . MET B 1 40 ? -8.234 29.359 30.047 1 77 40 MET B CA 1
ATOM 2823 C C . MET B 1 40 ? -7.961 28.031 30.75 1 77 40 MET B C 1
ATOM 2825 O O . MET B 1 40 ? -8.242 26.969 30.188 1 77 40 MET B O 1
ATOM 2829 N N . LYS B 1 41 ? -7.402 28.078 31.844 1 73.94 41 LYS B N 1
ATOM 2830 C CA . LYS B 1 41 ? -7.117 26.891 32.656 1 73.94 41 LYS B CA 1
ATOM 2831 C C . LYS B 1 41 ? -8.406 26.172 33.062 1 73.94 41 LYS B C 1
ATOM 2833 O O . LYS B 1 41 ? -8.492 24.953 32.969 1 73.94 41 LYS B O 1
ATOM 2838 N N . GLU B 1 42 ? -9.336 26.938 33.5 1 77.31 42 GLU B N 1
ATOM 2839 C CA . GLU B 1 42 ? -10.602 26.375 33.938 1 77.31 42 GLU B CA 1
ATOM 2840 C C . GLU B 1 42 ? -11.367 25.734 32.781 1 77.31 42 GLU B C 1
ATOM 2842 O O . GLU B 1 42 ? -12.039 24.719 32.969 1 77.31 42 GLU B O 1
ATOM 2847 N N . LEU B 1 43 ? -11.164 26.359 31.609 1 76.38 43 LEU B N 1
ATOM 2848 C CA . LEU B 1 43 ? -11.883 25.859 30.438 1 76.38 43 LEU B CA 1
ATOM 2849 C C . LEU B 1 43 ? -11 24.922 29.625 1 76.38 43 LEU B C 1
ATOM 2851 O O . LEU B 1 43 ? -11.43 24.391 28.594 1 76.38 43 LEU B O 1
ATOM 2855 N N . ASN B 1 44 ? -9.805 24.688 30.156 1 65.62 44 ASN B N 1
ATOM 2856 C CA . ASN B 1 44 ? -8.789 23.938 29.422 1 65.62 44 ASN B CA 1
ATOM 2857 C C . ASN B 1 44 ? -8.625 24.469 27.984 1 65.62 44 ASN B C 1
ATOM 2859 O O . ASN B 1 44 ? -8.57 23.688 27.031 1 65.62 44 ASN B O 1
ATOM 2863 N N . TYR B 1 45 ? -8.734 25.734 28 1 61.44 45 TYR B N 1
ATOM 2864 C CA . TYR B 1 45 ? -8.578 26.391 26.703 1 61.44 45 TYR B CA 1
ATOM 2865 C C . TYR B 1 45 ? -7.105 26.547 26.344 1 61.44 45 TYR B C 1
ATOM 2867 O O . TYR B 1 45 ? -6.312 27.062 27.141 1 61.44 45 TYR B O 1
ATOM 2875 N N . ILE B 1 46 ? -6.625 26 25.328 1 52.53 46 ILE B N 1
ATOM 2876 C CA . ILE B 1 46 ? -5.277 26.156 24.797 1 52.53 46 ILE B CA 1
ATOM 2877 C C . ILE B 1 46 ? -5.301 27.172 23.641 1 52.53 46 ILE B C 1
ATOM 2879 O O . ILE B 1 46 ? -6.012 26.984 22.656 1 52.53 46 ILE B O 1
ATOM 2883 N N . PRO B 1 47 ? -4.812 28.359 23.969 1 47.09 47 PRO B N 1
ATOM 2884 C CA . PRO B 1 47 ? -4.766 29.297 22.859 1 47.09 47 PRO B CA 1
ATOM 2885 C C . PRO B 1 47 ? -4.156 28.688 21.594 1 47.09 47 PRO B C 1
ATOM 2887 O O . PRO B 1 47 ? -3.148 27.984 21.672 1 47.09 47 PRO B O 1
ATOM 2890 N N . SER B 1 48 ? -4.973 28.25 20.734 1 40.25 48 SER B N 1
ATOM 2891 C CA . SER B 1 48 ? -4.379 27.703 19.531 1 40.25 48 SER B CA 1
ATOM 2892 C C . SER B 1 48 ? -3.506 28.734 18.828 1 40.25 48 SER B C 1
ATOM 2894 O O . SER B 1 48 ? -3.943 29.859 18.578 1 40.25 48 SER B O 1
ATOM 2896 N N . GLU B 1 49 ? -2.355 28.906 19.203 1 38.12 49 GLU B N 1
ATOM 2897 C CA . GLU B 1 49 ? -1.496 29.719 18.344 1 38.12 49 GLU B CA 1
ATOM 2898 C C . GLU B 1 49 ? -1.951 29.641 16.891 1 38.12 49 GLU B C 1
ATOM 2900 O O . GLU B 1 49 ? -1.755 30.594 16.125 1 38.12 49 GLU B O 1
ATOM 2905 N N . LEU B 1 50 ? -2.396 28.5 16.453 1 34.53 50 LEU B N 1
ATOM 2906 C CA . LEU B 1 50 ? -3.008 28.375 15.141 1 34.53 50 LEU B CA 1
ATOM 2907 C C . LEU B 1 50 ? -4.277 29.219 15.047 1 34.53 50 LEU B C 1
ATOM 2909 O O . LEU B 1 50 ? -4.816 29.406 13.953 1 34.53 50 LEU B O 1
ATOM 2913 N N . GLY B 1 51 ? -4.824 29.75 15.977 1 33.44 51 GLY B N 1
ATOM 2914 C CA . GLY B 1 51 ? -6.109 30.422 16.047 1 33.44 51 GLY B CA 1
ATOM 2915 C C . GLY B 1 51 ? -6.074 31.844 15.492 1 33.44 51 GLY B C 1
ATOM 2916 O O . GLY B 1 51 ? -7.074 32.312 14.961 1 33.44 51 GLY B O 1
ATOM 2917 N N . ARG B 1 52 ? -5.332 32.75 16.016 1 32.72 52 ARG B N 1
ATOM 2918 C CA . ARG B 1 52 ? -5.453 34.125 15.57 1 32.72 52 ARG B CA 1
ATOM 2919 C C . ARG B 1 52 ? -5.219 34.25 14.07 1 32.72 52 ARG B C 1
ATOM 2921 O O . ARG B 1 52 ? -5.953 34.969 13.367 1 32.72 52 ARG B O 1
ATOM 2928 N N . ASN B 1 53 ? -3.895 34.188 13.531 1 32.41 53 ASN B N 1
ATOM 2929 C CA . ASN B 1 53 ? -3.637 34.031 12.102 1 32.41 53 ASN B CA 1
ATOM 2930 C C . ASN B 1 53 ? -4.145 32.719 11.578 1 32.41 53 ASN B C 1
ATOM 2932 O O . ASN B 1 53 ? -3.797 32.281 10.469 1 32.41 53 ASN B O 1
ATOM 2936 N N . LEU B 1 54 ? -4.867 31.953 12.164 1 37.94 54 LEU B N 1
ATOM 2937 C CA . LEU B 1 54 ? -5.484 30.641 12.234 1 37.94 54 LEU B CA 1
ATOM 2938 C C . LEU B 1 54 ? -6.699 30.547 11.312 1 37.94 54 LEU B C 1
ATOM 2940 O O . LEU B 1 54 ? -7.129 29.453 10.953 1 37.94 54 LEU B O 1
ATOM 2944 N N . LYS B 1 55 ? -7.496 31.547 11.547 1 39.94 55 LYS B N 1
ATOM 2945 C CA . LYS B 1 55 ? -8.672 31.516 10.672 1 39.94 55 LYS B CA 1
ATOM 2946 C C . LYS B 1 55 ? -8.328 30.938 9.305 1 39.94 55 LYS B C 1
ATOM 2948 O O . LYS B 1 55 ? -9.055 30.078 8.797 1 39.94 55 LYS B O 1
ATOM 2953 N N . MET B 1 56 ? -7.797 31.812 8.398 1 43 56 MET B N 1
ATOM 2954 C CA . MET B 1 56 ? -7.633 31.406 7.012 1 43 56 MET B CA 1
ATOM 2955 C C . MET B 1 56 ? -6.438 30.469 6.855 1 43 56 MET B C 1
ATOM 2957 O O . MET B 1 56 ? -5.996 30.203 5.738 1 43 56 MET B O 1
ATOM 2961 N N . GLN B 1 57 ? -5.492 30.281 7.816 1 53.72 57 GLN B N 1
ATOM 2962 C CA . GLN B 1 57 ? -4.121 29.828 7.582 1 53.72 57 GLN B CA 1
ATOM 2963 C C . GLN B 1 57 ? -4.086 28.359 7.184 1 53.72 57 GLN B C 1
ATOM 2965 O O . GLN B 1 57 ? -4.266 27.484 8.023 1 53.72 57 GLN B O 1
ATOM 2970 N N . LYS B 1 58 ? -4.285 28.188 6.066 1 77.06 58 LYS B N 1
ATOM 2971 C CA . LYS B 1 58 ? -4.094 26.922 5.359 1 77.06 58 LYS B CA 1
ATOM 2972 C C . LYS B 1 58 ? -2.752 26.297 5.719 1 77.06 58 LYS B C 1
ATOM 2974 O O . LYS B 1 58 ? -1.714 26.953 5.668 1 77.06 58 LYS B O 1
ATOM 2979 N N . SER B 1 59 ? -2.854 25.281 6.527 1 83.5 59 SER B N 1
ATOM 2980 C CA . SER B 1 59 ? -1.624 24.547 6.801 1 83.5 59 SER B CA 1
ATOM 2981 C C . SER B 1 59 ? -0.958 24.078 5.512 1 83.5 59 SER B C 1
ATOM 2983 O O . SER B 1 59 ? 0.258 23.891 5.469 1 83.5 59 SER B O 1
ATOM 2985 N N . GLY B 1 60 ? -1.782 24.016 4.488 1 92.69 60 GLY B N 1
ATOM 2986 C CA . GLY B 1 60 ? -1.289 23.438 3.248 1 92.69 60 GLY B CA 1
ATOM 2987 C C . GLY B 1 60 ? -1.099 21.938 3.324 1 92.69 60 GLY B C 1
ATOM 2988 O O . GLY B 1 60 ? -0.507 21.344 2.426 1 92.69 60 GLY B O 1
ATOM 2989 N N . ILE B 1 61 ? -1.612 21.328 4.434 1 94.56 61 ILE B N 1
ATOM 2990 C CA . ILE B 1 61 ? -1.428 19.906 4.672 1 94.56 61 ILE B CA 1
ATOM 2991 C C . ILE B 1 61 ? -2.781 19.203 4.641 1 94.56 61 ILE B C 1
ATOM 2993 O O . ILE B 1 61 ? -3.768 19.703 5.18 1 94.56 61 ILE B O 1
ATOM 2997 N N . VAL B 1 62 ? -2.857 18.125 3.91 1 97.56 62 VAL B N 1
ATOM 2998 C CA . VAL B 1 62 ? -4.016 17.234 3.92 1 97.56 62 VAL B CA 1
ATOM 2999 C C . VAL B 1 62 ? -3.611 15.867 4.461 1 97.56 62 VAL B C 1
ATOM 3001 O O . VAL B 1 62 ? -2.602 15.297 4.035 1 97.56 62 VAL B O 1
ATOM 3004 N N . GLY B 1 63 ? -4.324 15.367 5.434 1 97.69 63 GLY B N 1
ATOM 3005 C CA . GLY B 1 63 ? -4.074 14.039 5.977 1 97.69 63 GLY B CA 1
ATOM 3006 C C . GLY B 1 63 ? -4.68 12.93 5.141 1 97.69 63 GLY B C 1
ATOM 3007 O O . GLY B 1 63 ? -5.781 13.07 4.609 1 97.69 63 GLY B O 1
ATOM 3008 N N . ILE B 1 64 ? -3.934 11.914 4.934 1 98.25 64 ILE B N 1
ATOM 3009 C CA . ILE B 1 64 ? -4.402 10.672 4.34 1 98.25 64 ILE B CA 1
ATOM 3010 C C . ILE B 1 64 ? -4.332 9.547 5.375 1 98.25 64 ILE B C 1
ATOM 3012 O O . ILE B 1 64 ? -3.24 9.141 5.785 1 98.25 64 ILE B O 1
ATOM 3016 N N . ILE B 1 65 ? -5.449 9.055 5.805 1 96.44 65 ILE B N 1
ATOM 3017 C CA . ILE B 1 65 ? -5.535 8.039 6.852 1 96.44 65 ILE B CA 1
ATOM 3018 C C . ILE B 1 65 ? -5.98 6.711 6.25 1 96.44 65 ILE B C 1
ATOM 3020 O O . ILE B 1 65 ? -7.051 6.621 5.641 1 96.44 65 ILE B O 1
ATOM 3024 N N . VAL B 1 66 ? -5.18 5.676 6.395 1 95.56 66 VAL B N 1
ATOM 3025 C CA . VAL B 1 66 ? -5.461 4.371 5.801 1 95.56 66 VAL B CA 1
ATOM 3026 C C . VAL B 1 66 ? -5.23 3.271 6.836 1 95.56 66 VAL B C 1
ATOM 3028 O O . VAL B 1 66 ? -4.535 3.482 7.832 1 95.56 66 VAL B O 1
ATOM 3031 N N . PRO B 1 67 ? -5.73 2.105 6.602 1 92.81 67 PRO B N 1
ATOM 3032 C CA . PRO B 1 67 ? -5.527 1.019 7.562 1 92.81 67 PRO B CA 1
ATOM 3033 C C . PRO B 1 67 ? -4.102 0.473 7.539 1 92.81 67 PRO B C 1
ATOM 3035 O O . PRO B 1 67 ? -3.576 0.064 8.578 1 92.81 67 PRO B O 1
ATOM 3038 N N . ASP B 1 68 ? -3.51 0.406 6.352 1 95.12 68 ASP B N 1
ATOM 3039 C CA . ASP B 1 68 ? -2.17 -0.146 6.184 1 95.12 68 ASP B CA 1
ATOM 3040 C C . ASP B 1 68 ? -1.441 0.529 5.023 1 95.12 68 ASP B C 1
ATOM 3042 O O . ASP B 1 68 ? -1.81 0.346 3.861 1 95.12 68 ASP B O 1
ATOM 3046 N N . ILE B 1 69 ? -0.424 1.2 5.352 1 97 69 ILE B N 1
ATOM 3047 C CA . ILE B 1 69 ? 0.296 2.023 4.387 1 97 69 ILE B CA 1
ATOM 3048 C C . ILE B 1 69 ? 0.945 1.131 3.332 1 97 69 ILE B C 1
ATOM 3050 O O . ILE B 1 69 ? 1.026 1.503 2.158 1 97 69 ILE B O 1
ATOM 3054 N N . ALA B 1 70 ? 1.328 -0.081 3.713 1 96.69 70 ALA B N 1
ATOM 3055 C CA . ALA B 1 70 ? 2.113 -0.931 2.822 1 96.69 70 ALA B CA 1
ATOM 3056 C C . ALA B 1 70 ? 1.209 -1.773 1.93 1 96.69 70 ALA B C 1
ATOM 3058 O O . ALA B 1 70 ? 1.67 -2.369 0.953 1 96.69 70 ALA B O 1
ATOM 3059 N N . HIS B 1 71 ? -0.077 -1.843 2.26 1 96.06 71 HIS B N 1
ATOM 3060 C CA . HIS B 1 71 ? -1.003 -2.604 1.43 1 96.06 71 HIS B CA 1
ATOM 3061 C C . HIS B 1 71 ? -1.029 -2.068 0.002 1 96.06 71 HIS B C 1
ATOM 3063 O O . HIS B 1 71 ? -1.118 -0.857 -0.209 1 96.06 71 HIS B O 1
ATOM 3069 N N . PRO B 1 72 ? -0.993 -2.963 -0.985 1 96.62 72 PRO B N 1
ATOM 3070 C CA . PRO B 1 72 ? -0.821 -2.506 -2.365 1 96.62 72 PRO B CA 1
ATOM 3071 C C . PRO B 1 72 ? -1.916 -1.539 -2.809 1 96.62 72 PRO B C 1
ATOM 3073 O O . PRO B 1 72 ? -1.656 -0.625 -3.594 1 96.62 72 PRO B O 1
ATOM 3076 N N . PHE B 1 73 ? -3.133 -1.696 -2.359 1 96.62 73 PHE B N 1
ATOM 3077 C CA . PHE B 1 73 ? -4.203 -0.77 -2.713 1 96.62 73 PHE B CA 1
ATOM 3078 C C . PHE B 1 73 ? -3.945 0.608 -2.115 1 96.62 73 PHE B C 1
ATOM 3080 O O . PHE B 1 73 ? -3.99 1.616 -2.824 1 96.62 73 PHE B O 1
ATOM 3087 N N . PHE B 1 74 ? -3.596 0.606 -0.914 1 97.19 74 PHE B N 1
ATOM 3088 C CA . PHE B 1 74 ? -3.488 1.873 -0.2 1 97.19 74 PHE B CA 1
ATOM 3089 C C . PHE B 1 74 ? -2.193 2.59 -0.561 1 97.19 74 PHE B C 1
ATOM 3091 O O . PHE B 1 74 ? -2.158 3.82 -0.635 1 97.19 74 PHE B O 1
ATOM 3098 N N . SER B 1 75 ? -1.102 1.869 -0.723 1 97.88 75 SER B N 1
ATOM 3099 C CA . SER B 1 75 ? 0.143 2.516 -1.128 1 97.88 75 SER B CA 1
ATOM 3100 C C . SER B 1 75 ? 0.013 3.148 -2.51 1 97.88 75 SER B C 1
ATOM 3102 O O . SER B 1 75 ? 0.529 4.242 -2.748 1 97.88 75 SER B O 1
ATOM 3104 N N . THR B 1 76 ? -0.701 2.445 -3.428 1 98.06 76 THR B N 1
ATOM 3105 C CA . THR B 1 76 ? -0.97 3 -4.75 1 98.06 76 THR B CA 1
ATOM 3106 C C . THR B 1 76 ? -1.863 4.234 -4.648 1 98.06 76 THR B C 1
ATOM 3108 O O . THR B 1 76 ? -1.619 5.238 -5.316 1 98.06 76 THR B O 1
ATOM 3111 N N . PHE B 1 77 ? -2.844 4.125 -3.799 1 98.56 77 PHE B N 1
ATOM 3112 C CA . PHE B 1 77 ? -3.744 5.25 -3.572 1 98.56 77 PHE B CA 1
ATOM 3113 C C . PHE B 1 77 ? -2.979 6.457 -3.039 1 98.56 77 PHE B C 1
ATOM 3115 O O . PHE B 1 77 ? -3.143 7.574 -3.537 1 98.56 77 PHE B O 1
ATOM 3122 N N . ILE B 1 78 ? -2.113 6.238 -2.012 1 98.69 78 ILE B N 1
ATOM 3123 C CA . ILE B 1 78 ? -1.328 7.309 -1.407 1 98.69 78 ILE B CA 1
ATOM 3124 C C . ILE B 1 78 ? -0.426 7.945 -2.461 1 98.69 78 ILE B C 1
ATOM 3126 O O . ILE B 1 78 ? -0.285 9.172 -2.51 1 98.69 78 ILE B O 1
ATOM 3130 N N . LYS B 1 79 ? 0.173 7.141 -3.305 1 98.12 79 LYS B N 1
ATOM 3131 C CA . LYS B 1 79 ? 1.045 7.637 -4.367 1 98.12 79 LYS B CA 1
ATOM 3132 C C . LYS B 1 79 ? 0.322 8.656 -5.242 1 98.12 79 LYS B C 1
ATOM 3134 O O . LYS B 1 79 ? 0.811 9.766 -5.441 1 98.12 79 LYS B O 1
ATOM 3139 N N . TYR B 1 80 ? -0.868 8.328 -5.676 1 98.5 80 TYR B N 1
ATOM 3140 C CA . TYR B 1 80 ? -1.581 9.18 -6.617 1 98.5 80 TYR B CA 1
ATOM 3141 C C . TYR B 1 80 ? -2.211 10.367 -5.906 1 98.5 80 TYR B C 1
ATOM 3143 O O . TYR B 1 80 ? -2.277 11.469 -6.465 1 98.5 80 TYR B O 1
ATOM 3151 N N . ALA B 1 81 ? -2.686 10.125 -4.699 1 98.75 81 ALA B N 1
ATOM 3152 C CA . ALA B 1 81 ? -3.242 11.234 -3.928 1 98.75 81 ALA B CA 1
ATOM 3153 C C . ALA B 1 81 ? -2.17 12.266 -3.6 1 98.75 81 ALA B C 1
ATOM 3155 O O . ALA B 1 81 ? -2.408 13.469 -3.699 1 98.75 81 ALA B O 1
ATOM 3156 N N . GLU B 1 82 ? -1.017 11.766 -3.162 1 98.44 82 GLU B N 1
ATOM 3157 C CA . GLU B 1 82 ? 0.099 12.648 -2.852 1 98.44 82 GLU B CA 1
ATOM 3158 C C . GLU B 1 82 ? 0.524 13.453 -4.078 1 98.44 82 GLU B C 1
ATOM 3160 O O . GLU B 1 82 ? 0.739 14.664 -3.99 1 98.44 82 GLU B O 1
ATOM 3165 N N . LYS B 1 83 ? 0.634 12.797 -5.199 1 97.5 83 LYS B N 1
ATOM 3166 C CA . LYS B 1 83 ? 1.009 13.461 -6.445 1 97.5 83 LYS B CA 1
ATOM 3167 C C . LYS B 1 83 ? 0.011 14.555 -6.805 1 97.5 83 LYS B C 1
ATOM 3169 O O . LYS B 1 83 ? 0.406 15.664 -7.168 1 97.5 83 LYS B O 1
ATOM 3174 N N . GLU B 1 84 ? -1.267 14.234 -6.684 1 98.38 84 GLU B N 1
ATOM 3175 C CA . GLU B 1 84 ? -2.312 15.195 -7.016 1 98.38 84 GLU B CA 1
ATOM 3176 C C . GLU B 1 84 ? -2.332 16.359 -6.02 1 98.38 84 GLU B C 1
ATOM 3178 O O . GLU B 1 84 ? -2.504 17.516 -6.406 1 98.38 84 GLU B O 1
ATOM 3183 N N . LEU B 1 85 ? -2.201 16.078 -4.727 1 97.94 85 LEU B N 1
ATOM 3184 C CA . LEU B 1 85 ? -2.125 17.109 -3.713 1 97.94 85 LEU B CA 1
ATOM 3185 C C . LEU B 1 85 ? -0.962 18.062 -3.992 1 97.94 85 LEU B C 1
ATOM 3187 O O . LEU B 1 85 ? -1.126 19.281 -3.947 1 97.94 85 LEU B O 1
ATOM 3191 N N . TYR B 1 86 ? 0.169 17.5 -4.297 1 96.38 86 TYR B N 1
ATOM 3192 C CA . TYR B 1 86 ? 1.351 18.297 -4.605 1 96.38 86 TYR B CA 1
ATOM 3193 C C . TYR B 1 86 ? 1.084 19.234 -5.777 1 96.38 86 TYR B C 1
ATOM 3195 O O . TYR B 1 86 ? 1.436 20.406 -5.727 1 96.38 86 TYR B O 1
ATOM 3203 N N . SER B 1 87 ? 0.465 18.688 -6.805 1 96.25 87 SER B N 1
ATOM 3204 C CA . SER B 1 87 ? 0.203 19.469 -8.008 1 96.25 87 SER B CA 1
ATOM 3205 C C . SER B 1 87 ? -0.739 20.641 -7.719 1 96.25 87 SER B C 1
ATOM 3207 O O . SER B 1 87 ? -0.781 21.609 -8.469 1 96.25 87 SER B O 1
ATOM 3209 N N . ARG B 1 88 ? -1.41 20.547 -6.566 1 95.62 88 ARG B N 1
ATOM 3210 C CA . ARG B 1 88 ? -2.377 21.578 -6.203 1 95.62 88 ARG B CA 1
ATOM 3211 C C . ARG B 1 88 ? -1.855 22.438 -5.055 1 95.62 88 ARG B C 1
ATOM 3213 O O . ARG B 1 88 ? -2.605 23.219 -4.469 1 95.62 88 ARG B O 1
ATOM 3220 N N . GLY B 1 89 ? -0.604 22.219 -4.715 1 94.12 89 GLY B N 1
ATOM 3221 C CA . GLY B 1 89 ? 0.053 23.078 -3.736 1 94.12 89 GLY B CA 1
ATOM 3222 C C . GLY B 1 89 ? -0.111 22.578 -2.312 1 94.12 89 GLY B C 1
ATOM 3223 O O . GLY B 1 89 ? 0.161 23.312 -1.36 1 94.12 89 GLY B O 1
ATOM 3224 N N . TYR B 1 90 ? -0.61 21.359 -2.102 1 95.5 90 TYR B N 1
ATOM 3225 C CA . TYR B 1 90 ? -0.779 20.766 -0.781 1 95.5 90 TYR B CA 1
ATOM 3226 C C . TYR B 1 90 ? 0.24 19.656 -0.549 1 95.5 90 TYR B C 1
ATOM 3228 O O . TYR B 1 90 ? 0.81 19.125 -1.502 1 95.5 90 TYR B O 1
ATOM 3236 N N . LYS B 1 91 ? 0.484 19.375 0.742 1 95.94 91 LYS B N 1
ATOM 3237 C CA . LYS B 1 91 ? 1.343 18.266 1.145 1 95.94 91 LYS B CA 1
ATOM 3238 C C . LYS B 1 91 ? 0.541 17.188 1.865 1 95.94 91 LYS B C 1
ATOM 3240 O O . LYS B 1 91 ? -0.47 17.484 2.506 1 95.94 91 LYS B O 1
ATOM 3245 N N . ALA B 1 92 ? 1.045 16.016 1.758 1 97.88 92 ALA B N 1
ATOM 3246 C CA . ALA B 1 92 ? 0.314 14.875 2.309 1 97.88 92 ALA B CA 1
ATOM 3247 C C . ALA B 1 92 ? 0.927 14.414 3.627 1 97.88 92 ALA B C 1
ATOM 3249 O O . ALA B 1 92 ? 2.115 14.094 3.688 1 97.88 92 ALA B O 1
ATOM 3250 N N . LEU B 1 93 ? 0.146 14.469 4.66 1 97.56 93 LEU B N 1
ATOM 3251 C CA . LEU B 1 93 ? 0.454 13.789 5.914 1 97.56 93 LEU B CA 1
ATOM 3252 C C . LEU B 1 93 ? -0.203 12.414 5.965 1 97.56 93 LEU B C 1
ATOM 3254 O O . LEU B 1 93 ? -1.41 12.289 5.746 1 97.56 93 LEU B O 1
ATOM 3258 N N . VAL B 1 94 ? 0.595 11.344 6.234 1 98.12 94 VAL B N 1
ATOM 3259 C CA . VAL B 1 94 ? 0.04 10 6.129 1 98.12 94 VAL B CA 1
ATOM 3260 C C . VAL B 1 94 ? -0.054 9.367 7.516 1 98.12 94 VAL B C 1
ATOM 3262 O O . VAL B 1 94 ? 0.795 9.617 8.375 1 98.12 94 VAL B O 1
ATOM 3265 N N . CYS B 1 95 ? -1.068 8.578 7.652 1 95.81 95 CYS B N 1
ATOM 3266 C CA . CYS B 1 95 ? -1.301 7.832 8.883 1 95.81 95 CYS B CA 1
ATOM 3267 C C . CYS B 1 95 ? -1.75 6.406 8.578 1 95.81 95 CYS B C 1
ATOM 3269 O O . CYS B 1 95 ? -2.703 6.199 7.828 1 95.81 95 CYS B O 1
ATOM 3271 N N . GLY B 1 96 ? -1.012 5.508 9.156 1 94.69 96 GLY B N 1
ATOM 3272 C CA . GLY B 1 96 ? -1.464 4.125 9.203 1 94.69 96 GLY B CA 1
ATOM 3273 C C . GLY B 1 96 ? -2.1 3.752 10.523 1 94.69 96 GLY B C 1
ATOM 3274 O O . GLY B 1 96 ? -1.407 3.631 11.539 1 94.69 96 GLY B O 1
ATOM 3275 N N . THR B 1 97 ? -3.365 3.426 10.5 1 92.38 97 THR B N 1
ATOM 3276 C CA . THR B 1 97 ? -4.074 3.215 11.75 1 92.38 97 THR B CA 1
ATOM 3277 C C . THR B 1 97 ? -3.809 1.813 12.297 1 92.38 97 THR B C 1
ATOM 3279 O O . THR B 1 97 ? -3.893 1.584 13.508 1 92.38 97 THR B O 1
ATOM 3282 N N . ALA B 1 98 ? -3.564 0.908 11.43 1 87.5 98 ALA B N 1
ATOM 3283 C CA . ALA B 1 98 ? -3.404 -0.495 11.805 1 87.5 98 ALA B CA 1
ATOM 3284 C C . ALA B 1 98 ? -4.582 -0.977 12.648 1 87.5 98 ALA B C 1
ATOM 3286 O O . ALA B 1 98 ? -4.398 -1.722 13.609 1 87.5 98 ALA B O 1
ATOM 3287 N N . GLY B 1 99 ? -5.727 -0.42 12.352 1 84.38 99 GLY B N 1
ATOM 3288 C CA . GLY B 1 99 ? -6.941 -0.835 13.031 1 84.38 99 GLY B CA 1
ATOM 3289 C C . GLY B 1 99 ? -7.098 -0.217 14.406 1 84.38 99 GLY B C 1
ATOM 3290 O O . GLY B 1 99 ? -8.062 -0.508 15.117 1 84.38 99 GLY B O 1
ATOM 3291 N N . ARG B 1 100 ? -6.27 0.624 14.797 1 87.44 100 ARG B N 1
ATOM 3292 C CA . ARG B 1 100 ? -6.301 1.217 16.125 1 87.44 100 ARG B CA 1
ATOM 3293 C C . ARG B 1 100 ? -7.18 2.461 16.156 1 87.44 100 ARG B C 1
ATOM 3295 O O . ARG B 1 100 ? -6.891 3.447 15.484 1 87.44 100 ARG B O 1
ATOM 3302 N N . GLU B 1 101 ? -8.125 2.469 17.016 1 87.62 101 GLU B N 1
ATOM 3303 C CA . GLU B 1 101 ? -9.062 3.582 17.156 1 87.62 101 GLU B CA 1
ATOM 3304 C C . GLU B 1 101 ? -8.367 4.816 17.719 1 87.62 101 GLU B C 1
ATOM 3306 O O . GLU B 1 101 ? -8.664 5.941 17.328 1 87.62 101 GLU B O 1
ATOM 3311 N N . ASP B 1 102 ? -7.473 4.57 18.641 1 90.62 102 ASP B N 1
ATOM 3312 C CA . ASP B 1 102 ? -6.793 5.684 19.281 1 90.62 102 ASP B CA 1
ATOM 3313 C C . ASP B 1 102 ? -5.93 6.461 18.297 1 90.62 102 ASP B C 1
ATOM 3315 O O . ASP B 1 102 ? -5.824 7.688 18.391 1 90.62 102 ASP B O 1
ATOM 3319 N N . VAL B 1 103 ? -5.371 5.773 17.375 1 90.62 103 VAL B N 1
ATOM 3320 C CA . VAL B 1 103 ? -4.555 6.414 16.359 1 90.62 103 VAL B CA 1
ATOM 3321 C C . VAL B 1 103 ? -5.441 7.262 15.445 1 90.62 103 VAL B C 1
ATOM 3323 O O . VAL B 1 103 ? -5.125 8.422 15.164 1 90.62 103 VAL B O 1
ATOM 3326 N N . GLU B 1 104 ? -6.477 6.648 14.977 1 89.81 104 GLU B N 1
ATOM 3327 C CA . GLU B 1 104 ? -7.418 7.379 14.133 1 89.81 104 GLU B CA 1
ATOM 3328 C C . GLU B 1 104 ? -7.93 8.633 14.836 1 89.81 104 GLU B C 1
ATOM 3330 O O . GLU B 1 104 ? -7.988 9.711 14.234 1 89.81 104 GLU B O 1
ATOM 3335 N N . GLU B 1 105 ? -8.266 8.516 16.094 1 90.88 105 GLU B N 1
ATOM 3336 C CA . GLU B 1 105 ? -8.766 9.633 16.891 1 90.88 105 GLU B CA 1
ATOM 3337 C C . GLU B 1 105 ? -7.723 10.742 17 1 90.88 105 GLU B C 1
ATOM 3339 O O . GLU B 1 105 ? -8.055 11.922 16.922 1 90.88 105 GLU B O 1
ATOM 3344 N N . ALA B 1 106 ? -6.562 10.367 17.219 1 89.69 106 ALA B N 1
ATOM 3345 C CA . ALA B 1 106 ? -5.484 11.344 17.359 1 89.69 106 ALA B CA 1
ATOM 3346 C C . ALA B 1 106 ? -5.375 12.219 16.109 1 89.69 106 ALA B C 1
ATOM 3348 O O . ALA B 1 106 ? -5.137 13.43 16.219 1 89.69 106 ALA B O 1
ATOM 3349 N N . TYR B 1 107 ? -5.543 11.656 14.984 1 89.19 107 TYR B N 1
ATOM 3350 C CA . TYR B 1 107 ? -5.422 12.414 13.75 1 89.19 107 TYR B CA 1
ATOM 3351 C C . TYR B 1 107 ? -6.656 13.281 13.516 1 89.19 107 TYR B C 1
ATOM 3353 O O . TYR B 1 107 ? -6.555 14.383 12.977 1 89.19 107 TYR B O 1
ATOM 3361 N N . LEU B 1 108 ? -7.789 12.797 13.906 1 89.44 108 LEU B N 1
ATOM 3362 C CA . LEU B 1 108 ? -8.992 13.617 13.82 1 89.44 108 LEU B CA 1
ATOM 3363 C C . LEU B 1 108 ? -8.898 14.812 14.758 1 89.44 108 LEU B C 1
ATOM 3365 O O . LEU B 1 108 ? -9.391 15.898 14.438 1 89.44 108 LEU B O 1
ATOM 3369 N N . GLN B 1 109 ? -8.289 14.57 15.859 1 88.06 109 GLN B N 1
ATOM 3370 C CA . GLN B 1 109 ? -8.062 15.68 16.781 1 88.06 109 GLN B CA 1
ATOM 3371 C C . GLN B 1 109 ? -7.137 16.734 16.172 1 88.06 109 GLN B C 1
ATOM 3373 O O . GLN B 1 109 ? -7.324 17.922 16.375 1 88.06 109 GLN B O 1
ATOM 3378 N N . MET B 1 110 ? -6.184 16.203 15.438 1 86.88 110 MET B N 1
ATOM 3379 C CA . MET B 1 110 ? -5.309 17.125 14.719 1 86.88 110 MET B CA 1
ATOM 3380 C C . MET B 1 110 ? -6.098 17.969 13.719 1 86.88 110 MET B C 1
ATOM 3382 O O . MET B 1 110 ? -5.832 19.156 13.555 1 86.88 110 MET B O 1
ATOM 3386 N N . LEU B 1 111 ? -6.992 17.344 13.094 1 89.12 111 LEU B N 1
ATOM 3387 C CA . LEU B 1 111 ? -7.863 18.047 12.156 1 89.12 111 LEU B CA 1
ATOM 3388 C C . LEU B 1 111 ? -8.703 19.094 12.891 1 89.12 111 LEU B C 1
ATOM 3390 O O . LEU B 1 111 ? -8.828 20.234 12.414 1 89.12 111 LEU B O 1
ATOM 3394 N N . ASP B 1 112 ? -9.164 18.75 14 1 86.25 112 ASP B N 1
ATOM 3395 C CA . ASP B 1 112 ? -9.969 19.641 14.812 1 86.25 112 ASP B CA 1
ATOM 3396 C C . ASP B 1 112 ? -9.172 20.875 15.227 1 86.25 112 ASP B C 1
ATOM 3398 O O . ASP B 1 112 ? -9.719 21.984 15.281 1 86.25 112 ASP B O 1
ATOM 3402 N N . ARG B 1 113 ? -7.914 20.641 15.477 1 83.44 113 ARG B N 1
ATOM 3403 C CA . ARG B 1 113 ? -7.035 21.703 15.938 1 83.44 113 ARG B CA 1
ATOM 3404 C C . ARG B 1 113 ? -6.469 22.5 14.766 1 83.44 113 ARG B C 1
ATOM 3406 O O . ARG B 1 113 ? -5.629 23.375 14.953 1 83.44 113 ARG B O 1
ATOM 3413 N N . ARG B 1 114 ? -6.801 22.109 13.531 1 84.88 114 ARG B N 1
ATOM 3414 C CA . ARG B 1 114 ? -6.469 22.812 12.305 1 84.88 114 ARG B CA 1
ATOM 3415 C C . ARG B 1 114 ? -4.988 22.688 11.969 1 84.88 114 ARG B C 1
ATOM 3417 O O . ARG B 1 114 ? -4.383 23.594 11.414 1 84.88 114 ARG B O 1
ATOM 3424 N N . THR B 1 115 ? -4.449 21.562 12.5 1 83.38 115 THR B N 1
ATOM 3425 C CA . THR B 1 115 ? -3.078 21.234 12.117 1 83.38 115 THR B CA 1
ATOM 3426 C C . THR B 1 115 ? -3.014 20.797 10.656 1 83.38 115 THR B C 1
ATOM 3428 O O . THR B 1 115 ? -1.942 20.797 10.055 1 83.38 115 THR B O 1
ATOM 3431 N N . MET B 1 116 ? -4.09 20.391 10.125 1 91.5 116 MET B N 1
ATOM 3432 C CA . MET B 1 116 ? -4.277 20.094 8.711 1 91.5 116 MET B CA 1
ATOM 3433 C C . MET B 1 116 ? -5.547 20.734 8.172 1 91.5 116 MET B C 1
ATOM 3435 O O . MET B 1 116 ? -6.457 21.047 8.938 1 91.5 116 MET B O 1
ATOM 3439 N N . ASP B 1 117 ? -5.543 20.891 6.895 1 94.75 117 ASP B N 1
ATOM 3440 C CA . ASP B 1 117 ? -6.66 21.594 6.273 1 94.75 117 ASP B CA 1
ATOM 3441 C C . ASP B 1 117 ? -7.809 20.641 5.961 1 94.75 117 ASP B C 1
ATOM 3443 O O . ASP B 1 117 ? -8.953 21.078 5.781 1 94.75 117 ASP B O 1
ATOM 3447 N N . GLY B 1 118 ? -7.559 19.391 5.887 1 96.44 118 GLY B N 1
ATOM 3448 C CA . GLY B 1 118 ? -8.539 18.375 5.574 1 96.44 118 GLY B CA 1
ATOM 3449 C C . GLY B 1 118 ? -7.984 16.953 5.668 1 96.44 118 GLY B C 1
ATOM 3450 O O . GLY B 1 118 ? -6.785 16.781 5.891 1 96.44 118 GLY B O 1
ATOM 3451 N N . VAL B 1 119 ? -8.922 15.984 5.586 1 96.56 119 VAL B N 1
ATOM 3452 C CA . VAL B 1 119 ? -8.508 14.586 5.695 1 96.56 119 VAL B CA 1
ATOM 3453 C C . VAL B 1 119 ? -9.211 13.758 4.625 1 96.56 119 VAL B C 1
ATOM 3455 O O . VAL B 1 119 ? -10.406 13.938 4.375 1 96.56 119 VAL B O 1
ATOM 3458 N N . ILE B 1 120 ? -8.414 13.008 3.955 1 97.38 120 ILE B N 1
ATOM 3459 C CA . ILE B 1 120 ? -8.922 11.906 3.152 1 97.38 120 ILE B CA 1
ATOM 3460 C C . ILE B 1 120 ? -8.93 10.625 3.982 1 97.38 120 ILE B C 1
ATOM 3462 O O . ILE B 1 120 ? -7.871 10.109 4.344 1 97.38 120 ILE B O 1
ATOM 3466 N N . MET B 1 121 ? -10.094 10.094 4.195 1 93.88 121 MET B N 1
ATOM 3467 C CA . MET B 1 121 ? -10.273 9.008 5.156 1 93.88 121 MET B CA 1
ATOM 3468 C C . MET B 1 121 ? -10.516 7.68 4.441 1 93.88 121 MET B C 1
ATOM 3470 O O . MET B 1 121 ? -11.547 7.5 3.787 1 93.88 121 MET B O 1
ATOM 3474 N N . GLY B 1 122 ? -9.555 6.766 4.66 1 90.94 122 GLY B N 1
ATOM 3475 C CA . GLY B 1 122 ? -9.695 5.418 4.129 1 90.94 122 GLY B CA 1
ATOM 3476 C C . GLY B 1 122 ? -9.828 4.359 5.207 1 90.94 122 GLY B C 1
ATOM 3477 O O . GLY B 1 122 ? -10.023 3.182 4.906 1 90.94 122 GLY B O 1
ATOM 3478 N N . ALA B 1 123 ? -9.68 4.777 6.469 1 83.69 123 ALA B N 1
ATOM 3479 C CA . ALA B 1 123 ? -9.82 3.883 7.613 1 83.69 123 ALA B CA 1
ATOM 3480 C C . ALA B 1 123 ? -11.039 4.266 8.453 1 83.69 123 ALA B C 1
ATOM 3482 O O . ALA B 1 123 ? -11.328 5.449 8.641 1 83.69 123 ALA B O 1
ATOM 3483 N N . HIS B 1 124 ? -11.797 3.295 8.859 1 80.38 124 HIS B N 1
ATOM 3484 C CA . HIS B 1 124 ? -13 3.561 9.641 1 80.38 124 HIS B CA 1
ATOM 3485 C C . HIS B 1 124 ? -13.094 2.627 10.844 1 80.38 124 HIS B C 1
ATOM 3487 O O . HIS B 1 124 ? -13.906 1.697 10.852 1 80.38 124 HIS B O 1
ATOM 3493 N N . SER B 1 125 ? -12.297 3.029 11.789 1 74.75 125 SER B N 1
ATOM 3494 C CA . SER B 1 125 ? -12.273 2.201 12.992 1 74.75 125 SER B CA 1
ATOM 3495 C C . SER B 1 125 ? -13.164 2.785 14.078 1 74.75 125 SER B C 1
ATOM 3497 O O . SER B 1 125 ? -13.445 2.123 15.078 1 74.75 125 SER B O 1
ATOM 3499 N N . LEU B 1 126 ? -13.648 4 13.891 1 74.06 126 LEU B N 1
ATOM 3500 C CA . LEU B 1 126 ? -14.438 4.688 14.898 1 74.06 126 LEU B CA 1
ATOM 3501 C C . LEU B 1 126 ? -15.93 4.574 14.594 1 74.06 126 LEU B C 1
ATOM 3503 O O . LEU B 1 126 ? -16.312 4.141 13.5 1 74.06 126 LEU B O 1
ATOM 3507 N N . LYS B 1 127 ? -16.609 4.934 15.609 1 76.25 127 LYS B N 1
ATOM 3508 C CA . LYS B 1 127 ? -18.062 5.008 15.406 1 76.25 127 LYS B CA 1
ATOM 3509 C C . LYS B 1 127 ? -18.422 6.195 14.516 1 76.25 127 LYS B C 1
ATOM 3511 O O . LYS B 1 127 ? -17.781 7.242 14.57 1 76.25 127 LYS B O 1
ATOM 3516 N N . LYS B 1 128 ? -19.453 5.984 13.789 1 77.31 128 LYS B N 1
ATOM 3517 C CA . LYS B 1 128 ? -19.922 6.977 12.82 1 77.31 128 LYS B CA 1
ATOM 3518 C C . LYS B 1 128 ? -20.141 8.328 13.492 1 77.31 128 LYS B C 1
ATOM 3520 O O . LYS B 1 128 ? -19.891 9.375 12.891 1 77.31 128 LYS B O 1
ATOM 3525 N N . GLU B 1 129 ? -20.516 8.383 14.609 1 79.94 129 GLU B N 1
ATOM 3526 C CA . GLU B 1 129 ? -20.891 9.594 15.336 1 79.94 129 GLU B CA 1
ATOM 3527 C C . GLU B 1 129 ? -19.688 10.508 15.547 1 79.94 129 GLU B C 1
ATOM 3529 O O . GLU B 1 129 ? -19.828 11.734 15.586 1 79.94 129 GLU B O 1
ATOM 3534 N N . ARG B 1 130 ? -18.547 9.93 15.664 1 80.69 130 ARG B N 1
ATOM 3535 C CA . ARG B 1 130 ? -17.359 10.734 15.891 1 80.69 130 ARG B CA 1
ATOM 3536 C C . ARG B 1 130 ? -17.031 11.602 14.68 1 80.69 130 ARG B C 1
ATOM 3538 O O . ARG B 1 130 ? -16.594 12.742 14.82 1 80.69 130 ARG B O 1
ATOM 3545 N N . TYR B 1 131 ? -17.297 11.047 13.539 1 80.75 131 TYR B N 1
ATOM 3546 C CA . TYR B 1 131 ? -16.984 11.75 12.305 1 80.75 131 TYR B CA 1
ATOM 3547 C C . TYR B 1 131 ? -17.969 12.898 12.078 1 80.75 131 TYR B C 1
ATOM 3549 O O . TYR B 1 131 ? -17.625 13.914 11.469 1 80.75 131 TYR B O 1
ATOM 3557 N N . LEU B 1 132 ? -19.156 12.781 12.586 1 81.62 132 LEU B N 1
ATOM 3558 C CA . LEU B 1 132 ? -20.219 13.758 12.375 1 81.62 132 LEU B CA 1
ATOM 3559 C C . LEU B 1 132 ? -19.984 15.008 13.211 1 81.62 132 LEU B C 1
ATOM 3561 O O . LEU B 1 132 ? -20.547 16.062 12.922 1 81.62 132 LEU B O 1
ATOM 3565 N N . LYS B 1 133 ? -19.141 14.891 14.109 1 82.5 133 LYS B N 1
ATOM 3566 C CA . LYS B 1 133 ? -18.859 16.016 15.016 1 82.5 133 LYS B CA 1
ATOM 3567 C C . LYS B 1 133 ? -17.734 16.875 14.492 1 82.5 133 LYS B C 1
ATOM 3569 O O . LYS B 1 133 ? -17.438 17.938 15.055 1 82.5 133 LYS B O 1
ATOM 3574 N N . ILE B 1 134 ? -17.219 16.453 13.43 1 82.12 134 ILE B N 1
ATOM 3575 C CA . ILE B 1 134 ? -16.078 17.188 12.914 1 82.12 134 ILE B CA 1
ATOM 3576 C C . ILE B 1 134 ? -16.547 18.25 11.93 1 82.12 134 ILE B C 1
ATOM 3578 O O . ILE B 1 134 ? -17.188 17.938 10.93 1 82.12 134 ILE B O 1
ATOM 3582 N N . ASP B 1 135 ? -16.234 19.5 12.258 1 84.75 135 ASP B N 1
ATOM 3583 C CA . ASP B 1 135 ? -16.562 20.625 11.375 1 84.75 135 ASP B CA 1
ATOM 3584 C C . ASP B 1 135 ? -15.352 21.031 10.539 1 84.75 135 ASP B C 1
ATOM 3586 O O . ASP B 1 135 ? -14.922 22.188 10.578 1 84.75 135 ASP B O 1
ATOM 3590 N N . ARG B 1 136 ? -14.734 20.094 9.914 1 91 136 ARG B N 1
ATOM 3591 C CA . ARG B 1 136 ? -13.57 20.281 9.047 1 91 136 ARG B CA 1
ATOM 3592 C C . ARG B 1 136 ? -13.695 19.453 7.781 1 91 136 ARG B C 1
ATOM 3594 O O . ARG B 1 136 ? -14.477 18.5 7.734 1 91 136 ARG B O 1
ATOM 3601 N N . PRO B 1 137 ? -13.078 19.828 6.73 1 95.06 137 PRO B N 1
ATOM 3602 C CA . PRO B 1 137 ? -13.164 19.062 5.48 1 95.06 137 PRO B CA 1
ATOM 3603 C C . PRO B 1 137 ? -12.727 17.609 5.641 1 95.06 137 PRO B C 1
ATOM 3605 O O . PRO B 1 137 ? -11.609 17.344 6.094 1 95.06 137 PRO B O 1
ATOM 3608 N N . ILE B 1 138 ? -13.586 16.688 5.312 1 94.94 138 ILE B N 1
ATOM 3609 C CA . ILE B 1 138 ? -13.336 15.258 5.301 1 94.94 138 ILE B CA 1
ATOM 3610 C C . ILE B 1 138 ? -13.961 14.625 4.059 1 94.94 138 ILE B C 1
ATOM 3612 O O . ILE B 1 138 ? -15.086 14.977 3.684 1 94.94 138 ILE B O 1
ATOM 3616 N N . VAL B 1 139 ? -13.203 13.852 3.381 1 95.94 139 VAL B N 1
ATOM 3617 C CA . VAL B 1 139 ? -13.734 13 2.322 1 95.94 139 VAL B CA 1
ATOM 3618 C C . VAL B 1 139 ? -13.344 11.547 2.588 1 95.94 139 VAL B C 1
ATOM 3620 O O . VAL B 1 139 ? -12.383 11.273 3.307 1 95.94 139 VAL B O 1
ATOM 3623 N N . THR B 1 140 ? -14.125 10.625 2.074 1 94 140 THR B N 1
ATOM 3624 C CA . THR B 1 140 ? -13.875 9.227 2.379 1 94 140 THR B CA 1
ATOM 3625 C C . THR B 1 140 ? -13.719 8.414 1.095 1 94 140 THR B C 1
ATOM 3627 O O . THR B 1 140 ? -14.242 8.789 0.046 1 94 140 THR B O 1
ATOM 3630 N N . ILE B 1 141 ? -12.93 7.406 1.232 1 93.69 141 ILE B N 1
ATOM 3631 C CA . ILE B 1 141 ? -12.844 6.406 0.174 1 93.69 141 ILE B CA 1
ATOM 3632 C C . ILE B 1 141 ? -13.477 5.102 0.642 1 93.69 141 ILE B C 1
ATOM 3634 O O . ILE B 1 141 ? -13.156 4.598 1.719 1 93.69 141 ILE B O 1
ATOM 3638 N N . ASP B 1 142 ? -14.453 4.566 -0.058 1 87.5 142 ASP B N 1
ATOM 3639 C CA . ASP B 1 142 ? -15.07 3.254 0.092 1 87.5 142 ASP B CA 1
ATOM 3640 C C . ASP B 1 142 ? -15.906 3.184 1.368 1 87.5 142 ASP B C 1
ATOM 3642 O O . ASP B 1 142 ? -16.172 2.096 1.886 1 87.5 142 ASP B O 1
ATOM 3646 N N . CYS B 1 143 ? -16.188 4.305 1.982 1 81.81 143 CYS B N 1
ATOM 3647 C CA . CYS B 1 143 ? -16.969 4.297 3.211 1 81.81 143 CYS B CA 1
ATOM 3648 C C . CYS B 1 143 ? -18.016 5.414 3.205 1 81.81 143 CYS B C 1
ATOM 3650 O O . CYS B 1 143 ? -17.719 6.535 2.783 1 81.81 143 CYS B O 1
ATOM 3652 N N . TYR B 1 144 ? -19.141 5.031 3.682 1 80.75 144 TYR B N 1
ATOM 3653 C CA . TYR B 1 144 ? -20.219 6.008 3.855 1 80.75 144 TYR B CA 1
ATOM 3654 C C . TYR B 1 144 ? -20.328 6.438 5.312 1 80.75 144 TYR B C 1
ATOM 3656 O O . TYR B 1 144 ? -20.734 5.645 6.168 1 80.75 144 TYR B O 1
ATOM 3664 N N . LEU B 1 145 ? -20 7.609 5.555 1 78.75 145 LEU B N 1
ATOM 3665 C CA . LEU B 1 145 ? -20.062 8.102 6.922 1 78.75 145 LEU B CA 1
ATOM 3666 C C . LEU B 1 145 ? -21.328 8.914 7.148 1 78.75 145 LEU B C 1
ATOM 3668 O O . LEU B 1 145 ? -22.031 8.711 8.141 1 78.75 145 LEU B O 1
ATOM 3672 N N . ALA B 1 146 ? -21.609 9.898 6.27 1 79.31 146 ALA B N 1
ATOM 3673 C CA . ALA B 1 146 ? -22.766 10.773 6.324 1 79.31 146 ALA B CA 1
ATOM 3674 C C . ALA B 1 146 ? -23.094 11.359 4.953 1 79.31 146 ALA B C 1
ATOM 3676 O O . ALA B 1 146 ? -22.219 11.414 4.078 1 79.31 146 ALA B O 1
ATOM 3677 N N . ASP B 1 147 ? -24.281 11.828 4.867 1 80.75 147 ASP B N 1
ATOM 3678 C CA . ASP B 1 147 ? -24.75 12.352 3.59 1 80.75 147 ASP B CA 1
ATOM 3679 C C . ASP B 1 147 ? -23.953 13.578 3.162 1 80.75 147 ASP B C 1
ATOM 3681 O O . ASP B 1 147 ? -23.812 13.852 1.967 1 80.75 147 ASP B O 1
ATOM 3685 N N . TYR B 1 148 ? -23.469 14.227 4.117 1 83.94 148 TYR B N 1
ATOM 3686 C CA . TYR B 1 148 ? -22.797 15.484 3.783 1 83.94 148 TYR B CA 1
ATOM 3687 C C . TYR B 1 148 ? -21.297 15.297 3.691 1 83.94 148 TYR B C 1
ATOM 3689 O O . TYR B 1 148 ? -20.562 16.25 3.373 1 83.94 148 TYR B O 1
ATOM 3697 N N . ILE B 1 149 ? -20.797 14.086 3.965 1 89.5 149 ILE B N 1
ATOM 3698 C CA . ILE B 1 149 ? -19.375 13.781 3.812 1 89.5 149 ILE B CA 1
ATOM 3699 C C . ILE B 1 149 ? -19.125 13.125 2.453 1 89.5 149 ILE B C 1
ATOM 3701 O O . ILE B 1 149 ? -19.562 12 2.211 1 89.5 149 ILE B O 1
ATOM 3705 N N . PRO B 1 150 ? -18.438 13.828 1.56 1 93.88 150 PRO B N 1
ATOM 3706 C CA . PRO B 1 150 ? -18.219 13.289 0.217 1 93.88 150 PRO B CA 1
ATOM 3707 C C . PRO B 1 150 ? -17.469 11.961 0.234 1 93.88 150 PRO B C 1
ATOM 3709 O O . PRO B 1 150 ? -16.594 11.758 1.074 1 93.88 150 PRO B O 1
ATOM 3712 N N . THR B 1 151 ? -17.828 11.109 -0.691 1 94.06 151 THR B N 1
ATOM 3713 C CA . THR B 1 151 ? -17.203 9.789 -0.76 1 94.06 151 THR B CA 1
ATOM 3714 C C . THR B 1 151 ? -16.969 9.375 -2.211 1 94.06 151 THR B C 1
ATOM 3716 O O . THR B 1 151 ? -17.688 9.828 -3.111 1 94.06 151 THR B O 1
ATOM 3719 N N . VAL B 1 152 ? -15.906 8.641 -2.424 1 96.44 152 VAL B N 1
ATOM 3720 C CA . VAL B 1 152 ? -15.578 8.039 -3.711 1 96.44 152 VAL B CA 1
ATOM 3721 C C . VAL B 1 152 ? -15.453 6.523 -3.549 1 96.44 152 VAL B C 1
ATOM 3723 O O . VAL B 1 152 ? -14.852 6.043 -2.582 1 96.44 152 VAL B O 1
ATOM 3726 N N . HIS B 1 153 ? -16.062 5.777 -4.355 1 95.19 153 HIS B N 1
ATOM 3727 C CA . HIS B 1 153 ? -15.938 4.324 -4.41 1 95.19 153 HIS B CA 1
ATOM 3728 C C . HIS B 1 153 ? -16.25 3.797 -5.805 1 95.19 153 HIS B C 1
ATOM 3730 O O . HIS B 1 153 ? -16.672 4.559 -6.684 1 95.19 153 HIS B O 1
ATOM 3736 N N . VAL B 1 154 ? -16.016 2.568 -6.016 1 97.06 154 VAL B N 1
ATOM 3737 C CA . VAL B 1 154 ? -16.406 1.959 -7.285 1 97.06 154 VAL B CA 1
ATOM 3738 C C . VAL B 1 154 ? -17.828 1.403 -7.188 1 97.06 154 VAL B C 1
ATOM 3740 O O . VAL B 1 154 ? -18.359 1.266 -6.09 1 97.06 154 VAL B O 1
ATOM 3743 N N . ASP B 1 155 ? -18.406 1.197 -8.312 1 97.12 155 ASP B N 1
ATOM 3744 C CA . ASP B 1 155 ? -19.688 0.526 -8.383 1 97.12 155 ASP B CA 1
ATOM 3745 C C . ASP B 1 155 ? -19.578 -0.93 -7.938 1 97.12 155 ASP B C 1
ATOM 37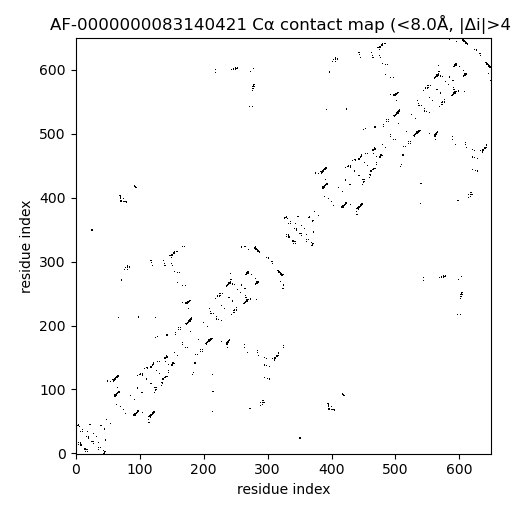47 O O . ASP B 1 155 ? -19.266 -1.809 -8.742 1 97.12 155 ASP B O 1
ATOM 3751 N N . LYS B 1 156 ? -19.969 -1.106 -6.695 1 95.75 156 LYS B N 1
ATOM 3752 C CA . LYS B 1 156 ? -19.797 -2.428 -6.094 1 95.75 156 LYS B CA 1
ATOM 3753 C C . LYS B 1 156 ? -20.688 -3.461 -6.793 1 95.75 156 LYS B C 1
ATOM 3755 O O . LYS B 1 156 ? -20.328 -4.637 -6.875 1 95.75 156 LYS B O 1
ATOM 3760 N N . ARG B 1 157 ? -21.75 -3.045 -7.289 1 97 157 ARG B N 1
ATOM 3761 C CA . ARG B 1 157 ? -22.594 -3.939 -8.07 1 97 157 ARG B CA 1
ATOM 3762 C C . ARG B 1 157 ? -21.906 -4.375 -9.352 1 97 157 ARG B C 1
ATOM 3764 O O . ARG B 1 157 ? -21.938 -5.551 -9.719 1 97 157 ARG B O 1
ATOM 3771 N N . GLN B 1 158 ? -21.281 -3.426 -9.977 1 98.31 158 GLN B N 1
ATOM 3772 C CA . GLN B 1 158 ? -20.531 -3.748 -11.195 1 98.31 158 GLN B CA 1
ATOM 3773 C C . GLN B 1 158 ? -19.391 -4.715 -10.898 1 98.31 158 GLN B C 1
ATOM 3775 O O . GLN B 1 158 ? -19.109 -5.617 -11.695 1 98.31 158 GLN B O 1
ATOM 3780 N N . VAL B 1 159 ? -18.719 -4.512 -9.766 1 98.38 159 VAL B N 1
ATOM 3781 C CA . VAL B 1 159 ? -17.672 -5.43 -9.344 1 98.38 159 VAL B CA 1
ATOM 3782 C C . VAL B 1 159 ? -18.234 -6.844 -9.234 1 98.38 159 VAL B C 1
ATOM 3784 O O . VAL B 1 159 ? -17.641 -7.793 -9.766 1 98.38 159 VAL B O 1
ATOM 3787 N N . ALA B 1 160 ? -19.359 -6.957 -8.586 1 98.06 160 ALA B N 1
ATOM 3788 C CA . ALA B 1 160 ? -20 -8.25 -8.375 1 98.06 160 ALA B CA 1
ATOM 3789 C C . ALA B 1 160 ? -20.422 -8.883 -9.703 1 98.06 160 ALA B C 1
ATOM 3791 O O . ALA B 1 160 ? -20.188 -10.07 -9.93 1 98.06 160 ALA B O 1
ATOM 3792 N N . GLU B 1 161 ? -21.031 -8.062 -10.547 1 98.5 161 GLU B N 1
ATOM 3793 C CA . GLU B 1 161 ? -21.531 -8.562 -11.82 1 98.5 161 GLU B CA 1
ATOM 3794 C C . GLU B 1 161 ? -20.406 -9.062 -12.711 1 98.5 161 GLU B C 1
ATOM 3796 O O . GLU B 1 161 ? -20.5 -10.141 -13.297 1 98.5 161 GLU B O 1
ATOM 3801 N N . LYS B 1 162 ? -19.359 -8.305 -12.82 1 98.75 162 LYS B N 1
ATOM 3802 C CA . LYS B 1 162 ? -18.234 -8.695 -13.656 1 98.75 162 LYS B CA 1
ATOM 3803 C C . LYS B 1 162 ? -17.531 -9.93 -13.094 1 98.75 162 LYS B C 1
ATOM 3805 O O . LYS B 1 162 ? -17.125 -10.812 -13.844 1 98.75 162 LYS B O 1
ATOM 3810 N N . ALA B 1 163 ? -17.422 -9.961 -11.742 1 98.75 163 ALA B N 1
ATOM 3811 C CA . ALA B 1 163 ? -16.797 -11.125 -11.117 1 98.75 163 ALA B CA 1
ATOM 3812 C C . ALA B 1 163 ? -17.641 -12.383 -11.336 1 98.75 163 ALA B C 1
ATOM 3814 O O . ALA B 1 163 ? -17.109 -13.43 -11.727 1 98.75 163 ALA B O 1
ATOM 3815 N N . ALA B 1 164 ? -18.906 -12.273 -11.117 1 98.75 164 ALA B N 1
ATOM 3816 C CA . ALA B 1 164 ? -19.812 -13.406 -11.273 1 98.75 164 ALA B CA 1
ATOM 3817 C C . ALA B 1 164 ? -19.812 -13.914 -12.719 1 98.75 164 ALA B C 1
ATOM 3819 O O . ALA B 1 164 ? -19.797 -15.125 -12.953 1 98.75 164 ALA B O 1
ATOM 3820 N N . SER B 1 165 ? -19.812 -12.984 -13.617 1 98.69 165 SER B N 1
ATOM 3821 C CA . SER B 1 165 ? -19.828 -13.344 -15.031 1 98.69 165 SER B CA 1
ATOM 3822 C C . SER B 1 165 ? -18.609 -14.18 -15.406 1 98.69 165 SER B C 1
ATOM 3824 O O . SER B 1 165 ? -18.703 -15.117 -16.203 1 98.69 165 SER B O 1
ATOM 3826 N N . LEU B 1 166 ? -17.469 -13.867 -14.852 1 98.81 166 LEU B N 1
ATOM 3827 C CA . LEU B 1 166 ? -16.25 -14.609 -15.133 1 98.81 166 LEU B CA 1
ATOM 3828 C C . LEU B 1 166 ? -16.375 -16.062 -14.688 1 98.81 166 LEU B C 1
ATOM 3830 O O . LEU B 1 166 ? -16 -16.984 -15.414 1 98.81 166 LEU B O 1
ATOM 3834 N N . PHE B 1 167 ? -16.891 -16.297 -13.477 1 98.69 167 PHE B N 1
ATOM 3835 C CA . PHE B 1 167 ? -17.031 -17.641 -12.945 1 98.69 167 PHE B CA 1
ATOM 3836 C C . PHE B 1 167 ? -18.078 -18.422 -13.734 1 98.69 167 PHE B C 1
ATOM 3838 O O . PHE B 1 167 ? -17.906 -19.625 -13.984 1 98.69 167 PHE B O 1
ATOM 3845 N N . LEU B 1 168 ? -19.172 -17.75 -14.133 1 98.38 168 LEU B N 1
ATOM 3846 C CA . LEU B 1 168 ? -20.25 -18.406 -14.875 1 98.38 168 LEU B CA 1
ATOM 3847 C C . LEU B 1 168 ? -19.781 -18.797 -16.266 1 98.38 168 LEU B C 1
ATOM 3849 O O . LEU B 1 168 ? -20.125 -19.875 -16.766 1 98.38 168 LEU B O 1
ATOM 3853 N N . GLU B 1 169 ? -19.016 -17.906 -16.875 1 97.94 169 GLU B N 1
ATOM 3854 C CA . GLU B 1 169 ? -18.484 -18.172 -18.203 1 97.94 169 GLU B CA 1
ATOM 3855 C C . GLU B 1 169 ? -17.594 -19.422 -18.188 1 97.94 169 GLU B C 1
ATOM 3857 O O . GLU B 1 169 ? -17.484 -20.125 -19.188 1 97.94 169 GLU B O 1
ATOM 3862 N N . LYS B 1 170 ? -17 -19.719 -17.047 1 97.69 170 LYS B N 1
ATOM 3863 C CA . LYS B 1 170 ? -16.109 -20.859 -16.906 1 97.69 170 LYS B CA 1
ATOM 3864 C C . LYS B 1 170 ? -16.844 -22.062 -16.312 1 97.69 170 LYS B C 1
ATOM 3866 O O . LYS B 1 170 ? -16.234 -23.094 -16.031 1 97.69 170 LYS B O 1
ATOM 3871 N N . ASN B 1 171 ? -18.172 -21.938 -16.094 1 97.69 171 ASN B N 1
ATOM 3872 C CA . ASN B 1 171 ? -19.047 -22.984 -15.578 1 97.69 171 ASN B CA 1
ATOM 3873 C C . ASN B 1 171 ? -18.594 -23.484 -14.211 1 97.69 171 ASN B C 1
ATOM 3875 O O . ASN B 1 171 ? -18.578 -24.688 -13.953 1 97.69 171 ASN B O 1
ATOM 3879 N N . ARG B 1 172 ? -18.094 -22.547 -13.391 1 98.25 172 ARG B N 1
ATOM 3880 C CA . ARG B 1 172 ? -17.75 -22.906 -12.016 1 98.25 172 ARG B CA 1
ATOM 3881 C C . ARG B 1 172 ? -19.016 -23.203 -11.195 1 98.25 172 ARG B C 1
ATOM 3883 O O . ARG B 1 172 ? -20.062 -22.594 -11.422 1 98.25 172 ARG B O 1
ATOM 3890 N N . LYS B 1 173 ? -18.875 -24.109 -10.219 1 98.38 173 LYS B N 1
ATOM 3891 C CA . LYS B 1 173 ? -20.062 -24.625 -9.539 1 98.38 173 LYS B CA 1
ATOM 3892 C C . LYS B 1 173 ? -20.078 -24.219 -8.07 1 98.38 173 LYS B C 1
ATOM 3894 O O . LYS B 1 173 ? -21.141 -24.156 -7.449 1 98.38 173 LYS B O 1
ATOM 3899 N N . LYS B 1 174 ? -18.953 -24.047 -7.457 1 98.75 174 LYS B N 1
ATOM 3900 C CA . LYS B 1 174 ? -18.828 -23.688 -6.047 1 98.75 174 LYS B CA 1
ATOM 3901 C C . LYS B 1 174 ? -17.719 -22.656 -5.844 1 98.75 174 LYS B C 1
ATOM 3903 O O . LYS B 1 174 ? -16.531 -22.984 -5.891 1 98.75 174 LYS B O 1
ATOM 3908 N N . VAL B 1 175 ? -18.125 -21.438 -5.527 1 98.75 175 VAL B N 1
ATOM 3909 C CA . VAL B 1 175 ? -17.188 -20.312 -5.469 1 98.75 175 VAL B CA 1
ATOM 3910 C C . VAL B 1 175 ? -17.078 -19.812 -4.035 1 98.75 175 VAL B C 1
ATOM 3912 O O . VAL B 1 175 ? -18.094 -19.609 -3.365 1 98.75 175 VAL B O 1
ATOM 3915 N N . VAL B 1 176 ? -15.82 -19.656 -3.566 1 98.56 176 VAL B N 1
ATOM 3916 C CA . VAL B 1 176 ? -15.562 -19.031 -2.273 1 98.56 176 VAL B CA 1
ATOM 3917 C C . VAL B 1 176 ? -15.328 -17.531 -2.457 1 98.56 176 VAL B C 1
ATOM 3919 O O . VAL B 1 176 ? -14.539 -17.109 -3.309 1 98.56 176 VAL B O 1
ATOM 3922 N N . GLN B 1 177 ? -16.047 -16.797 -1.762 1 97.44 177 GLN B N 1
ATOM 3923 C CA . GLN B 1 177 ? -15.812 -15.367 -1.667 1 97.44 177 GLN B CA 1
ATOM 3924 C C . GLN B 1 177 ? -15.133 -15.008 -0.348 1 97.44 177 GLN B C 1
ATOM 3926 O O . GLN B 1 177 ? -15.656 -15.305 0.727 1 97.44 177 GLN B O 1
ATOM 3931 N N . LEU B 1 178 ? -13.891 -14.445 -0.454 1 95.62 178 LEU B N 1
ATOM 3932 C CA . LEU B 1 178 ? -13.188 -13.969 0.731 1 95.62 178 LEU B CA 1
ATOM 3933 C C . LEU B 1 178 ? -13.656 -12.578 1.125 1 95.62 178 LEU B C 1
ATOM 3935 O O . LEU B 1 178 ? -13.469 -11.617 0.369 1 95.62 178 LEU B O 1
ATOM 3939 N N . VAL B 1 179 ? -14.219 -12.461 2.32 1 90.69 179 VAL B N 1
ATOM 3940 C CA . VAL B 1 179 ? -14.914 -11.242 2.709 1 90.69 179 VAL B CA 1
ATOM 3941 C C . VAL B 1 179 ? -14.266 -10.656 3.961 1 90.69 179 VAL B C 1
ATOM 3943 O O . VAL B 1 179 ? -13.672 -11.383 4.762 1 90.69 179 VAL B O 1
ATOM 3946 N N . SER B 1 180 ? -14.242 -9.344 3.963 1 81.5 180 SER B N 1
ATOM 3947 C CA . SER B 1 180 ? -13.789 -8.664 5.176 1 81.5 180 SER B CA 1
ATOM 3948 C C . SER B 1 180 ? -14.969 -8.289 6.066 1 81.5 180 SER B C 1
ATOM 3950 O O . SER B 1 180 ? -16.078 -8.062 5.578 1 81.5 180 SER B O 1
ATOM 3952 N N . SER B 1 181 ? -14.727 -8.414 7.328 1 70.69 181 SER B N 1
ATOM 3953 C CA . SER B 1 181 ? -15.75 -7.973 8.273 1 70.69 181 SER B CA 1
ATOM 3954 C C . SER B 1 181 ? -15.586 -6.496 8.617 1 70.69 181 SER B C 1
ATOM 3956 O O . SER B 1 181 ? -14.469 -5.98 8.641 1 70.69 181 SER B O 1
ATOM 3958 N N . HIS B 1 182 ? -16.781 -5.816 8.602 1 64.56 182 HIS B N 1
ATOM 3959 C CA . HIS B 1 182 ? -16.766 -4.391 8.914 1 64.56 182 HIS B CA 1
ATOM 3960 C C . HIS B 1 182 ? -17.797 -4.043 9.977 1 64.56 182 HIS B C 1
ATOM 3962 O O . HIS B 1 182 ? -18.797 -4.742 10.125 1 64.56 182 HIS B O 1
ATOM 3968 N N . THR B 1 183 ? -17.328 -3.061 10.711 1 58.56 183 THR B N 1
ATOM 3969 C CA . THR B 1 183 ? -18.219 -2.592 11.758 1 58.56 183 THR B CA 1
ATOM 3970 C C . THR B 1 183 ? -19.219 -1.582 11.203 1 58.56 183 THR B C 1
ATOM 3972 O O . THR B 1 183 ? -20.281 -1.364 11.789 1 58.56 183 THR B O 1
ATOM 3975 N N . ILE B 1 184 ? -18.875 -0.912 10.195 1 60.81 184 ILE B N 1
ATOM 3976 C CA . ILE B 1 184 ? -19.703 0.143 9.617 1 60.81 184 ILE B CA 1
ATOM 3977 C C . ILE B 1 184 ? -20.266 -0.318 8.273 1 60.81 184 ILE B C 1
ATOM 3979 O O . ILE B 1 184 ? -19.719 -1.208 7.633 1 60.81 184 ILE B O 1
ATOM 3983 N N . LYS B 1 185 ? -21.391 0.294 8.094 1 58.59 185 LYS B N 1
ATOM 3984 C CA . LYS B 1 185 ? -21.953 0.001 6.777 1 58.59 185 LYS B CA 1
ATOM 3985 C C . LYS B 1 185 ? -20.906 0.213 5.68 1 58.59 185 LYS B C 1
ATOM 3987 O O . LYS B 1 185 ? -20.25 1.251 5.637 1 58.59 185 LYS B O 1
ATOM 3992 N N . ASN B 1 186 ? -20.656 -0.742 4.957 1 68.75 186 ASN B N 1
ATOM 3993 C CA . ASN B 1 186 ? -19.656 -0.736 3.893 1 68.75 186 ASN B CA 1
ATOM 3994 C C . ASN B 1 186 ? -20.25 -1.203 2.566 1 68.75 186 ASN B C 1
ATOM 3996 O O . ASN B 1 186 ? -21.203 -1.998 2.551 1 68.75 186 ASN B O 1
ATOM 4000 N N . TYR B 1 187 ? -19.906 -0.492 1.585 1 77.06 187 TYR B N 1
ATOM 4001 C CA . TYR B 1 187 ? -20.359 -0.777 0.231 1 77.06 187 TYR B CA 1
ATOM 4002 C C . TYR B 1 187 ? -20.062 -2.217 -0.161 1 77.06 187 TYR B C 1
ATOM 4004 O O . TYR B 1 187 ? -20.609 -2.738 -1.128 1 77.06 187 TYR B O 1
ATOM 4012 N N . GLU B 1 188 ? -19.281 -2.783 0.652 1 81.44 188 GLU B N 1
ATOM 4013 C CA . GLU B 1 188 ? -18.875 -4.156 0.363 1 81.44 188 GLU B CA 1
ATOM 4014 C C . GLU B 1 188 ? -20.047 -5.121 0.53 1 81.44 188 GLU B C 1
ATOM 4016 O O . GLU B 1 188 ? -20.094 -6.16 -0.133 1 81.44 188 GLU B O 1
ATOM 4021 N N . ASP B 1 189 ? -20.969 -4.797 1.32 1 83.12 189 ASP B N 1
ATOM 4022 C CA . ASP B 1 189 ? -22.125 -5.645 1.554 1 83.12 189 ASP B CA 1
ATOM 4023 C C . ASP B 1 189 ? -22.922 -5.855 0.267 1 83.12 189 ASP B C 1
ATOM 4025 O O . ASP B 1 189 ? -23.375 -6.965 -0.013 1 83.12 189 ASP B O 1
ATOM 4029 N N . GLU B 1 190 ? -23 -4.793 -0.431 1 88.19 190 GLU B N 1
ATOM 4030 C CA . GLU B 1 190 ? -23.734 -4.867 -1.696 1 88.19 190 GLU B CA 1
ATOM 4031 C C . GLU B 1 190 ? -23.016 -5.777 -2.689 1 88.19 190 GLU B C 1
ATOM 4033 O O . GLU B 1 190 ? -23.641 -6.57 -3.385 1 88.19 190 GLU B O 1
ATOM 4038 N N . LYS B 1 191 ? -21.734 -5.605 -2.781 1 93.56 191 LYS B N 1
ATOM 4039 C CA . LYS B 1 191 ? -20.938 -6.449 -3.672 1 93.56 191 LYS B CA 1
ATOM 4040 C C . LYS B 1 191 ? -21.125 -7.926 -3.328 1 93.56 191 LYS B C 1
ATOM 4042 O O . LYS B 1 191 ? -21.359 -8.75 -4.211 1 93.56 191 LYS B O 1
ATOM 4047 N N . GLU B 1 192 ? -21.062 -8.227 -1.998 1 93.94 192 GLU B N 1
ATOM 4048 C CA . GLU B 1 192 ? -21.156 -9.617 -1.545 1 93.94 192 GLU B CA 1
ATOM 4049 C C . GLU B 1 192 ? -22.531 -10.203 -1.85 1 93.94 192 GLU B C 1
ATOM 4051 O O . GLU B 1 192 ? -22.641 -11.344 -2.299 1 93.94 192 GLU B O 1
ATOM 4056 N N . LYS B 1 193 ? -23.531 -9.445 -1.688 1 94.06 193 LYS B N 1
ATOM 4057 C CA . LYS B 1 193 ? -24.906 -9.875 -1.911 1 94.06 193 LYS B CA 1
ATOM 4058 C C . LYS B 1 193 ? -25.188 -10.109 -3.395 1 94.06 193 LYS B C 1
ATOM 4060 O O . LYS B 1 193 ? -25.703 -11.164 -3.777 1 94.06 193 LYS B O 1
ATOM 4065 N N . VAL B 1 194 ? -24.828 -9.148 -4.188 1 97.19 194 VAL B N 1
ATOM 4066 C CA . VAL B 1 194 ? -25.094 -9.227 -5.621 1 97.19 194 VAL B CA 1
ATOM 4067 C C . VAL B 1 194 ? -24.312 -10.391 -6.223 1 97.19 194 VAL B C 1
ATOM 4069 O O . VAL B 1 194 ? -24.828 -11.133 -7.062 1 97.19 194 VAL B O 1
ATOM 4072 N N . PHE B 1 195 ? -23.094 -10.578 -5.801 1 98.19 195 PHE B N 1
ATOM 4073 C CA . PHE B 1 195 ? -22.25 -11.672 -6.262 1 98.19 195 PHE B CA 1
ATOM 4074 C C . PHE B 1 195 ? -22.906 -13.016 -5.965 1 98.19 195 PHE B C 1
ATOM 4076 O O . PHE B 1 195 ? -23.031 -13.859 -6.852 1 98.19 195 PHE B O 1
ATOM 4083 N N . ARG B 1 196 ? -23.312 -13.141 -4.738 1 97.5 196 ARG B N 1
ATOM 4084 C CA . ARG B 1 196 ? -23.953 -14.383 -4.293 1 97.5 196 ARG B CA 1
ATOM 4085 C C . ARG B 1 196 ? -25.234 -14.648 -5.082 1 97.5 196 ARG B C 1
ATOM 4087 O O . ARG B 1 196 ? -25.438 -15.758 -5.582 1 97.5 196 ARG B O 1
ATOM 4094 N N . GLU B 1 197 ? -26.062 -13.672 -5.27 1 97.69 197 GLU B N 1
ATOM 4095 C CA . GLU B 1 197 ? -27.344 -13.812 -5.93 1 97.69 197 GLU B CA 1
ATOM 4096 C C . GLU B 1 197 ? -27.172 -14.195 -7.398 1 97.69 197 GLU B C 1
ATOM 4098 O O . GLU B 1 197 ? -27.891 -15.07 -7.906 1 97.69 197 GLU B O 1
ATOM 4103 N N . MET B 1 198 ? -26.266 -13.562 -8.016 1 98.25 198 MET B N 1
ATOM 4104 C CA . MET B 1 198 ? -26.031 -13.812 -9.438 1 98.25 198 MET B CA 1
ATOM 4105 C C . MET B 1 198 ? -25.578 -15.25 -9.664 1 98.25 198 MET B C 1
ATOM 4107 O O . MET B 1 198 ? -26.016 -15.906 -10.609 1 98.25 198 MET B O 1
ATOM 4111 N N . LEU B 1 199 ? -24.719 -15.734 -8.844 1 98.62 199 LEU B N 1
ATOM 4112 C CA . LEU B 1 199 ? -24.188 -17.094 -8.984 1 98.62 199 LEU B CA 1
ATOM 4113 C C . LEU B 1 199 ? -25.234 -18.125 -8.602 1 98.62 199 LEU B C 1
ATOM 4115 O O . LEU B 1 199 ? -25.422 -19.125 -9.305 1 98.62 199 LEU B O 1
ATOM 4119 N N . GLN B 1 200 ? -25.922 -17.844 -7.523 1 98 200 GLN B N 1
ATOM 4120 C CA . GLN B 1 200 ? -26.922 -18.781 -7.043 1 98 200 GLN B CA 1
ATOM 4121 C C . GLN B 1 200 ? -28.062 -18.938 -8.047 1 98 200 GLN B C 1
ATOM 4123 O O . GLN B 1 200 ? -28.609 -20.031 -8.211 1 98 200 GLN B O 1
ATOM 4128 N N . LYS B 1 201 ? -28.422 -17.875 -8.688 1 97.75 201 LYS B N 1
ATOM 4129 C CA . LYS B 1 201 ? -29.469 -17.906 -9.703 1 97.75 201 LYS B CA 1
ATOM 4130 C C . LYS B 1 201 ? -29.109 -18.844 -10.844 1 97.75 201 LYS B C 1
ATOM 4132 O O . LYS B 1 201 ? -30 -19.391 -11.508 1 97.75 201 LYS B O 1
ATOM 4137 N N . LYS B 1 202 ? -27.891 -19.062 -11.031 1 97.81 202 LYS B N 1
ATOM 4138 C CA . LYS B 1 202 ? -27.422 -19.922 -12.117 1 97.81 202 LYS B CA 1
ATOM 4139 C C . LYS B 1 202 ? -26.984 -21.281 -11.586 1 97.81 202 LYS B C 1
ATOM 4141 O O . LYS B 1 202 ? -26.328 -22.062 -12.297 1 97.81 202 LYS B O 1
ATOM 4146 N N . GLY B 1 203 ? -27.25 -21.531 -10.289 1 97.88 203 GLY B N 1
ATOM 4147 C CA . GLY B 1 203 ? -27.016 -22.844 -9.711 1 97.88 203 GLY B CA 1
ATOM 4148 C C . GLY B 1 203 ? -25.609 -23.016 -9.148 1 97.88 203 GLY B C 1
ATOM 4149 O O . GLY B 1 203 ? -25.188 -24.125 -8.828 1 97.88 203 GLY B O 1
ATOM 4150 N N . CYS B 1 204 ? -24.922 -21.938 -9.031 1 98.31 204 CYS B N 1
ATOM 4151 C CA . CYS B 1 204 ? -23.578 -21.953 -8.469 1 98.31 204 CYS B CA 1
ATOM 4152 C C . CYS B 1 204 ? -23.609 -21.656 -6.969 1 98.31 204 CYS B C 1
ATOM 4154 O O . CYS B 1 204 ? -24.219 -20.672 -6.539 1 98.31 204 CYS B O 1
ATOM 4156 N N . GLU B 1 205 ? -23 -22.484 -6.156 1 98.38 205 GLU B N 1
ATOM 4157 C CA . GLU B 1 205 ? -22.938 -22.281 -4.711 1 98.38 205 GLU B CA 1
ATOM 4158 C C . GLU B 1 205 ? -21.891 -21.234 -4.352 1 98.38 205 GLU B C 1
ATOM 4160 O O . GLU B 1 205 ? -20.828 -21.172 -4.965 1 98.38 205 GLU B O 1
ATOM 4165 N N . VAL B 1 206 ? -22.234 -20.453 -3.34 1 98.44 206 VAL B N 1
ATOM 4166 C CA . VAL B 1 206 ? -21.297 -19.438 -2.857 1 98.44 206 VAL B CA 1
ATOM 4167 C C . VAL B 1 206 ? -21.062 -19.625 -1.36 1 98.44 206 VAL B C 1
ATOM 4169 O O . VAL B 1 206 ? -22.016 -19.734 -0.585 1 98.44 206 VAL B O 1
ATOM 4172 N N . VAL B 1 207 ? -19.766 -19.703 -0.944 1 97.69 207 VAL B N 1
ATOM 4173 C CA . VAL B 1 207 ? -19.391 -19.828 0.459 1 97.69 207 VAL B CA 1
ATOM 4174 C C . VAL B 1 207 ? -18.547 -18.609 0.869 1 97.69 207 VAL B C 1
ATOM 4176 O O . VAL B 1 207 ? -17.578 -18.266 0.2 1 97.69 207 VAL B O 1
ATOM 4179 N N . ASP B 1 208 ? -18.953 -17.984 1.952 1 95.38 208 ASP B N 1
ATOM 4180 C CA . ASP B 1 208 ? -18.203 -16.844 2.465 1 95.38 208 ASP B CA 1
ATOM 4181 C C . ASP B 1 208 ? -17.188 -17.281 3.512 1 95.38 208 ASP B C 1
ATOM 4183 O O . ASP B 1 208 ? -17.516 -18.031 4.434 1 95.38 208 ASP B O 1
ATOM 4187 N N . ILE B 1 209 ? -15.945 -16.859 3.307 1 94.81 209 ILE B N 1
ATOM 4188 C CA . ILE B 1 209 ? -14.898 -17.062 4.301 1 94.81 209 ILE B CA 1
ATOM 4189 C C . ILE B 1 209 ? -14.336 -15.703 4.73 1 94.81 209 ILE B C 1
ATOM 4191 O O . ILE B 1 209 ? -13.898 -14.914 3.891 1 94.81 209 ILE B O 1
ATOM 4195 N N . SER B 1 210 ? -14.289 -15.445 5.988 1 91.44 210 SER B N 1
ATOM 4196 C CA . SER B 1 210 ? -13.852 -14.156 6.508 1 91.44 210 SER B CA 1
ATOM 4197 C C . SER B 1 210 ? -12.328 -14.055 6.543 1 91.44 210 SER B C 1
ATOM 4199 O O . SER B 1 210 ? -11.648 -15.008 6.926 1 91.44 210 SER B O 1
ATOM 4201 N N . VAL B 1 211 ? -11.82 -12.922 6.078 1 90.69 211 VAL B N 1
ATOM 4202 C CA . VAL B 1 211 ? -10.391 -12.656 6.199 1 90.69 211 VAL B CA 1
ATOM 4203 C C . VAL B 1 211 ? -10.094 -11.984 7.539 1 90.69 211 VAL B C 1
ATOM 4205 O O . VAL B 1 211 ? -8.938 -11.852 7.934 1 90.69 211 VAL B O 1
ATOM 4208 N N . GLY B 1 212 ? -11.031 -11.594 8.25 1 82.56 212 GLY B N 1
ATOM 4209 C CA . GLY B 1 212 ? -10.867 -10.914 9.531 1 82.56 212 GLY B CA 1
ATOM 4210 C C . GLY B 1 212 ? -11.281 -9.453 9.492 1 82.56 212 GLY B C 1
ATOM 4211 O O . GLY B 1 212 ? -11.438 -8.883 8.406 1 82.56 212 GLY B O 1
ATOM 4212 N N . TYR B 1 213 ? -11.375 -8.883 10.703 1 73.88 213 TYR B N 1
ATOM 4213 C CA . TYR B 1 213 ? -11.789 -7.488 10.836 1 73.88 213 TYR B CA 1
ATOM 4214 C C . TYR B 1 213 ? -10.602 -6.547 10.664 1 73.88 213 TYR B C 1
ATOM 4216 O O . TYR B 1 213 ? -9.586 -6.68 11.359 1 73.88 213 TYR B O 1
ATOM 4224 N N . ASN B 1 214 ? -10.734 -5.652 9.828 1 73.12 214 ASN B N 1
ATOM 4225 C CA . ASN B 1 214 ? -9.742 -4.605 9.609 1 73.12 214 ASN B CA 1
ATOM 4226 C C . ASN B 1 214 ? -8.336 -5.18 9.516 1 73.12 214 ASN B C 1
ATOM 4228 O O . ASN B 1 214 ? -7.418 -4.699 10.18 1 73.12 214 ASN B O 1
ATOM 4232 N N . THR B 1 215 ? -8.227 -6.242 8.844 1 75.12 215 THR B N 1
ATOM 4233 C CA . THR B 1 215 ? -6.949 -6.93 8.695 1 75.12 215 THR B CA 1
ATOM 4234 C C . THR B 1 215 ? -6.371 -6.719 7.301 1 75.12 215 THR B C 1
ATOM 4236 O O . THR B 1 215 ? -7.047 -6.961 6.301 1 75.12 215 THR B O 1
ATOM 4239 N N . PHE B 1 216 ? -5.152 -6.297 7.254 1 83.5 216 PHE B N 1
ATOM 4240 C CA . PHE B 1 216 ? -4.523 -6.02 5.969 1 83.5 216 PHE B CA 1
ATOM 4241 C C . PHE B 1 216 ? -3.107 -6.582 5.926 1 83.5 216 PHE B C 1
ATOM 4243 O O . PHE B 1 216 ? -2.291 -6.16 5.102 1 83.5 216 PHE B O 1
ATOM 4250 N N . THR B 1 217 ? -2.857 -7.598 6.777 1 86.5 217 THR B N 1
ATOM 4251 C CA . THR B 1 217 ? -1.505 -8.141 6.816 1 86.5 217 THR B CA 1
ATOM 4252 C C . THR B 1 217 ? -1.4 -9.398 5.953 1 86.5 217 THR B C 1
ATOM 4254 O O . THR B 1 217 ? -2.385 -10.109 5.766 1 86.5 217 THR B O 1
ATOM 4257 N N . THR B 1 218 ? -0.228 -9.664 5.508 1 89.81 218 THR B N 1
ATOM 4258 C CA . THR B 1 218 ? 0.055 -10.836 4.684 1 89.81 218 THR B CA 1
ATOM 4259 C C . THR B 1 218 ? -0.325 -12.117 5.414 1 89.81 218 THR B C 1
ATOM 4261 O O . THR B 1 218 ? -0.947 -13.008 4.832 1 89.81 218 THR B O 1
ATOM 4264 N N . GLU B 1 219 ? -0.027 -12.188 6.688 1 91 219 GLU B N 1
ATOM 4265 C CA . GLU B 1 219 ? -0.282 -13.383 7.492 1 91 219 GLU B CA 1
ATOM 4266 C C . GLU B 1 219 ? -1.775 -13.68 7.574 1 91 219 GLU B C 1
ATOM 4268 O O . GLU B 1 219 ? -2.186 -14.844 7.516 1 91 219 GLU B O 1
ATOM 4273 N N . LYS B 1 220 ? -2.551 -12.703 7.656 1 91.44 220 LYS B N 1
ATOM 4274 C CA . LYS B 1 220 ? -3.994 -12.891 7.777 1 91.44 220 LYS B CA 1
ATOM 4275 C C . LYS B 1 220 ? -4.602 -13.359 6.461 1 91.44 220 LYS B C 1
ATOM 4277 O O . LYS B 1 220 ? -5.562 -14.125 6.453 1 91.44 220 LYS B O 1
ATOM 4282 N N . TYR B 1 221 ? -4.082 -12.859 5.395 1 94.25 221 TYR B N 1
ATOM 4283 C CA . TYR B 1 221 ? -4.555 -13.32 4.09 1 94.25 221 TYR B CA 1
ATOM 4284 C C . TYR B 1 221 ? -4.156 -14.766 3.844 1 94.25 221 TYR B C 1
ATOM 4286 O O . TYR B 1 221 ? -4.926 -15.539 3.271 1 94.25 221 TYR B O 1
ATOM 4294 N N . GLN B 1 222 ? -2.955 -15.125 4.297 1 94.5 222 GLN B N 1
ATOM 4295 C CA . GLN B 1 222 ? -2.5 -16.5 4.172 1 94.5 222 GLN B CA 1
ATOM 4296 C C . GLN B 1 222 ? -3.354 -17.453 5.016 1 94.5 222 GLN B C 1
ATOM 4298 O O . GLN B 1 222 ? -3.707 -18.547 4.574 1 94.5 222 GLN B O 1
ATOM 4303 N N . ASP B 1 223 ? -3.727 -16.969 6.203 1 95.06 223 ASP B N 1
ATOM 4304 C CA . ASP B 1 223 ? -4.594 -17.75 7.078 1 95.06 223 ASP B CA 1
ATOM 4305 C C . ASP B 1 223 ? -5.969 -17.953 6.445 1 95.06 223 ASP B C 1
ATOM 4307 O O . ASP B 1 223 ? -6.523 -19.062 6.504 1 95.06 223 ASP B O 1
ATOM 4311 N N . ALA B 1 224 ? -6.469 -16.938 5.863 1 95.19 224 ALA B N 1
ATOM 4312 C CA . ALA B 1 224 ? -7.781 -17.016 5.223 1 95.19 224 ALA B CA 1
ATOM 4313 C C . ALA B 1 224 ? -7.75 -17.969 4.031 1 95.19 224 ALA B C 1
ATOM 4315 O O . ALA B 1 224 ? -8.703 -18.719 3.799 1 95.19 224 ALA B O 1
ATOM 4316 N N . ALA B 1 225 ? -6.738 -17.906 3.287 1 96.75 225 ALA B N 1
ATOM 4317 C CA . ALA B 1 225 ? -6.574 -18.812 2.15 1 96.75 225 ALA B CA 1
ATOM 4318 C C . 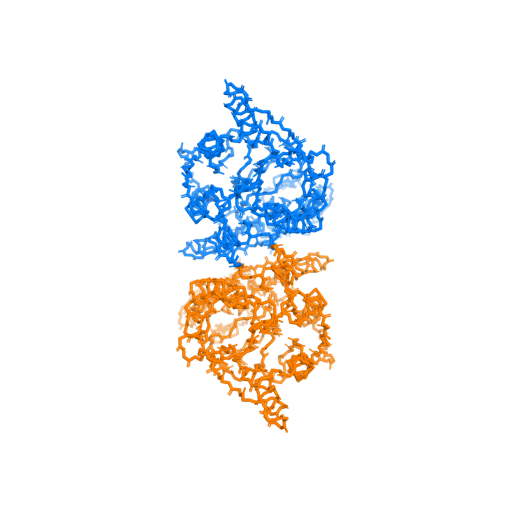ALA B 1 225 ? -6.551 -20.266 2.605 1 96.75 225 ALA B C 1
ATOM 4320 O O . ALA B 1 225 ? -7.23 -21.109 2.027 1 96.75 225 ALA B O 1
ATOM 4321 N N . ALA B 1 226 ? -5.738 -20.516 3.646 1 97.12 226 ALA B N 1
ATOM 4322 C CA . ALA B 1 226 ? -5.664 -21.859 4.184 1 97.12 226 ALA B CA 1
ATOM 4323 C C . ALA B 1 226 ? -7.039 -22.344 4.641 1 97.12 226 ALA B C 1
ATOM 4325 O O . ALA B 1 226 ? -7.434 -23.484 4.355 1 97.12 226 ALA B O 1
ATOM 4326 N N . ARG B 1 227 ? -7.77 -21.484 5.312 1 97.06 227 ARG B N 1
ATOM 4327 C CA . ARG B 1 227 ? -9.102 -21.812 5.812 1 97.06 227 ARG B CA 1
ATOM 4328 C C . ARG B 1 227 ? -10.055 -22.094 4.66 1 97.06 227 ARG B C 1
ATOM 4330 O O . ARG B 1 227 ? -10.891 -23 4.75 1 97.06 227 ARG B O 1
ATOM 4337 N N . ALA B 1 228 ? -9.961 -21.359 3.594 1 97.62 228 ALA B N 1
ATOM 4338 C CA . ALA B 1 228 ? -10.836 -21.562 2.438 1 97.62 228 ALA B CA 1
ATOM 4339 C C . ALA B 1 228 ? -10.664 -22.969 1.87 1 97.62 228 ALA B C 1
ATOM 4341 O O . ALA B 1 228 ? -11.648 -23.672 1.611 1 97.62 228 ALA B O 1
ATOM 4342 N N . PHE B 1 229 ? -9.43 -23.406 1.74 1 97.75 229 PHE B N 1
ATOM 4343 C CA . PHE B 1 229 ? -9.148 -24.719 1.146 1 97.75 229 PHE B CA 1
ATOM 4344 C C . PHE B 1 229 ? -9.5 -25.844 2.111 1 97.75 229 PHE B C 1
ATOM 4346 O O . PHE B 1 229 ? -9.867 -26.938 1.688 1 97.75 229 PHE B O 1
ATOM 4353 N N . GLU B 1 230 ? -9.406 -25.531 3.4 1 97.19 230 GLU B N 1
ATOM 4354 C CA . GLU B 1 230 ? -9.742 -26.531 4.41 1 97.19 230 GLU B CA 1
ATOM 4355 C C . GLU B 1 230 ? -11.258 -26.703 4.531 1 97.19 230 GLU B C 1
ATOM 4357 O O . GLU B 1 230 ? -11.75 -27.812 4.68 1 97.19 230 GLU B O 1
ATOM 4362 N N . THR B 1 231 ? -11.93 -25.625 4.445 1 96.38 231 THR B N 1
ATOM 4363 C CA . THR B 1 231 ? -13.375 -25.609 4.652 1 96.38 231 THR B CA 1
ATOM 4364 C C . THR B 1 231 ? -14.109 -26.047 3.389 1 96.38 231 THR B C 1
ATOM 4366 O O . THR B 1 231 ? -15.156 -26.688 3.463 1 96.38 231 THR B O 1
ATOM 4369 N N . CYS B 1 232 ? -13.562 -25.656 2.225 1 96.56 232 CYS B N 1
ATOM 4370 C CA . CYS B 1 232 ? -14.219 -25.922 0.949 1 96.56 232 CYS B CA 1
ATOM 4371 C C . CYS B 1 232 ? -13.25 -26.562 -0.039 1 96.56 232 CYS B C 1
ATOM 4373 O O . CYS B 1 232 ? -12.914 -25.953 -1.06 1 96.56 232 CYS B O 1
ATOM 4375 N N . ASN B 1 233 ? -13.008 -27.781 0.159 1 94.19 233 ASN B N 1
ATOM 4376 C CA . ASN B 1 233 ? -12 -28.469 -0.635 1 94.19 233 ASN B CA 1
ATOM 4377 C C . ASN B 1 233 ? -12.492 -28.766 -2.049 1 94.19 233 ASN B C 1
ATOM 4379 O O . ASN B 1 233 ? -11.695 -29 -2.955 1 94.19 233 ASN B O 1
ATOM 4383 N N . ASP B 1 234 ? -13.805 -28.703 -2.26 1 97.06 234 ASP B N 1
ATOM 4384 C CA . ASP B 1 234 ? -14.375 -29.031 -3.562 1 97.06 234 ASP B CA 1
ATOM 4385 C C . ASP B 1 234 ? -14.719 -27.766 -4.352 1 97.06 234 ASP B C 1
ATOM 4387 O O . ASP B 1 234 ? -15.359 -27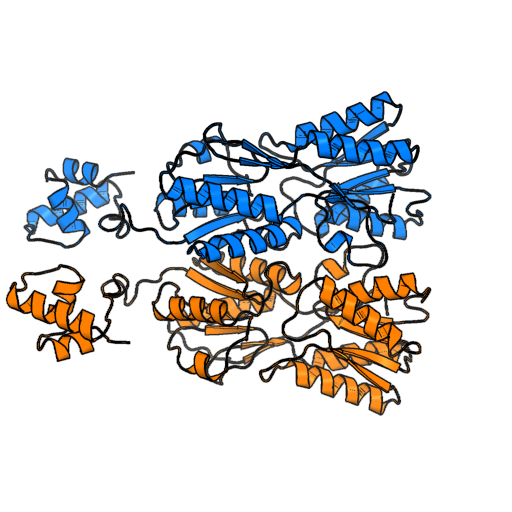.844 -5.398 1 97.06 234 ASP B O 1
ATOM 4391 N N . MET B 1 235 ? -14.203 -26.641 -3.854 1 98.38 235 MET B N 1
ATOM 4392 C CA . MET B 1 235 ? -14.461 -25.406 -4.57 1 98.38 235 MET B CA 1
ATOM 4393 C C . MET B 1 235 ? -13.742 -25.391 -5.914 1 98.38 235 MET B C 1
ATOM 4395 O O . MET B 1 235 ? -12.703 -26.031 -6.074 1 98.38 235 MET B O 1
ATOM 4399 N N . ASP B 1 236 ? -14.328 -24.625 -6.812 1 98.75 236 ASP B N 1
ATOM 4400 C CA . ASP B 1 236 ? -13.656 -24.484 -8.102 1 98.75 236 ASP B CA 1
ATOM 4401 C C . ASP B 1 236 ? -13.539 -23.016 -8.508 1 98.75 236 ASP B C 1
ATOM 4403 O O . ASP B 1 236 ? -13.242 -22.703 -9.664 1 98.75 236 ASP B O 1
ATOM 4407 N N . GLY B 1 237 ? -13.766 -22.078 -7.562 1 98.81 237 GLY B N 1
ATOM 4408 C CA . GLY B 1 237 ? -13.594 -20.656 -7.766 1 98.81 237 GLY B CA 1
ATOM 4409 C C . GLY B 1 237 ? -13.305 -19.906 -6.48 1 98.81 237 GLY B C 1
ATOM 4410 O O . GLY B 1 237 ? -13.82 -20.25 -5.418 1 98.81 237 GLY B O 1
ATOM 4411 N N . ILE B 1 238 ? -12.508 -18.891 -6.562 1 98.81 238 ILE B N 1
ATOM 4412 C CA . ILE B 1 238 ? -12.211 -18.016 -5.43 1 98.81 238 ILE B CA 1
ATOM 4413 C C . ILE B 1 238 ? -12.234 -16.562 -5.887 1 98.81 238 ILE B C 1
ATOM 4415 O O . ILE B 1 238 ? -11.648 -16.219 -6.914 1 98.81 238 ILE B O 1
ATOM 4419 N N . LEU B 1 239 ? -12.945 -15.758 -5.16 1 98.69 239 LEU B N 1
ATOM 4420 C CA . LEU B 1 239 ? -12.938 -14.312 -5.316 1 98.69 239 LEU B CA 1
ATOM 4421 C C . LEU B 1 239 ? -12.375 -13.633 -4.074 1 98.69 239 LEU B C 1
ATOM 4423 O O . LEU B 1 239 ? -12.82 -13.898 -2.957 1 98.69 239 LEU B O 1
ATOM 4427 N N . GLY B 1 240 ? -11.336 -12.805 -4.246 1 97.06 240 GLY B N 1
ATOM 4428 C CA . GLY B 1 240 ? -10.766 -12.039 -3.148 1 97.06 240 GLY B CA 1
ATOM 4429 C C . GLY B 1 240 ? -9.984 -10.828 -3.609 1 97.06 240 GLY B C 1
ATOM 4430 O O . GLY B 1 240 ? -9.719 -10.664 -4.805 1 97.06 240 GLY B O 1
ATOM 4431 N N . VAL B 1 241 ? -9.703 -9.945 -2.68 1 95.69 241 VAL B N 1
ATOM 4432 C CA . VAL B 1 241 ? -8.828 -8.82 -3.02 1 95.69 241 VAL B CA 1
ATOM 4433 C C . VAL B 1 241 ? -7.465 -9.344 -3.459 1 95.69 241 VAL B C 1
ATOM 4435 O O . VAL B 1 241 ? -7.156 -10.523 -3.281 1 95.69 241 VAL B O 1
ATOM 4438 N N . ASP B 1 242 ? -6.652 -8.531 -4.035 1 96.88 242 ASP B N 1
ATOM 4439 C CA . ASP B 1 242 ? -5.395 -8.914 -4.668 1 96.88 242 ASP B CA 1
ATOM 4440 C C . ASP B 1 242 ? -4.559 -9.797 -3.742 1 96.88 242 ASP B C 1
ATOM 4442 O O . ASP B 1 242 ? -4.102 -10.867 -4.141 1 96.88 242 ASP B O 1
ATOM 4446 N N . MET B 1 243 ? -4.395 -9.359 -2.488 1 95.75 243 MET B N 1
ATOM 4447 C CA . MET B 1 243 ? -3.529 -10.055 -1.542 1 95.75 243 MET B CA 1
ATOM 4448 C C . MET B 1 243 ? -4.113 -11.414 -1.174 1 95.75 243 MET B C 1
ATOM 4450 O O . MET B 1 243 ? -3.377 -12.391 -1.019 1 95.75 243 MET B O 1
ATOM 4454 N N . ALA B 1 244 ? -5.387 -11.477 -1.054 1 95.81 244 ALA B N 1
ATOM 4455 C CA . ALA B 1 244 ? -6.051 -12.742 -0.744 1 95.81 244 ALA B CA 1
ATOM 4456 C C . ALA B 1 244 ? -5.965 -13.703 -1.92 1 95.81 244 ALA B C 1
ATOM 4458 O O . ALA B 1 244 ? -5.719 -14.898 -1.732 1 95.81 244 ALA B O 1
ATOM 4459 N N . ALA B 1 245 ? -6.234 -13.156 -3.094 1 97.19 245 ALA B N 1
ATOM 4460 C CA . ALA B 1 245 ? -6.129 -13.977 -4.301 1 97.19 245 ALA B CA 1
ATOM 4461 C C . ALA B 1 245 ? -4.719 -14.539 -4.457 1 97.19 245 ALA B C 1
ATOM 4463 O O . ALA B 1 245 ? -4.547 -15.711 -4.785 1 97.19 245 ALA B O 1
ATOM 4464 N N . ALA B 1 246 ? -3.74 -13.703 -4.207 1 96.19 246 ALA B N 1
ATOM 4465 C CA . ALA B 1 246 ? -2.348 -14.141 -4.301 1 96.19 246 ALA B CA 1
ATOM 4466 C C . ALA B 1 246 ? -2.049 -15.234 -3.281 1 96.19 246 ALA B C 1
ATOM 4468 O O . ALA B 1 246 ? -1.354 -16.203 -3.59 1 96.19 246 ALA B O 1
ATOM 4469 N N . ALA B 1 247 ? -2.549 -15.078 -2.059 1 95.94 247 ALA B N 1
ATOM 4470 C CA . ALA B 1 247 ? -2.371 -16.094 -1.022 1 95.94 247 ALA B CA 1
ATOM 4471 C C . ALA B 1 247 ? -3.029 -17.406 -1.424 1 95.94 247 ALA B C 1
ATOM 4473 O O . ALA B 1 247 ? -2.518 -18.484 -1.112 1 95.94 247 ALA B O 1
ATOM 4474 N N . CYS B 1 248 ? -4.109 -17.328 -2.109 1 97.38 248 CYS B N 1
ATOM 4475 C CA . CYS B 1 248 ? -4.82 -18.516 -2.541 1 97.38 248 CYS B CA 1
ATOM 4476 C C . CYS B 1 248 ? -4.059 -19.234 -3.646 1 97.38 248 CYS B C 1
ATOM 4478 O O . CYS B 1 248 ? -4.129 -20.469 -3.76 1 97.38 248 CYS B O 1
ATOM 4480 N N . MET B 1 249 ? -3.346 -18.484 -4.477 1 97 249 MET B N 1
ATOM 4481 C CA . MET B 1 249 ? -2.48 -19.125 -5.465 1 97 249 MET B CA 1
ATOM 4482 C C . MET B 1 249 ? -1.459 -20.031 -4.793 1 97 249 MET B C 1
ATOM 4484 O O . MET B 1 249 ? -1.167 -21.125 -5.293 1 97 249 MET B O 1
ATOM 4488 N N . ARG B 1 250 ? -0.923 -19.547 -3.666 1 95.75 250 ARG B N 1
ATOM 4489 C CA . ARG B 1 250 ? 0.042 -20.328 -2.904 1 95.75 250 ARG B CA 1
ATOM 4490 C C . ARG B 1 250 ? -0.589 -21.625 -2.383 1 95.75 250 ARG B C 1
ATOM 4492 O O . ARG B 1 250 ? -0.017 -22.703 -2.531 1 95.75 250 ARG B O 1
ATOM 4499 N N . GLU B 1 251 ? -1.762 -21.484 -1.807 1 96.62 251 GLU B N 1
ATOM 4500 C CA . GLU B 1 251 ? -2.455 -22.641 -1.246 1 96.62 251 GLU B CA 1
ATOM 4501 C C . GLU B 1 251 ? -2.824 -23.641 -2.336 1 96.62 251 GLU B C 1
ATOM 4503 O O . GLU B 1 251 ? -2.754 -24.859 -2.123 1 96.62 251 GLU B O 1
ATOM 4508 N N . ALA B 1 252 ? -3.264 -23.125 -3.484 1 97.19 252 ALA B N 1
ATOM 4509 C CA . ALA B 1 252 ? -3.586 -24 -4.613 1 97.19 252 ALA B CA 1
ATOM 4510 C C . ALA B 1 252 ? -2.371 -24.812 -5.035 1 97.19 252 ALA B C 1
ATOM 4512 O O . ALA B 1 252 ? -2.48 -26.031 -5.262 1 97.19 252 ALA B O 1
ATOM 4513 N N . GLN B 1 253 ? -1.255 -24.156 -5.125 1 95.25 253 GLN B N 1
ATOM 4514 C CA . GLN B 1 253 ? -0.016 -24.828 -5.508 1 95.25 253 GLN B CA 1
ATOM 4515 C C . GLN B 1 253 ? 0.359 -25.906 -4.496 1 95.25 253 GLN B C 1
ATOM 4517 O O . GLN B 1 253 ? 0.709 -27.016 -4.875 1 95.25 253 GLN B O 1
ATOM 4522 N N . LEU B 1 254 ? 0.25 -25.594 -3.232 1 95.25 254 LEU B N 1
ATOM 4523 C CA . LEU B 1 254 ? 0.621 -26.5 -2.162 1 95.25 254 LEU B CA 1
ATOM 4524 C C . LEU B 1 254 ? -0.273 -27.734 -2.172 1 95.25 254 LEU B C 1
ATOM 4526 O O . LEU B 1 254 ? 0.168 -28.828 -1.81 1 95.25 254 LEU B O 1
ATOM 4530 N N . ARG B 1 255 ? -1.433 -27.562 -2.68 1 96.25 255 ARG B N 1
ATOM 4531 C CA . ARG B 1 255 ? -2.418 -28.641 -2.613 1 96.25 255 ARG B CA 1
ATOM 4532 C C . ARG B 1 255 ? -2.561 -29.328 -3.963 1 96.25 255 ARG B C 1
ATOM 4534 O O . ARG B 1 255 ? -3.416 -30.203 -4.133 1 96.25 255 ARG B O 1
ATOM 4541 N N . GLY B 1 256 ? -1.828 -28.906 -4.883 1 95.69 256 GLY B N 1
ATOM 4542 C CA . GLY B 1 256 ? -1.775 -29.562 -6.18 1 95.69 256 GLY B CA 1
ATOM 4543 C C . GLY B 1 256 ? -2.965 -29.234 -7.062 1 95.69 256 GLY B C 1
ATOM 4544 O O . GLY B 1 256 ? -3.301 -30.016 -7.965 1 95.69 256 GLY B O 1
ATOM 4545 N N . ARG B 1 257 ? -3.621 -28.094 -6.77 1 96.94 257 ARG B N 1
ATOM 4546 C CA . ARG B 1 257 ? -4.734 -27.656 -7.602 1 96.94 257 ARG B CA 1
ATOM 4547 C C . ARG B 1 257 ? -4.23 -26.859 -8.805 1 96.94 257 ARG B C 1
ATOM 4549 O O . ARG B 1 257 ? -3.363 -26 -8.672 1 96.94 257 ARG B O 1
ATOM 4556 N N . LYS B 1 258 ? -4.754 -27.172 -9.984 1 96.88 258 LYS B N 1
ATOM 4557 C CA . LYS B 1 258 ? -4.34 -26.484 -11.203 1 96.88 258 LYS B CA 1
ATOM 4558 C C . LYS B 1 258 ? -5.195 -25.25 -11.445 1 96.88 258 LYS B C 1
ATOM 4560 O O . LYS B 1 258 ? -6.422 -25.328 -11.531 1 96.88 258 LYS B O 1
ATOM 4565 N N . VAL B 1 259 ? -4.598 -24.172 -11.57 1 97.5 259 VAL B N 1
ATOM 4566 C CA . VAL B 1 259 ? -5.246 -22.906 -11.922 1 97.5 259 VAL B CA 1
ATOM 4567 C C . VAL B 1 259 ? -4.918 -22.531 -13.359 1 97.5 259 VAL B C 1
ATOM 4569 O O . VAL B 1 259 ? -3.744 -22.438 -13.734 1 97.5 259 VAL B O 1
ATOM 4572 N N . PRO B 1 260 ? -5.871 -22.406 -14.164 1 97.12 260 PRO B N 1
ATOM 4573 C CA . PRO B 1 260 ? -7.309 -22.25 -13.906 1 97.12 260 PRO B CA 1
ATOM 4574 C C . PRO B 1 260 ? -8.086 -23.531 -14.188 1 97.12 260 PRO B C 1
ATOM 4576 O O . PRO B 1 260 ? -9.32 -23.531 -14.141 1 97.12 260 PRO B O 1
ATOM 4579 N N . GLU B 1 261 ? -7.457 -24.547 -14.5 1 97.12 261 GLU B N 1
ATOM 4580 C CA . GLU B 1 261 ? -8.148 -25.734 -14.992 1 97.12 261 GLU B CA 1
ATOM 4581 C C . GLU B 1 261 ? -9.125 -26.281 -13.945 1 97.12 261 GLU B C 1
ATOM 4583 O O . GLU B 1 261 ? -10.297 -26.516 -14.258 1 97.12 261 GLU B O 1
ATOM 4588 N N . ASP B 1 262 ? -8.641 -26.391 -12.648 1 96 262 ASP B N 1
ATOM 4589 C CA . ASP B 1 262 ? -9.445 -26.922 -11.555 1 96 262 ASP B CA 1
ATOM 4590 C C . ASP B 1 262 ? -10.094 -25.812 -10.75 1 96 262 ASP B C 1
ATOM 4592 O O . ASP B 1 262 ? -11.141 -26.016 -10.133 1 96 262 ASP B O 1
ATOM 4596 N N . LEU B 1 263 ? -9.43 -24.75 -10.758 1 98.19 263 LEU B N 1
ATOM 4597 C CA . LEU B 1 263 ? -9.789 -23.656 -9.844 1 98.19 263 LEU B CA 1
ATOM 4598 C C . LEU B 1 263 ? -9.562 -22.297 -10.492 1 98.19 263 LEU B C 1
ATOM 4600 O O . LEU B 1 263 ? -8.469 -22.031 -11 1 98.19 263 LEU B O 1
ATOM 4604 N N . SER B 1 264 ? -10.641 -21.531 -10.578 1 98.75 264 SER B N 1
ATOM 4605 C CA . SER B 1 264 ? -10.492 -20.141 -11.008 1 98.75 264 SER B CA 1
ATOM 4606 C C . SER B 1 264 ? -10.242 -19.219 -9.812 1 98.75 264 SER B C 1
ATOM 4608 O O . SER B 1 264 ? -10.859 -19.391 -8.758 1 98.75 264 SER B O 1
ATOM 4610 N N . ILE B 1 265 ? -9.312 -18.312 -9.93 1 98.69 265 ILE B N 1
ATOM 4611 C CA . ILE B 1 265 ? -9.047 -17.297 -8.914 1 98.69 265 ILE B CA 1
ATOM 4612 C C . ILE B 1 265 ? -9.148 -15.914 -9.531 1 98.69 265 ILE B C 1
ATOM 4614 O O . ILE B 1 265 ? -8.438 -15.602 -10.492 1 98.69 265 ILE B O 1
ATOM 4618 N N . VAL B 1 266 ? -10.039 -15.094 -9.07 1 98.88 266 VAL B N 1
ATOM 4619 C CA . VAL B 1 266 ? -10.266 -13.734 -9.547 1 98.88 266 VAL B CA 1
ATOM 4620 C C . VAL B 1 266 ? -9.945 -12.734 -8.438 1 98.88 266 VAL B C 1
ATOM 4622 O O . VAL B 1 266 ? -10.43 -12.883 -7.309 1 98.88 266 VAL B O 1
ATOM 4625 N N . ALA B 1 267 ? -9.109 -11.789 -8.766 1 98.62 267 ALA B N 1
ATOM 4626 C CA . ALA B 1 267 ? -8.711 -10.766 -7.809 1 98.62 267 ALA B CA 1
ATOM 4627 C C . ALA B 1 267 ? -9.578 -9.516 -7.957 1 98.62 267 ALA B C 1
ATOM 4629 O O . ALA B 1 267 ? -10.148 -9.273 -9.023 1 98.62 267 ALA B O 1
ATOM 4630 N N . ILE B 1 268 ? -9.703 -8.75 -6.855 1 98 268 ILE B N 1
ATOM 4631 C CA . ILE B 1 268 ? -10.352 -7.445 -6.859 1 98 268 ILE B CA 1
ATOM 4632 C C . ILE B 1 268 ? -9.336 -6.367 -6.48 1 98 268 ILE B C 1
ATOM 4634 O O . ILE B 1 268 ? -8.578 -6.531 -5.52 1 98 268 ILE B O 1
ATOM 4638 N N . ASP B 1 269 ? -9.289 -5.203 -7.133 1 97.62 269 ASP B N 1
ATOM 4639 C CA . ASP B 1 269 ? -8.469 -3.996 -7.066 1 97.62 269 ASP B CA 1
ATOM 4640 C C . ASP B 1 269 ? -7.609 -3.846 -8.32 1 97.62 269 ASP B C 1
ATOM 4642 O O . ASP B 1 269 ? -7.535 -2.76 -8.898 1 97.62 269 ASP B O 1
ATOM 4646 N N . GLY B 1 270 ? -6.91 -4.988 -8.672 1 98.06 270 GLY B N 1
ATOM 4647 C CA . GLY B 1 270 ? -6.117 -4.957 -9.891 1 98.06 270 GLY B CA 1
ATOM 4648 C C . GLY B 1 270 ? -4.867 -4.109 -9.766 1 98.06 270 GLY B C 1
ATOM 4649 O O . GLY B 1 270 ? -4.523 -3.361 -10.688 1 98.06 270 GLY B O 1
ATOM 4650 N N . THR B 1 271 ? -4.168 -4.195 -8.633 1 97.38 271 THR B N 1
ATOM 4651 C CA . THR B 1 271 ? -2.926 -3.455 -8.445 1 97.38 271 THR B CA 1
ATOM 4652 C C . THR B 1 271 ? -1.77 -4.141 -9.164 1 97.38 271 THR B C 1
ATOM 4654 O O . THR B 1 271 ? -1.971 -5.133 -9.867 1 97.38 271 THR B O 1
ATOM 4657 N N . TYR B 1 272 ? -0.573 -3.629 -8.945 1 94.81 272 TYR B N 1
ATOM 4658 C CA . TYR B 1 272 ? 0.621 -4.117 -9.625 1 94.81 272 TYR B CA 1
ATOM 4659 C C . TYR B 1 272 ? 0.893 -5.574 -9.273 1 94.81 272 TYR B C 1
ATOM 4661 O O . TYR B 1 272 ? 1.492 -6.309 -10.055 1 94.81 272 TYR B O 1
ATOM 4669 N N . ILE B 1 273 ? 0.407 -6.051 -8.117 1 94.06 273 ILE B N 1
ATOM 4670 C CA . ILE B 1 273 ? 0.768 -7.391 -7.672 1 94.06 273 ILE B CA 1
ATOM 4671 C C . ILE B 1 273 ? 0.083 -8.438 -8.555 1 94.06 273 ILE B C 1
ATOM 4673 O O . ILE B 1 273 ? 0.491 -9.602 -8.578 1 94.06 273 ILE B O 1
ATOM 4677 N N . THR B 1 274 ? -0.979 -7.957 -9.273 1 96.19 274 THR B N 1
ATOM 4678 C CA . THR B 1 274 ? -1.677 -8.891 -10.148 1 96.19 274 THR B CA 1
ATOM 4679 C C . THR B 1 274 ? -0.925 -9.062 -11.469 1 96.19 274 THR B C 1
ATOM 4681 O O . THR B 1 274 ? -1.257 -9.938 -12.273 1 96.19 274 THR B O 1
ATOM 4684 N N . LYS B 1 275 ? 0.109 -8.219 -11.609 1 93 275 LYS B N 1
ATOM 4685 C CA . LYS B 1 275 ? 0.792 -8.18 -12.898 1 93 275 LYS B CA 1
ATOM 4686 C C . LYS B 1 275 ? 2.24 -8.641 -12.773 1 93 275 LYS B C 1
ATOM 4688 O O . LYS B 1 275 ? 2.99 -8.625 -13.75 1 93 275 LYS B O 1
ATOM 4693 N N . ILE B 1 276 ? 2.5 -8.953 -11.477 1 86.25 276 ILE B N 1
ATOM 4694 C CA . ILE B 1 276 ? 3.885 -9.352 -11.258 1 86.25 276 ILE B CA 1
ATOM 4695 C C . ILE B 1 276 ? 3.934 -10.812 -10.812 1 86.25 276 ILE B C 1
ATOM 4697 O O . ILE B 1 276 ? 2.928 -11.367 -10.367 1 86.25 276 ILE B O 1
ATOM 4701 N N . GLY B 1 277 ? 4.742 -11.719 -11.312 1 87.38 277 GLY B N 1
ATOM 4702 C CA . GLY B 1 277 ? 4.875 -13.133 -11.008 1 87.38 277 GLY B CA 1
ATOM 4703 C C . GLY B 1 277 ? 4.832 -14.023 -12.234 1 87.38 277 GLY B C 1
ATOM 4704 O O . GLY B 1 277 ? 4.855 -13.531 -13.367 1 87.38 277 GLY B O 1
ATOM 4705 N N . PRO B 1 278 ? 4.68 -15.273 -11.891 1 91.06 278 PRO B N 1
ATOM 4706 C CA . PRO B 1 278 ? 4.727 -16.203 -13.023 1 91.06 278 PRO B CA 1
ATOM 4707 C C . PRO B 1 278 ? 3.439 -16.188 -13.852 1 91.06 278 PRO B C 1
ATOM 4709 O O . PRO B 1 278 ? 3.463 -16.484 -15.047 1 91.06 278 PRO B O 1
ATOM 4712 N N . GLU B 1 279 ? 2.34 -15.82 -13.188 1 93.69 279 GLU B N 1
ATOM 4713 C CA . GLU B 1 279 ? 1.061 -15.703 -13.883 1 93.69 279 GLU B CA 1
ATOM 4714 C C . GLU B 1 279 ? 0.416 -14.344 -13.633 1 93.69 279 GLU B C 1
ATOM 4716 O O . GLU B 1 279 ? 0.476 -13.82 -12.516 1 93.69 279 GLU B O 1
ATOM 4721 N N . ILE B 1 280 ? -0.161 -13.836 -14.688 1 95.5 280 ILE B N 1
ATOM 4722 C CA . ILE B 1 280 ? -1.009 -12.656 -14.539 1 95.5 280 ILE B CA 1
ATOM 4723 C C . ILE B 1 280 ? -2.361 -13.062 -13.961 1 95.5 280 ILE B C 1
ATOM 4725 O O . ILE B 1 280 ? -3.02 -13.969 -14.477 1 95.5 280 ILE B O 1
ATOM 4729 N N . LEU B 1 281 ? -2.762 -12.422 -12.898 1 97.62 281 LEU B N 1
ATOM 4730 C CA . LEU B 1 281 ? -4.043 -12.758 -12.281 1 97.62 281 LEU B CA 1
ATOM 4731 C C . LEU B 1 281 ? -5.195 -12.109 -13.039 1 97.62 281 LEU B C 1
ATOM 4733 O O . LEU B 1 281 ? -5.094 -10.961 -13.469 1 97.62 281 LEU B O 1
ATOM 4737 N N . THR B 1 282 ? -6.266 -12.859 -13.258 1 98.75 282 THR B N 1
ATOM 4738 C CA . THR B 1 282 ? -7.527 -12.242 -13.648 1 98.75 282 THR B CA 1
ATOM 4739 C C . THR B 1 282 ? -8.055 -11.352 -12.523 1 98.75 282 THR B C 1
ATOM 4741 O O . THR B 1 282 ? -8.062 -11.75 -11.359 1 98.75 282 THR B O 1
ATOM 4744 N N . ALA B 1 283 ? -8.398 -10.125 -12.898 1 98.88 283 ALA B N 1
ATOM 4745 C CA . ALA B 1 283 ? -8.734 -9.195 -11.82 1 98.88 283 ALA B CA 1
ATOM 4746 C C . ALA B 1 283 ? -9.812 -8.211 -12.266 1 98.88 283 ALA B C 1
ATOM 4748 O O . ALA B 1 283 ? -9.906 -7.863 -13.445 1 98.88 283 ALA B O 1
ATOM 4749 N N . ILE B 1 284 ? -10.719 -7.84 -11.336 1 98.88 284 ILE B N 1
ATOM 4750 C CA . ILE B 1 284 ? -11.539 -6.645 -11.477 1 98.88 284 ILE B CA 1
ATOM 4751 C C . ILE B 1 284 ? -10.742 -5.414 -11.062 1 98.88 284 ILE B C 1
ATOM 4753 O O . ILE B 1 284 ? -10.359 -5.27 -9.898 1 98.88 284 ILE B O 1
ATOM 4757 N N . VAL B 1 285 ? -10.5 -4.523 -12 1 98.81 285 VAL B N 1
ATOM 4758 C CA . VAL B 1 285 ? -9.547 -3.434 -11.805 1 98.81 285 VAL B CA 1
ATOM 4759 C C . VAL B 1 285 ? -10.289 -2.166 -11.391 1 98.81 285 VAL B C 1
ATOM 4761 O O . VAL B 1 285 ? -11.242 -1.748 -12.062 1 98.81 285 VAL B O 1
ATOM 4764 N N . GLN B 1 286 ? -9.945 -1.611 -10.25 1 98.56 286 GLN B N 1
ATOM 4765 C CA . GLN B 1 286 ? -10.438 -0.305 -9.828 1 98.56 286 GLN B CA 1
ATOM 4766 C C . GLN B 1 286 ? -9.562 0.817 -10.367 1 98.56 286 GLN B C 1
ATOM 4768 O O . GLN B 1 286 ? -8.336 0.684 -10.414 1 98.56 286 GLN B O 1
ATOM 4773 N N . PRO B 1 287 ? -10.109 1.864 -10.844 1 98.69 287 PRO B N 1
ATOM 4774 C CA . PRO B 1 287 ? -9.32 3.004 -11.312 1 98.69 287 PRO B CA 1
ATOM 4775 C C . PRO B 1 287 ? -8.781 3.861 -10.164 1 98.69 287 PRO B C 1
ATOM 4777 O O . PRO B 1 287 ? -9.211 5.004 -9.992 1 98.69 287 PRO B O 1
ATOM 4780 N N . ILE B 1 288 ? -7.789 3.432 -9.492 1 98.5 288 ILE B N 1
ATOM 4781 C CA . ILE B 1 288 ? -7.285 3.994 -8.242 1 98.5 288 ILE B CA 1
ATOM 4782 C C . ILE B 1 288 ? -6.781 5.414 -8.484 1 98.5 288 ILE B C 1
ATOM 4784 O O . ILE B 1 288 ? -7.012 6.309 -7.664 1 98.5 288 ILE B O 1
ATOM 4788 N N . GLU B 1 289 ? -6.074 5.652 -9.57 1 98.44 289 GLU B N 1
ATOM 4789 C CA . GLU B 1 289 ? -5.543 6.977 -9.883 1 98.44 289 GLU B CA 1
ATOM 4790 C C . GLU B 1 289 ? -6.664 7.996 -10.047 1 98.44 289 GLU B C 1
ATOM 4792 O O . GLU B 1 289 ? -6.605 9.086 -9.477 1 98.44 289 GLU B O 1
ATOM 4797 N N . GLU B 1 290 ? -7.695 7.598 -10.805 1 98.69 290 GLU B N 1
ATOM 4798 C CA . GLU B 1 290 ? -8.828 8.492 -11.023 1 98.69 290 GLU B CA 1
ATOM 4799 C C . GLU B 1 290 ? -9.586 8.758 -9.727 1 98.69 290 GLU B C 1
ATOM 4801 O O . GLU B 1 290 ? -10.016 9.883 -9.469 1 98.69 290 GLU B O 1
ATOM 4806 N N . MET B 1 291 ? -9.719 7.754 -8.961 1 98.5 291 MET B N 1
ATOM 4807 C CA . MET B 1 291 ? -10.383 7.895 -7.664 1 98.5 291 MET B CA 1
ATOM 4808 C C . MET B 1 291 ? -9.609 8.844 -6.754 1 98.5 291 MET B C 1
ATOM 4810 O O . MET B 1 291 ? -10.203 9.703 -6.102 1 98.5 291 MET B O 1
ATOM 4814 N N . ALA B 1 292 ? -8.312 8.68 -6.734 1 98.62 292 ALA B N 1
ATOM 4815 C CA . ALA B 1 292 ? -7.461 9.547 -5.922 1 98.62 292 ALA B CA 1
ATOM 4816 C C . ALA B 1 292 ? -7.582 11 -6.371 1 98.62 292 ALA B C 1
ATOM 4818 O O . ALA B 1 292 ? -7.707 11.906 -5.543 1 98.62 292 ALA B O 1
ATOM 4819 N N . GLN B 1 293 ? -7.516 11.242 -7.656 1 98.5 293 GLN B N 1
ATOM 4820 C CA . GLN B 1 293 ? -7.633 12.578 -8.219 1 98.5 293 GLN B CA 1
ATOM 4821 C C . GLN B 1 293 ? -8.969 13.219 -7.844 1 98.5 293 GLN B C 1
ATOM 4823 O O . GLN B 1 293 ? -9.023 14.398 -7.492 1 98.5 293 GLN B O 1
ATOM 4828 N N . LYS B 1 294 ? -10.039 12.406 -7.941 1 98.25 294 LYS B N 1
ATOM 4829 C CA . LYS B 1 294 ? -11.359 12.898 -7.594 1 98.25 294 LYS B CA 1
ATOM 4830 C C . LYS B 1 294 ? -11.445 13.266 -6.117 1 98.25 294 LYS B C 1
ATOM 4832 O O . LYS B 1 294 ? -11.984 14.312 -5.758 1 98.25 294 LYS B O 1
ATOM 4837 N N . LEU B 1 295 ? -10.906 12.453 -5.277 1 98.12 295 LEU B N 1
ATOM 4838 C CA . LEU B 1 295 ? -10.938 12.695 -3.842 1 98.12 295 LEU B CA 1
ATOM 4839 C C . LEU B 1 295 ? -10.172 13.969 -3.492 1 98.12 295 LEU B C 1
ATOM 4841 O O . LEU B 1 295 ? -10.625 14.766 -2.664 1 98.12 295 LEU B O 1
ATOM 4845 N N . VAL B 1 296 ? -9.016 14.148 -4.098 1 98.25 296 VAL B N 1
ATOM 4846 C CA . VAL B 1 296 ? -8.211 15.344 -3.859 1 98.25 296 VAL B CA 1
ATOM 4847 C C . VAL B 1 296 ? -8.969 16.578 -4.332 1 98.25 296 VAL B C 1
ATOM 4849 O O . VAL B 1 296 ? -8.977 17.609 -3.65 1 98.25 296 VAL B O 1
ATOM 4852 N N . SER B 1 297 ? -9.617 16.469 -5.516 1 97.62 297 SER B N 1
ATOM 4853 C CA . SER B 1 297 ? -10.43 17.578 -6.012 1 97.62 297 SER B CA 1
ATOM 4854 C C . SER B 1 297 ? -11.531 17.953 -5.023 1 97.62 297 SER B C 1
ATOM 4856 O O . SER B 1 297 ? -11.766 19.125 -4.754 1 97.62 297 SER B O 1
ATOM 4858 N N . MET B 1 298 ? -12.109 16.953 -4.473 1 97.5 298 MET B N 1
ATOM 4859 C CA . MET B 1 298 ? -13.211 17.156 -3.539 1 97.5 298 MET B CA 1
ATOM 4860 C C . MET B 1 298 ? -12.719 17.797 -2.248 1 97.5 298 MET B C 1
ATOM 4862 O O . MET B 1 298 ? -13.32 18.766 -1.753 1 97.5 298 MET B O 1
ATOM 4866 N N . ILE B 1 299 ? -11.641 17.281 -1.667 1 97.31 299 ILE B N 1
ATOM 4867 C CA . ILE B 1 299 ? -11.156 17.781 -0.386 1 97.31 299 ILE B CA 1
ATOM 4868 C C . ILE B 1 299 ? -10.68 19.234 -0.539 1 97.31 299 ILE B C 1
ATOM 4870 O O . ILE B 1 299 ? -10.891 20.047 0.353 1 97.31 299 ILE B O 1
ATOM 4874 N N . ILE B 1 300 ? -10.031 19.562 -1.676 1 96.38 300 ILE B N 1
ATOM 4875 C CA . ILE B 1 300 ? -9.547 20.922 -1.907 1 96.38 300 ILE B CA 1
ATOM 4876 C C . ILE B 1 300 ? -10.734 21.859 -2.09 1 96.38 300 ILE B C 1
ATOM 4878 O O . ILE B 1 300 ? -10.719 22.984 -1.589 1 96.38 300 ILE B O 1
ATOM 4882 N N . SER B 1 301 ? -11.742 21.391 -2.789 1 95.88 301 SER B N 1
ATOM 4883 C CA . SER B 1 301 ? -12.953 22.203 -2.93 1 95.88 301 SER B CA 1
ATOM 4884 C C . SER B 1 301 ? -13.555 22.547 -1.568 1 95.88 301 SER B C 1
ATOM 4886 O O . SER B 1 301 ? -13.945 23.688 -1.328 1 95.88 301 SER B O 1
ATOM 4888 N N . GLN B 1 302 ? -13.578 21.594 -0.707 1 94.94 302 GLN B N 1
ATOM 4889 C CA . GLN B 1 302 ? -14.094 21.828 0.637 1 94.94 302 GLN B CA 1
ATOM 4890 C C . GLN B 1 302 ? -13.234 22.828 1.389 1 94.94 302 GLN B C 1
ATOM 4892 O O . GLN B 1 302 ? -13.75 23.703 2.082 1 94.94 302 GLN B O 1
ATOM 4897 N N . ILE B 1 303 ? -11.984 22.609 1.302 1 94.25 303 ILE B N 1
ATOM 4898 C CA . ILE B 1 303 ? -11.039 23.484 1.994 1 94.25 303 ILE B CA 1
ATOM 4899 C C . ILE B 1 303 ? -11.211 24.922 1.514 1 94.25 303 ILE B C 1
ATOM 4901 O O . ILE B 1 303 ? -11.109 25.859 2.303 1 94.25 303 ILE B O 1
ATOM 4905 N N . GLU B 1 304 ? -11.508 25.031 0.248 1 92.88 304 GLU B N 1
ATOM 4906 C CA . GLU B 1 304 ? -11.633 26.359 -0.36 1 92.88 304 GLU B CA 1
ATOM 4907 C C . GLU B 1 304 ? -13.047 26.906 -0.194 1 92.88 304 GLU B C 1
ATOM 4909 O O . GLU B 1 304 ? -13.352 28 -0.684 1 92.88 304 GLU B O 1
ATOM 4914 N N . GLY B 1 305 ? -13.898 26.188 0.353 1 91.5 305 GLY B N 1
ATOM 4915 C CA . GLY B 1 305 ? -15.25 26.641 0.625 1 91.5 305 GLY B CA 1
ATOM 4916 C C . GLY B 1 305 ? -16.172 26.531 -0.574 1 91.5 305 GLY B C 1
ATOM 4917 O O . GLY B 1 305 ? -17.203 27.188 -0.633 1 91.5 305 GLY B O 1
ATOM 4918 N N . LYS B 1 306 ? -15.719 25.75 -1.49 1 91.62 306 LYS B N 1
ATOM 4919 C CA . LYS B 1 306 ? -16.547 25.516 -2.67 1 91.62 306 LYS B CA 1
ATOM 4920 C C . LYS B 1 306 ? -17.562 24.422 -2.42 1 91.62 306 LYS B C 1
ATOM 4922 O O . LYS B 1 306 ? -17.312 23.5 -1.643 1 91.62 306 LYS B O 1
ATOM 4927 N N . LYS B 1 307 ? -18.656 24.578 -3.01 1 86.12 307 LYS B N 1
ATOM 4928 C CA . LYS B 1 307 ? -19.688 23.562 -2.904 1 86.12 307 LYS B CA 1
ATOM 4929 C C . LYS B 1 307 ? -19.297 22.297 -3.68 1 86.12 307 LYS B C 1
ATOM 4931 O O . LYS B 1 307 ? -18.75 22.391 -4.777 1 86.12 307 LYS B O 1
ATOM 4936 N N . ILE B 1 308 ? -19.531 21.203 -3.027 1 88.06 308 ILE B N 1
ATOM 4937 C CA . ILE B 1 308 ? -19.359 19.922 -3.697 1 88.06 308 ILE B CA 1
ATOM 4938 C C . ILE B 1 308 ? -20.672 19.469 -4.316 1 88.06 308 ILE B C 1
ATOM 4940 O O . ILE B 1 308 ? -21.656 19.234 -3.604 1 88.06 308 ILE B O 1
ATOM 4944 N N . GLU B 1 309 ? -20.703 19.422 -5.613 1 83.25 309 GLU B N 1
ATOM 4945 C CA . GLU B 1 309 ? -21.938 19.062 -6.324 1 83.25 309 GLU B CA 1
ATOM 4946 C C . GLU B 1 309 ? -22.25 17.578 -6.188 1 83.25 309 GLU B C 1
ATOM 4948 O O . GLU B 1 309 ? -23.391 17.203 -5.938 1 83.25 309 GLU B O 1
ATOM 4953 N N . GLU B 1 310 ? -21.328 16.781 -6.363 1 87.94 310 GLU B N 1
ATOM 4954 C CA . GLU B 1 310 ? -21.469 15.336 -6.27 1 87.94 310 GLU B CA 1
ATOM 4955 C C . GLU B 1 310 ? -20.812 14.789 -5.012 1 87.94 310 GLU B C 1
ATOM 4957 O O . GLU B 1 310 ? -19.609 14.484 -5.016 1 87.94 310 GLU B O 1
ATOM 4962 N N . VAL B 1 311 ? -21.672 14.531 -4.031 1 91 311 VAL B N 1
ATOM 4963 C CA . VAL B 1 311 ? -21.156 14.094 -2.736 1 91 311 VAL B CA 1
ATOM 4964 C C . VAL B 1 311 ? -20.703 12.641 -2.826 1 91 311 VAL B C 1
ATOM 4966 O O . VAL B 1 311 ? -19.75 12.234 -2.143 1 91 311 VAL B O 1
ATOM 4969 N N . GLU B 1 312 ? -21.406 11.945 -3.652 1 93.69 312 GLU B N 1
ATOM 4970 C CA . GLU B 1 312 ? -21.016 10.555 -3.896 1 93.69 312 GLU B CA 1
ATOM 4971 C C . GLU B 1 312 ? -20.562 10.352 -5.344 1 93.69 312 GLU B C 1
ATOM 4973 O O . GLU B 1 312 ? -21.344 10.57 -6.273 1 93.69 312 GLU B O 1
ATOM 4978 N N . SER B 1 313 ? -19.359 10.016 -5.535 1 95.94 313 SER B N 1
ATOM 4979 C CA . SER B 1 313 ? -18.812 9.711 -6.855 1 95.94 313 SER B CA 1
ATOM 4980 C C . SER B 1 313 ? -18.547 8.219 -7.016 1 95.94 313 SER B C 1
ATOM 4982 O O . SER B 1 313 ? -17.781 7.641 -6.25 1 95.94 313 SER B O 1
ATOM 4984 N N . ILE B 1 314 ? -19.172 7.656 -7.992 1 96.81 314 ILE B N 1
ATOM 4985 C CA . ILE B 1 314 ? -19.078 6.219 -8.234 1 96.81 314 ILE B CA 1
ATOM 4986 C C . ILE B 1 314 ? -18.344 5.965 -9.555 1 96.81 314 ILE B C 1
ATOM 4988 O O . ILE B 1 314 ? -18.719 6.504 -10.594 1 96.81 314 ILE B O 1
ATOM 4992 N N . PHE B 1 315 ? -17.297 5.219 -9.531 1 98.25 315 PHE B N 1
ATOM 4993 C CA . PHE B 1 315 ? -16.516 4.906 -10.719 1 98.25 315 PHE B CA 1
ATOM 4994 C C . PHE B 1 315 ? -16.828 3.502 -11.227 1 98.25 315 PHE B C 1
ATOM 4996 O O . PHE B 1 315 ? -17.203 2.627 -10.445 1 98.25 315 PHE B O 1
ATOM 5003 N N . GLY B 1 316 ? -16.641 3.346 -12.516 1 98.44 316 GLY B N 1
ATOM 5004 C CA . GLY B 1 316 ? -16.719 2.012 -13.094 1 98.44 316 GLY B CA 1
ATOM 5005 C C . GLY B 1 316 ? -15.445 1.212 -12.922 1 98.44 316 GLY B C 1
ATOM 5006 O O . GLY B 1 316 ? -14.414 1.759 -12.523 1 98.44 316 GLY B O 1
ATOM 5007 N N . VAL B 1 317 ? -15.586 -0.123 -13.078 1 98.56 317 VAL B N 1
ATOM 5008 C CA . VAL B 1 317 ? -14.438 -1.017 -13.008 1 98.56 317 VAL B CA 1
ATOM 5009 C C . VAL B 1 317 ? -14.25 -1.721 -14.352 1 98.56 317 VAL B C 1
ATOM 5011 O O . VAL B 1 317 ? -15.141 -1.701 -15.203 1 98.56 317 VAL B O 1
ATOM 5014 N N . THR B 1 318 ? -13.039 -2.203 -14.617 1 98.69 318 THR B N 1
ATOM 5015 C CA . THR B 1 318 ? -12.719 -2.975 -15.812 1 98.69 318 THR B CA 1
ATOM 5016 C C . THR B 1 318 ? -12.188 -4.355 -15.438 1 98.69 318 THR B C 1
ATOM 5018 O O . THR B 1 318 ? -11.883 -4.613 -14.273 1 98.69 318 THR B O 1
ATOM 5021 N N . VAL B 1 319 ? -12.172 -5.234 -16.453 1 98.69 319 VAL B N 1
ATOM 5022 C CA . VAL B 1 319 ? -11.641 -6.582 -16.234 1 98.69 319 VAL B CA 1
ATOM 5023 C C . VAL B 1 319 ? -10.258 -6.699 -16.875 1 98.69 319 VAL B C 1
ATOM 5025 O O . VAL B 1 319 ? -10.078 -6.363 -18.047 1 98.69 319 VAL B O 1
ATOM 5028 N N . GLN B 1 320 ? -9.312 -7 -16.062 1 98.44 320 GLN B N 1
ATOM 5029 C CA . GLN B 1 320 ? -8.008 -7.449 -16.547 1 98.44 320 GLN B CA 1
ATOM 5030 C C . GLN B 1 320 ? -8.016 -8.953 -16.828 1 98.44 320 GLN B C 1
ATOM 5032 O O . GLN B 1 320 ? -8.156 -9.75 -15.898 1 98.44 320 GLN B O 1
ATOM 5037 N N . SER B 1 321 ? -7.863 -9.297 -18.078 1 97.56 321 SER B N 1
ATOM 5038 C CA . SER B 1 321 ? -7.754 -10.711 -18.422 1 97.56 321 SER B CA 1
ATOM 5039 C C . SER B 1 321 ? -6.395 -11.273 -18.016 1 97.56 321 SER B C 1
ATOM 5041 O O . SER B 1 321 ? -5.355 -10.688 -18.328 1 97.56 321 SER B O 1
ATOM 5043 N N . GLY B 1 322 ? -6.496 -12.375 -17.188 1 97.25 322 GLY B N 1
ATOM 5044 C CA . GLY B 1 322 ? -5.281 -13.055 -16.766 1 97.25 322 GLY B CA 1
ATOM 5045 C C . GLY B 1 322 ? -5.324 -14.555 -17.016 1 97.25 322 GLY B C 1
ATOM 5046 O O . GLY B 1 322 ? -6.047 -15.023 -17.891 1 97.25 322 GLY B O 1
ATOM 5047 N N . GLU B 1 323 ? -4.461 -15.227 -16.297 1 97.06 323 GLU B N 1
ATOM 5048 C CA . GLU B 1 323 ? -4.254 -16.656 -16.531 1 97.06 323 GLU B CA 1
ATOM 5049 C C . GLU B 1 323 ? -4.84 -17.484 -15.398 1 97.06 323 GLU B C 1
ATOM 5051 O O . GLU B 1 323 ? -4.562 -18.688 -15.297 1 97.06 323 GLU B O 1
ATOM 5056 N N . THR B 1 324 ? -5.711 -16.844 -14.562 1 98.19 324 THR B N 1
ATOM 5057 C CA . THR B 1 324 ? -6.168 -17.562 -13.375 1 98.19 324 THR B CA 1
ATOM 5058 C C . THR B 1 324 ? -7.672 -17.812 -13.438 1 98.19 324 THR B C 1
ATOM 5060 O O . THR B 1 324 ? -8.266 -18.281 -12.469 1 98.19 324 THR B O 1
ATOM 5063 N N . CYS B 1 325 ? -8.281 -17.391 -14.469 1 96.5 325 CYS B N 1
ATOM 5064 C CA . CYS B 1 325 ? -9.695 -17.656 -14.688 1 96.5 325 CYS B CA 1
ATOM 5065 C C . CYS B 1 325 ? -10 -17.797 -16.172 1 96.5 325 CYS B C 1
ATOM 5067 O O . CYS B 1 325 ? -9.375 -17.125 -17 1 96.5 325 CYS B O 1
#

pLDDT: mean 88.8, std 13.4, range [32.41, 98.88]

Sequence (650 aa):
MASIGDVAKLAGVSRSTVSLVCNNKGYVSDETRKKIEKAMKELNYIPSELGRNLKMQKSGIVGIIVPDIAHPFFSTFIKYAEKELYSRGYKALVCGTAGREDVEEAYLQMLDRRTMDGVIMGAHSLKKERYLKIDRPIVTIDCYLADYIPTVHVDKRQVAEKAASLFLEKNRKKVVQLVSSHTIKNYEDEKEKVFREMLQKKGCEVVDISVGYNTFTTEKYQDAAARAFETCNDMDGILGVDMAAAACMREAQLRGRKVPEDLSIVAIDGTYITKIGPEILTAIVQPIEEMAQKLVSMIISQIEGKKIEEVESIFGVTVQSGETCMASIGDVAKLAGVSRSTVSLVCNNKGYVSDETRKKIEKAMKELNYIPSELGRNLKMQKSGIVGIIVPDIAHPFFSTFIKYAEKELYSRGYKALVCGTAGREDVEEAYLQMLDRRTMDGVIMGAHSLKKERYLKIDRPIVTIDCYLADYIPTVHVDKRQVAEKAASLFLEKNRKKVVQLVSSHTIKNYEDEKEKVFREMLQKKGCEVVDISVGYNTFTTEKYQDAAARAFETCNDMDGILGVDMAAAACMREAQLRGRKVPEDLSIVAIDGTYITKIGPEILTAIVQPIEEMAQKLVSMIISQIEGKKIEEVESIFGVTVQSGETC

InterPro domains:
  IPR000843 LacI-type HTH domain [PF00356] (4-48)
  IPR000843 LacI-type HTH domain [PS50932] (2-56)
  IPR000843 LacI-type HTH domain [SM00354] (1-71)
  IPR000843 LacI-type HTH domain [cd01392] (6-55)
  IPR001387 Cro/C1-type, helix-turn-helix domain [PS50943] (6-46)
  IPR001761 Periplasmic binding protein/LacI sugar binding domain [PF00532] (61-307)
  IPR010982 Lambda repressor-like, DNA-binding domain superfamily [G3DSA:1.10.260.40] (1-59)
  IPR010982 Lambda repressor-like, DNA-binding domain superfamily [SSF47413] (1-59)
  IPR028082 Periplasmic binding protein-like I [SSF53822] (58-309)

Organism: NCBI:txid33039

Solvent-accessible surface area (backbone atoms only — not comparable to full-atom values): 33097 Å² total; per-residue (Å²): 130,52,42,64,60,49,30,7,61,69,40,70,48,51,51,65,57,39,46,18,56,67,61,71,37,80,94,67,56,71,70,56,45,50,37,36,52,52,27,20,60,74,49,66,37,68,69,48,78,56,47,77,77,27,74,82,50,68,55,42,27,32,33,39,34,29,43,41,39,49,33,65,68,47,11,44,32,48,38,36,30,38,53,49,31,44,77,71,67,27,42,32,31,53,42,62,33,67,57,35,45,68,53,49,48,54,53,51,49,35,42,73,64,48,67,25,46,27,35,42,36,53,50,79,66,62,63,62,68,64,62,71,70,51,94,58,36,52,28,26,45,59,41,71,73,47,86,85,42,30,26,38,38,62,40,33,55,56,54,16,50,55,52,37,47,56,42,55,75,68,67,43,50,29,32,36,38,55,37,72,50,71,94,54,75,42,60,57,57,53,18,54,50,47,26,43,50,59,32,43,75,72,70,18,46,70,45,81,40,66,44,41,65,70,61,76,48,70,67,42,25,40,49,31,27,50,47,45,50,69,76,42,70,82,43,25,28,37,39,20,42,46,66,36,34,29,23,33,39,25,50,32,47,76,68,69,51,47,65,36,86,57,27,25,38,34,21,38,47,49,49,71,73,36,70,39,30,63,53,39,40,14,18,40,24,50,55,49,58,61,51,22,43,51,50,47,53,50,41,49,33,43,60,70,68,42,84,74,87,66,37,70,43,72,38,75,69,47,76,43,87,34,57,18,90,128,51,44,64,60,50,29,7,59,69,38,71,47,51,51,65,56,40,46,19,58,68,62,71,37,81,92,67,56,71,69,54,45,51,36,37,52,50,25,20,60,76,47,66,36,67,70,49,79,59,47,78,79,26,74,83,49,67,56,43,26,34,34,38,34,29,44,41,41,50,34,65,68,47,12,45,33,50,38,36,32,38,54,49,32,44,76,71,68,27,42,33,31,52,42,61,32,67,58,36,46,69,54,50,48,54,53,51,50,35,41,72,65,49,66,24,47,28,35,43,35,54,50,79,67,63,61,60,68,64,63,71,70,53,94,58,38,50,29,25,44,60,44,71,72,48,88,85,42,30,25,39,36,63,42,35,55,56,54,16,50,55,52,36,48,54,42,54,75,67,66,43,50,27,32,36,38,53,38,72,49,70,92,53,76,43,60,59,57,52,18,55,50,48,26,43,50,59,33,44,76,73,70,18,45,69,46,83,42,66,44,40,66,71,61,77,49,71,67,43,26,42,52,30,28,50,48,45,51,69,75,43,69,81,45,25,28,37,38,19,44,49,67,35,32,29,23,34,40,25,50,31,48,77,68,70,50,46,66,37,85,57,28,25,38,35,22,38,48,49,50,71,74,36,70,38,31,62,54,39,41,14,17,41,26,51,56,49,58,62,52,22,43,52,51,46,53,50,41,50,33,43,59,70,68,43,84,73,85,68,38,69,42,73,39,74,70,48,76,44,88,33,57,19,90

Radius of gyration: 28.03 Å; Cα contacts (8 Å, |Δi|>4): 1342; chains: 2; bounding box: 66×85×61 Å

Foldseek 3Di:
DQDCCNLCVQLVHDSVLLVCLLVVHDDDDPSSNVSSVVSCVVVVNRSLPCPPVVVLDALLEEEEEAQDCPFLLNVVLCVLLQVLSVVVSHHYDYHHCVLPPVRVVVVLVCVQSPNHQEYEAADDNDDLVVVVPRPGQYEYEQADNDPQHFYEYADLLLQLVVQLVVCVVVVWAEEEEEDEDDPHDGPNVVNVVNNQVSQVVVNHHYHYFYLYYSDRDLVSLLVRLVVCCVVCVQGAEYEEALSNLVSVVVVCVVVVHDANVRHAGEHEQLGCSQVDDPKRHKYWHDPSSVRSNVRSVRSVCVSVVHDDPHRYHYHYIDIDDIRRD/DQDCCNLCVQLVHDSVLLVCLLVVHDDDDPSSNVSSVVSCVVVVPRSLPCPPVVVLDALLEEEEEAQDCPFLLNVVLCVLLQVLSVVVSHHYDYYHCVLPPVRVVVVLVCQQSPNHQEYEAADDNDDLVVVVPRPGQYEYEQADNDPQHFYEYADLLLQLVVQLVVCVVVPWAEEEEEDEDDPHDGPNVVNVVNNQVSQVVVNHHYHYFYLYYSDRDLVSLLVRLLVCCVVCVQGAEYEEALSNLVSVVVVCVVVVHDANVRHAGEHEQLGCSQVDDPKRHWYWHDPSSVRSNVRSVRSVCVSVVHDDPHRYHYHYIDIDDIRRD